Protein AF-0000000080403024 (afdb_homodimer)

pLDDT: mean 85.24, std 15.09, range [40.06, 98.88]

Radius of gyration: 20.8 Å; Cα contacts (8 Å, |Δi|>4): 785; chains: 2; bounding box: 48×57×55 Å

Structure (mmCIF, N/CA/C/O backbone):
data_AF-0000000080403024-model_v1
#
loop_
_entity.id
_entity.type
_entity.pdbx_description
1 polymer "Bis(5'-adenosyl)-triphosphatase"
#
loop_
_atom_site.group_PDB
_atom_site.id
_atom_site.type_symbol
_atom_site.label_atom_id
_atom_site.label_alt_id
_atom_site.label_comp_id
_atom_site.label_asym_id
_atom_site.label_entity_id
_atom_site.label_seq_id
_atom_site.pdbx_PDB_ins_code
_atom_site.Cartn_x
_atom_site.Cartn_y
_atom_site.Cartn_z
_atom_site.occupancy
_atom_site.B_iso_or_equiv
_atom_site.auth_seq_id
_atom_site.auth_comp_id
_atom_site.auth_asym_id
_atom_site.auth_atom_id
_atom_site.pdbx_PDB_model_num
ATOM 1 N N . MET A 1 1 ? 12.141 12.727 -15.281 1 76.56 1 MET A N 1
ATOM 2 C CA . MET A 1 1 ? 11.578 14 -14.852 1 76.56 1 MET A CA 1
ATOM 3 C C . MET A 1 1 ? 10.289 14.305 -15.602 1 76.56 1 MET A C 1
ATOM 5 O O . MET A 1 1 ? 9.328 14.805 -15.016 1 76.56 1 MET A O 1
ATOM 9 N N . GLU A 1 2 ? 10.266 13.812 -16.781 1 90.88 2 GLU A N 1
ATOM 10 C CA . GLU A 1 2 ? 9.086 14.078 -17.609 1 90.88 2 GLU A CA 1
ATOM 11 C C . GLU A 1 2 ? 7.859 13.359 -17.047 1 90.88 2 GLU A C 1
ATOM 13 O O . GLU A 1 2 ? 6.75 13.898 -17.094 1 90.88 2 GLU A O 1
ATOM 18 N N . LYS A 1 3 ? 8.07 12.266 -16.391 1 94.19 3 LYS A N 1
ATOM 19 C CA . LYS A 1 3 ? 6.973 11.484 -15.828 1 94.19 3 LYS A CA 1
ATOM 20 C C . LYS A 1 3 ? 6.23 12.266 -14.75 1 94.19 3 LYS A C 1
ATOM 22 O O . LYS A 1 3 ? 5 12.266 -14.711 1 94.19 3 LYS A O 1
ATOM 27 N N . TYR A 1 4 ? 6.992 12.945 -13.992 1 95.62 4 TYR A N 1
ATOM 28 C CA . TYR A 1 4 ? 6.371 13.625 -12.859 1 95.62 4 TYR A CA 1
ATOM 29 C C . TYR A 1 4 ? 5.617 14.875 -13.32 1 95.62 4 TYR A C 1
ATOM 31 O O . TYR A 1 4 ? 4.59 15.234 -12.742 1 95.62 4 TYR A O 1
ATOM 39 N N . LYS A 1 5 ? 6.109 15.508 -14.383 1 93.94 5 LYS A N 1
ATOM 40 C CA . LYS A 1 5 ? 5.352 16.594 -14.984 1 93.94 5 LYS A CA 1
ATOM 41 C C . LYS A 1 5 ? 3.986 16.125 -15.469 1 93.94 5 LYS A C 1
ATOM 43 O O . LYS A 1 5 ? 2.971 16.781 -15.227 1 93.94 5 LYS A O 1
ATOM 48 N N . LYS A 1 6 ? 3.986 15.008 -16.125 1 95.12 6 LYS A N 1
ATOM 49 C CA . LYS A 1 6 ? 2.746 14.43 -16.625 1 95.12 6 LYS A CA 1
ATOM 50 C C . LYS A 1 6 ? 1.816 14.031 -15.484 1 95.12 6 LYS A C 1
ATOM 52 O O . LYS A 1 6 ? 0.6 14.203 -15.578 1 95.12 6 LYS A O 1
ATOM 57 N N . ILE A 1 7 ? 2.414 13.5 -14.445 1 96.19 7 ILE A N 1
ATOM 58 C CA . ILE A 1 7 ? 1.635 13.102 -13.281 1 96.19 7 ILE A CA 1
ATOM 59 C C . ILE A 1 7 ? 0.965 14.32 -12.656 1 96.19 7 ILE A C 1
ATOM 61 O O . ILE A 1 7 ? -0.244 14.32 -12.414 1 96.19 7 ILE A O 1
ATOM 65 N N . LEU A 1 8 ? 1.729 15.375 -12.43 1 94 8 LEU A N 1
ATOM 66 C CA . LEU A 1 8 ? 1.205 16.578 -11.789 1 94 8 LEU A CA 1
ATOM 67 C C . LEU A 1 8 ? 0.104 17.203 -12.641 1 94 8 LEU A C 1
ATOM 69 O O . LEU A 1 8 ? -0.885 17.719 -12.102 1 94 8 LEU A O 1
ATOM 73 N N . GLU A 1 9 ? 0.275 17.141 -13.93 1 92.19 9 GLU A N 1
ATOM 74 C CA . GLU A 1 9 ? -0.749 17.656 -14.844 1 92.19 9 GLU A CA 1
ATOM 75 C C . GLU A 1 9 ? -2.023 16.812 -14.758 1 92.19 9 GLU A C 1
ATOM 77 O O . GLU A 1 9 ? -3.131 17.359 -14.781 1 92.19 9 GLU A O 1
ATOM 82 N N . ARG A 1 10 ? -1.833 15.555 -14.641 1 92.31 10 ARG A N 1
ATOM 83 C CA . ARG A 1 10 ? -2.965 14.633 -14.625 1 92.31 10 ARG A CA 1
ATOM 84 C C . ARG A 1 10 ? -3.781 14.797 -13.344 1 92.31 10 ARG A C 1
ATOM 86 O O . ARG A 1 10 ? -5.012 14.711 -13.367 1 92.31 10 ARG A O 1
ATOM 93 N N . ILE A 1 11 ? -3.092 15.055 -12.227 1 91.75 11 ILE A N 1
ATOM 94 C CA . ILE A 1 11 ? -3.814 15.055 -10.961 1 91.75 11 ILE A CA 1
ATOM 95 C C . ILE A 1 11 ? -4.121 16.484 -10.531 1 91.75 11 ILE A C 1
ATOM 97 O O . ILE A 1 11 ? -4.688 16.719 -9.461 1 91.75 11 ILE A O 1
ATOM 101 N N . LEU A 1 12 ? -3.793 17.406 -11.297 1 87.75 12 LEU A N 1
ATOM 102 C CA . LEU A 1 12 ? -4.152 18.812 -11.148 1 87.75 12 LEU A CA 1
ATOM 103 C C . LEU A 1 12 ? -3.729 19.344 -9.789 1 87.75 12 LEU A C 1
ATOM 105 O O . LEU A 1 12 ? -4.555 19.859 -9.031 1 87.75 12 LEU A O 1
ATOM 109 N N . VAL A 1 13 ? -2.416 19.25 -9.594 1 81.69 13 VAL A N 1
ATOM 110 C CA . VAL A 1 13 ? -1.857 19.688 -8.32 1 81.69 13 VAL A CA 1
ATOM 111 C C . VAL A 1 13 ? -2.068 21.188 -8.156 1 81.69 13 VAL A C 1
ATOM 113 O O . VAL A 1 13 ? -1.843 21.969 -9.086 1 81.69 13 VAL A O 1
ATOM 116 N N . ASN A 1 14 ? -2.418 21.547 -6.828 1 64.88 14 ASN A N 1
ATOM 117 C CA . ASN A 1 14 ? -2.498 22.906 -6.301 1 64.88 14 ASN A CA 1
ATOM 118 C C . ASN A 1 14 ? -3.359 23.812 -7.184 1 64.88 14 ASN A C 1
ATOM 120 O O . ASN A 1 14 ? -3.119 25.016 -7.277 1 64.88 14 ASN A O 1
ATOM 124 N N . LYS A 1 15 ? -4.09 23.125 -8.031 1 59.28 15 LYS A N 1
ATOM 125 C CA . LYS A 1 15 ? -4.961 24.016 -8.797 1 59.28 15 LYS A CA 1
ATOM 126 C C . LYS A 1 15 ? -6.043 24.625 -7.91 1 59.28 15 LYS A C 1
ATOM 128 O O . LYS A 1 15 ? -6.625 23.938 -7.07 1 59.28 15 LYS A O 1
ATOM 133 N N . ASN A 1 16 ? -5.605 25.719 -7.219 1 51.78 16 ASN A N 1
ATOM 134 C CA . ASN A 1 16 ? -6.316 26.656 -6.355 1 51.78 16 ASN A CA 1
ATOM 135 C C . ASN A 1 16 ? -7.73 26.172 -6.043 1 51.78 16 ASN A C 1
ATOM 137 O O . ASN A 1 16 ? -8.688 26.938 -6.137 1 51.78 16 ASN A O 1
ATOM 141 N N . ILE A 1 17 ? -7.824 24.812 -5.961 1 54.84 17 ILE A N 1
ATOM 142 C CA . ILE A 1 17 ? -9.188 24.5 -5.547 1 54.84 17 ILE A CA 1
ATOM 143 C C . ILE A 1 17 ? -9.297 24.609 -4.027 1 54.84 17 ILE A C 1
ATOM 145 O O . ILE A 1 17 ? -8.609 23.906 -3.291 1 54.84 17 ILE A O 1
ATOM 149 N N . PRO A 1 18 ? -9.875 25.672 -3.551 1 52.09 18 PRO A N 1
ATOM 150 C CA . PRO A 1 18 ? -10.055 25.922 -2.117 1 52.09 18 PRO A CA 1
ATOM 151 C C . PRO A 1 18 ? -10.68 24.734 -1.389 1 52.09 18 PRO A C 1
ATOM 153 O O . PRO A 1 18 ? -11.711 24.219 -1.815 1 52.09 18 PRO A O 1
ATOM 156 N N . CYS A 1 19 ? -9.828 23.766 -0.944 1 61.25 19 CYS A N 1
ATOM 157 C CA . CYS A 1 19 ? -10.547 22.875 -0.041 1 61.25 19 CYS A CA 1
ATOM 158 C C . CYS A 1 19 ? -10.938 23.609 1.242 1 61.25 19 CYS A C 1
ATOM 160 O O . CYS A 1 19 ? -10.078 24.141 1.941 1 61.25 19 CYS A O 1
ATOM 162 N N . LYS A 1 20 ? -12.188 23.938 1.42 1 63.03 20 LYS A N 1
ATOM 163 C CA . LYS A 1 20 ? -12.648 24.672 2.596 1 63.03 20 LYS A CA 1
ATOM 164 C C . LYS A 1 20 ? -12.266 23.938 3.881 1 63.03 20 LYS A C 1
ATOM 166 O O . LYS A 1 20 ? -11.805 24.562 4.836 1 63.03 20 LYS A O 1
ATOM 171 N N . ARG A 1 21 ? -12.43 22.594 3.824 1 80.12 21 ARG A N 1
ATOM 172 C CA . ARG A 1 21 ? -12.188 21.828 5.039 1 80.12 21 ARG A CA 1
ATOM 173 C C . ARG A 1 21 ? -11.547 20.484 4.719 1 80.12 21 ARG A C 1
ATOM 175 O O . ARG A 1 21 ? -11.984 19.781 3.799 1 80.12 21 ARG A O 1
ATOM 182 N N . TYR A 1 22 ? -10.461 20.266 5.41 1 87.25 22 TYR A N 1
ATOM 183 C CA . TYR A 1 22 ? -9.836 18.953 5.289 1 87.25 22 TYR A CA 1
ATOM 184 C C . TYR A 1 22 ? -10.289 18.016 6.41 1 87.25 22 TYR A C 1
ATOM 186 O O . TYR A 1 22 ? -10.133 18.344 7.59 1 87.25 22 TYR A O 1
ATOM 194 N N . GLU A 1 23 ? -10.836 16.953 5.969 1 86.38 23 GLU A N 1
ATOM 195 C CA . GLU A 1 23 ? -11.344 15.992 6.945 1 86.38 23 GLU A CA 1
ATOM 196 C C . GLU A 1 23 ? -10.609 14.664 6.836 1 86.38 23 GLU A C 1
ATOM 198 O O . GLU A 1 23 ? -10.25 14.234 5.734 1 86.38 23 GLU A O 1
ATOM 203 N N . PHE A 1 24 ? -10.461 14.047 7.992 1 91.25 24 PHE A N 1
ATOM 204 C CA . PHE A 1 24 ? -9.859 12.727 8.148 1 91.25 24 PHE A CA 1
ATOM 205 C C . PHE A 1 24 ? -10.641 11.883 9.141 1 91.25 24 PHE A C 1
ATOM 207 O O . PHE A 1 24 ? -10.359 11.914 10.344 1 91.25 24 PHE A O 1
ATOM 214 N N . GLY A 1 25 ? -11.539 11.086 8.516 1 88.69 25 GLY A N 1
ATOM 215 C CA . GLY A 1 25 ? -12.547 10.508 9.391 1 88.69 25 GLY A CA 1
ATOM 216 C C . GLY A 1 25 ? -13.391 11.555 10.102 1 88.69 25 GLY A C 1
ATOM 217 O O . GLY A 1 25 ? -13.961 12.438 9.453 1 88.69 25 GLY A O 1
ATOM 218 N N . SER A 1 26 ? -13.43 11.5 11.43 1 81.88 26 SER A N 1
ATOM 219 C CA . SER A 1 26 ? -14.195 12.453 12.219 1 81.88 26 SER A CA 1
ATOM 220 C C . SER A 1 26 ? -13.344 13.648 12.633 1 81.88 26 SER A C 1
ATOM 222 O O . SER A 1 26 ? -13.789 14.508 13.391 1 81.88 26 SER A O 1
ATOM 224 N N . TYR A 1 27 ? -12.133 13.688 12.055 1 83.88 27 TYR A N 1
ATOM 225 C CA . TYR A 1 27 ? -11.195 14.719 12.484 1 83.88 27 TYR A CA 1
ATOM 226 C C . TYR A 1 27 ? -11.039 15.797 11.414 1 83.88 27 TYR A C 1
ATOM 228 O O . TYR A 1 27 ? -11.125 15.508 10.219 1 83.88 27 TYR A O 1
ATOM 236 N N . GLU A 1 28 ? -10.797 16.922 11.93 1 84.19 28 GLU A N 1
ATOM 237 C CA . GLU A 1 28 ? -10.398 18 11.023 1 84.19 28 GLU A CA 1
ATOM 238 C C . GLU A 1 28 ? -8.883 18.141 10.984 1 84.19 28 GLU A C 1
ATOM 240 O O . GLU A 1 28 ? -8.227 18.172 12.031 1 84.19 28 GLU A O 1
ATOM 245 N N . ILE A 1 29 ? -8.367 18.203 9.836 1 89.31 29 ILE A N 1
ATOM 246 C CA . ILE A 1 29 ? -6.938 18.422 9.672 1 89.31 29 ILE A CA 1
ATOM 247 C C . ILE A 1 29 ? -6.672 19.906 9.406 1 89.31 29 ILE A C 1
ATOM 249 O O . ILE A 1 29 ? -7.277 20.5 8.508 1 89.31 29 ILE A O 1
ATOM 253 N N . ASP A 1 30 ? -5.844 20.5 10.211 1 89.19 30 ASP A N 1
ATOM 254 C CA . ASP A 1 30 ? -5.477 21.906 10.047 1 89.19 30 ASP A CA 1
ATOM 255 C C . ASP A 1 30 ? -4.758 22.125 8.719 1 89.19 30 ASP A C 1
ATOM 257 O O . ASP A 1 30 ? -3.926 21.312 8.312 1 89.19 30 ASP A O 1
ATOM 261 N N . LYS A 1 31 ? -5.062 23.203 8.086 1 91.69 31 LYS A N 1
ATOM 262 C CA . LYS A 1 31 ? -4.445 23.531 6.809 1 91.69 31 LYS A CA 1
ATOM 263 C C . LYS A 1 31 ? -2.924 23.594 6.93 1 91.69 31 LYS A C 1
ATOM 265 O O . LYS A 1 31 ? -2.207 23.328 5.961 1 91.69 31 LYS A O 1
ATOM 270 N N . ARG A 1 32 ? -2.379 23.953 8.086 1 92.94 32 ARG A N 1
ATOM 271 C CA . ARG A 1 32 ? -0.947 24.062 8.336 1 92.94 32 ARG A CA 1
ATOM 272 C C . ARG A 1 32 ? -0.257 22.719 8.242 1 92.94 32 ARG A C 1
ATOM 274 O O . ARG A 1 32 ? 0.967 22.641 8.109 1 92.94 32 ARG A O 1
ATOM 281 N N . GLU A 1 33 ? -1.063 21.609 8.234 1 94.06 33 GLU A N 1
ATOM 282 C CA . GLU A 1 33 ? -0.525 20.25 8.141 1 94.06 33 GLU A CA 1
ATOM 283 C C . GLU A 1 33 ? -0.489 19.766 6.691 1 94.06 33 GLU A C 1
ATOM 285 O O . GLU A 1 33 ? 0.145 18.75 6.383 1 94.06 33 GLU A O 1
ATOM 290 N N . ILE A 1 34 ? -1.191 20.5 5.848 1 94.88 34 ILE A N 1
ATOM 291 C CA . ILE A 1 34 ? -1.377 20.078 4.465 1 94.88 34 ILE A CA 1
ATOM 292 C C . ILE A 1 34 ? -0.2 20.562 3.617 1 94.88 34 ILE A C 1
ATOM 294 O O . ILE A 1 34 ? 0.192 21.734 3.689 1 94.88 34 ILE A O 1
ATOM 298 N N . PHE A 1 35 ? 0.33 19.656 2.773 1 95.69 35 PHE A N 1
ATOM 299 C CA . PHE A 1 35 ? 1.454 20.094 1.955 1 95.69 35 PHE A CA 1
ATOM 300 C C . PHE A 1 35 ? 1.116 20 0.472 1 95.69 35 PHE A C 1
ATOM 302 O O . PHE A 1 35 ? 1.834 20.547 -0.371 1 95.69 35 PHE A O 1
ATOM 309 N N . ILE A 1 36 ? 0.009 19.344 0.102 1 95.31 36 ILE A N 1
ATOM 310 C CA . ILE A 1 36 ? -0.377 19.219 -1.299 1 95.31 36 ILE A CA 1
ATOM 311 C C . ILE A 1 36 ? -1.858 18.875 -1.396 1 95.31 36 ILE A C 1
ATOM 313 O O . ILE A 1 36 ? -2.383 18.125 -0.56 1 95.31 36 ILE A O 1
ATOM 317 N N . THR A 1 37 ? -2.518 19.359 -2.361 1 94.88 37 THR A N 1
ATOM 318 C CA . THR A 1 37 ? -3.887 19.016 -2.725 1 94.88 37 THR A CA 1
ATOM 319 C C . THR A 1 37 ? -4.004 18.781 -4.227 1 94.88 37 THR A C 1
ATOM 321 O O . THR A 1 37 ? -3.43 19.531 -5.023 1 94.88 37 THR A O 1
ATOM 324 N N . THR A 1 38 ? -4.656 17.734 -4.594 1 95 38 THR A N 1
ATOM 325 C CA . THR A 1 38 ? -4.926 17.422 -5.992 1 95 38 THR A CA 1
ATOM 326 C C . THR A 1 38 ? -6.422 17.484 -6.281 1 95 38 THR A C 1
ATOM 328 O O . THR A 1 38 ? -7.203 17.969 -5.461 1 95 38 THR A O 1
ATOM 331 N N . SER A 1 39 ? -6.809 17.016 -7.477 1 93.38 39 SER A N 1
ATOM 332 C CA . SER A 1 39 ? -8.211 17.047 -7.863 1 93.38 39 SER A CA 1
ATOM 333 C C . SER A 1 39 ? -9.055 16.141 -6.961 1 93.38 39 SER A C 1
ATOM 335 O O . SER A 1 39 ? -10.219 16.438 -6.699 1 93.38 39 SER A O 1
ATOM 337 N N . HIS A 1 40 ? -8.398 15.039 -6.434 1 95.12 40 HIS A N 1
ATOM 338 C CA . HIS A 1 40 ? -9.227 14.094 -5.699 1 95.12 40 HIS A CA 1
ATOM 339 C C . HIS A 1 40 ? -8.602 13.734 -4.355 1 95.12 40 HIS A C 1
ATOM 341 O O . HIS A 1 40 ? -9.211 13.031 -3.545 1 95.12 40 HIS A O 1
ATOM 347 N N . SER A 1 41 ? -7.34 14.258 -4.051 1 96.06 41 SER A N 1
ATOM 348 C CA . SER A 1 41 ? -6.621 13.805 -2.867 1 96.06 41 SER A CA 1
ATOM 349 C C . SER A 1 41 ? -5.855 14.953 -2.213 1 96.06 41 SER A C 1
ATOM 351 O O . SER A 1 41 ? -5.777 16.047 -2.771 1 96.06 41 SER A O 1
ATOM 353 N N . TYR A 1 42 ? -5.402 14.688 -1.071 1 95.5 42 TYR A N 1
ATOM 354 C CA . TYR A 1 42 ? -4.449 15.594 -0.438 1 95.5 42 TYR A CA 1
ATOM 355 C C . TYR A 1 42 ? -3.502 14.836 0.481 1 95.5 42 TYR A C 1
ATOM 357 O O . TYR A 1 42 ? -3.771 13.688 0.852 1 95.5 42 TYR A O 1
ATOM 365 N N . GLY A 1 43 ? -2.371 15.438 0.691 1 96.75 43 GLY A N 1
ATOM 366 C CA . GLY A 1 43 ? -1.355 14.922 1.595 1 96.75 43 GLY A CA 1
ATOM 367 C C . GLY A 1 43 ? -1.102 15.82 2.787 1 96.75 43 GLY A C 1
ATOM 368 O O . GLY A 1 43 ? -1.157 17.047 2.668 1 96.75 43 GLY A O 1
ATOM 369 N N . PHE A 1 44 ? -0.853 15.188 3.957 1 95.62 44 PHE A N 1
ATOM 370 C CA . PHE A 1 44 ? -0.583 15.945 5.176 1 95.62 44 PHE A CA 1
ATOM 371 C C . PHE A 1 44 ? 0.39 15.188 6.074 1 95.62 44 PHE A C 1
ATOM 373 O O . PHE A 1 44 ? 0.59 13.984 5.91 1 95.62 44 PHE A O 1
ATOM 380 N N . VAL A 1 45 ? 1.043 15.891 6.934 1 96.19 45 VAL A N 1
ATOM 381 C CA . VAL A 1 45 ? 2.037 15.312 7.828 1 96.19 45 VAL A CA 1
ATOM 382 C C . VAL A 1 45 ? 1.338 14.555 8.961 1 96.19 45 VAL A C 1
ATOM 384 O O . VAL A 1 45 ? 0.241 14.93 9.375 1 96.19 45 VAL A O 1
ATOM 387 N N . ASN A 1 46 ? 1.961 13.508 9.344 1 91.31 46 ASN A N 1
ATOM 388 C CA . ASN A 1 46 ? 1.425 12.688 10.43 1 91.31 46 ASN A CA 1
ATOM 389 C C . ASN A 1 46 ? 1.688 13.312 11.789 1 91.31 46 ASN A C 1
ATOM 391 O O . ASN A 1 46 ? 2.779 13.828 12.047 1 91.31 46 ASN A O 1
ATOM 395 N N . ASN A 1 47 ? 0.701 13.32 12.68 1 88.94 47 ASN A N 1
ATOM 396 C CA . ASN A 1 47 ? 0.866 13.914 14.008 1 88.94 47 ASN A CA 1
ATOM 397 C C . ASN A 1 47 ? 1.655 12.992 14.938 1 88.94 47 ASN A C 1
ATOM 399 O O . ASN A 1 47 ? 2.211 13.453 15.938 1 88.94 47 ASN A O 1
ATOM 403 N N . LYS A 1 48 ? 1.706 11.727 14.625 1 86.62 48 LYS A N 1
ATOM 404 C CA . LYS A 1 48 ? 2.516 10.727 15.312 1 86.62 48 LYS A CA 1
ATOM 405 C C . LYS A 1 48 ? 3.355 9.922 14.328 1 86.62 48 LYS A C 1
ATOM 407 O O . LYS A 1 48 ? 3.174 8.711 14.195 1 86.62 48 LYS A O 1
ATOM 412 N N . PRO A 1 49 ? 4.297 10.539 13.797 1 90.31 49 PRO A N 1
ATOM 413 C CA . PRO A 1 49 ? 5.07 9.836 12.773 1 90.31 49 PRO A CA 1
ATOM 414 C C . PRO A 1 49 ? 5.922 8.711 13.352 1 90.31 49 PRO A C 1
ATOM 416 O O . PRO A 1 49 ? 6.508 8.859 14.43 1 90.31 49 PRO A O 1
ATOM 419 N N . LEU A 1 50 ? 5.965 7.617 12.68 1 88.06 50 LEU A N 1
ATOM 420 C CA . LEU A 1 50 ? 6.82 6.504 13.078 1 88.06 50 LEU A CA 1
ATOM 421 C C . LEU A 1 50 ? 8.297 6.855 12.883 1 88.06 50 LEU A C 1
ATOM 423 O O . LEU A 1 50 ? 9.125 6.559 13.75 1 88.06 50 LEU A O 1
ATOM 427 N N . LEU A 1 51 ? 8.57 7.395 11.703 1 91.31 51 LEU A N 1
ATOM 428 C CA . LEU A 1 51 ? 9.906 7.828 11.289 1 91.31 51 LEU A CA 1
ATOM 429 C C . LEU A 1 51 ? 9.852 9.219 10.656 1 91.31 51 LEU A C 1
ATOM 431 O O . LEU A 1 51 ? 8.789 9.664 10.227 1 91.31 51 LEU A O 1
ATOM 435 N N . PRO A 1 52 ? 10.992 9.891 10.695 1 92.69 52 PRO A N 1
ATOM 436 C CA . PRO A 1 52 ? 11.008 11.172 9.992 1 92.69 52 PRO A CA 1
ATOM 437 C C . PRO A 1 52 ? 10.516 11.055 8.555 1 92.69 52 PRO A C 1
ATOM 439 O O . PRO A 1 52 ? 10.914 10.148 7.828 1 92.69 52 PRO A O 1
ATOM 442 N N . GLY A 1 53 ? 9.586 11.914 8.188 1 96.31 53 GLY A N 1
ATOM 443 C CA . GLY A 1 53 ? 9.094 11.93 6.816 1 96.31 53 GLY A CA 1
ATOM 444 C C . GLY A 1 53 ? 7.855 11.078 6.621 1 96.31 53 GLY A C 1
ATOM 445 O O . GLY A 1 53 ? 7.316 11.008 5.516 1 96.31 53 GLY A O 1
ATOM 446 N N . HIS A 1 54 ? 7.355 10.438 7.672 1 96.31 54 HIS A N 1
ATOM 447 C CA . HIS A 1 54 ? 6.117 9.672 7.605 1 96.31 54 HIS A CA 1
ATOM 448 C C . HIS A 1 54 ? 4.93 10.578 7.277 1 96.31 54 HIS A C 1
ATOM 450 O O . HIS A 1 54 ? 4.531 11.406 8.094 1 96.31 54 HIS A O 1
ATOM 456 N N . ILE A 1 55 ? 4.371 10.398 6.105 1 97.88 55 ILE A N 1
ATOM 457 C CA . ILE A 1 55 ? 3.264 11.242 5.676 1 97.88 55 ILE A CA 1
ATOM 458 C C . ILE A 1 55 ? 2.045 10.383 5.367 1 97.88 55 ILE A C 1
ATOM 460 O O . ILE A 1 55 ? 2.158 9.156 5.242 1 97.88 55 ILE A O 1
ATOM 464 N N . LEU A 1 56 ? 0.904 11.062 5.246 1 97.56 56 LEU A N 1
ATOM 465 C CA . LEU A 1 56 ? -0.359 10.414 4.922 1 97.56 56 LEU A CA 1
ATOM 466 C C . LEU A 1 56 ? -0.989 11.031 3.682 1 97.56 56 LEU A C 1
ATOM 468 O O . LEU A 1 56 ? -0.931 12.25 3.494 1 97.56 56 LEU A O 1
ATOM 472 N N . LEU A 1 57 ? -1.501 10.219 2.832 1 98.19 57 LEU A N 1
ATOM 473 C CA . LEU A 1 57 ? -2.346 10.648 1.725 1 98.19 57 LEU A CA 1
ATOM 474 C C . LEU A 1 57 ? -3.768 10.117 1.888 1 98.19 57 LEU A C 1
ATOM 476 O O . LEU A 1 57 ? -3.963 8.977 2.305 1 98.19 57 LEU A O 1
ATOM 480 N N . THR A 1 58 ? -4.754 10.953 1.564 1 97 58 THR A N 1
ATOM 481 C CA . THR A 1 58 ? -6.148 10.516 1.599 1 97 58 THR A CA 1
ATOM 482 C C . THR A 1 58 ? -6.965 11.25 0.539 1 97 58 THR A C 1
ATOM 484 O O . THR A 1 58 ? -6.438 12.086 -0.194 1 97 58 THR A O 1
ATOM 487 N N . THR A 1 59 ? -8.172 10.805 0.332 1 96 59 THR A N 1
ATOM 488 C CA . THR A 1 59 ? -9.047 11.406 -0.671 1 96 59 THR A CA 1
ATOM 489 C C . THR A 1 59 ? -9.773 12.617 -0.099 1 96 59 THR A C 1
ATOM 491 O O . THR A 1 59 ? -10.016 12.695 1.108 1 96 59 THR A O 1
ATOM 494 N N . GLN A 1 60 ? -10.086 13.516 -0.95 1 93.19 60 GLN A N 1
ATOM 495 C CA . GLN A 1 60 ? -10.867 14.68 -0.539 1 93.19 60 GLN A CA 1
ATOM 496 C C . GLN A 1 60 ? -12.258 14.258 -0.065 1 93.19 60 GLN A C 1
ATOM 498 O O . GLN A 1 60 ? -12.75 14.75 0.953 1 93.19 60 GLN A O 1
ATOM 503 N N . LYS A 1 61 ? -12.867 13.398 -0.859 1 93.19 61 LYS A N 1
ATOM 504 C CA . LYS A 1 61 ? -14.133 12.82 -0.405 1 93.19 61 LYS A CA 1
ATOM 505 C C . LYS A 1 61 ? -13.898 11.758 0.666 1 93.19 61 LYS A C 1
ATOM 507 O O . LYS A 1 61 ? -12.953 10.977 0.574 1 93.19 61 LYS A O 1
ATOM 512 N N . LYS A 1 62 ? -14.703 11.789 1.612 1 92.81 62 LYS A N 1
ATOM 513 C CA . LYS A 1 62 ? -14.586 10.805 2.686 1 92.81 62 LYS A CA 1
ATOM 514 C C . LYS A 1 62 ? -14.992 9.414 2.201 1 92.81 62 LYS A C 1
ATOM 516 O O . LYS A 1 62 ? -16.188 9.133 2.021 1 92.81 62 LYS A O 1
ATOM 521 N N . LYS A 1 63 ? -14.023 8.641 1.941 1 96.31 63 LYS A N 1
ATOM 522 C CA . LYS A 1 63 ? -14.195 7.238 1.57 1 96.31 63 LYS A CA 1
ATOM 523 C C . LYS A 1 63 ? -13.602 6.312 2.625 1 96.31 63 LYS A C 1
ATOM 525 O O . LYS A 1 63 ? -12.414 6.402 2.936 1 96.31 63 LYS A O 1
ATOM 530 N N . LYS A 1 64 ? -14.352 5.473 3.129 1 96.56 64 LYS A N 1
ATOM 531 C CA . LYS A 1 64 ? -13.914 4.648 4.25 1 96.56 64 LYS A CA 1
ATOM 532 C C . LYS A 1 64 ? -13.047 3.484 3.77 1 96.56 64 LYS A C 1
ATOM 534 O O . LYS A 1 64 ? -12.039 3.156 4.391 1 96.56 64 LYS A O 1
ATOM 539 N N . LYS A 1 65 ? -13.484 2.84 2.664 1 98.06 65 LYS A N 1
ATOM 540 C CA . LYS A 1 65 ? -12.836 1.623 2.182 1 98.06 65 LYS A CA 1
ATOM 541 C C . LYS A 1 65 ? -12.141 1.863 0.847 1 98.06 65 LYS A C 1
ATOM 543 O O . LYS A 1 65 ? -12.539 2.74 0.08 1 98.06 65 LYS A O 1
ATOM 548 N N . TYR A 1 66 ? -11.109 1.054 0.607 1 98.75 66 TYR A N 1
ATOM 549 C CA . TYR A 1 66 ? -10.383 1.11 -0.655 1 98.75 66 TYR A CA 1
ATOM 550 C C . TYR A 1 66 ? -11.32 0.922 -1.837 1 98.75 66 TYR A C 1
ATOM 552 O O . TYR A 1 66 ? -11.219 1.633 -2.84 1 98.75 66 TYR A O 1
ATOM 560 N N . ASN A 1 67 ? -12.32 0.051 -1.723 1 98.19 67 ASN A N 1
ATOM 561 C CA . ASN A 1 67 ? -13.242 -0.249 -2.809 1 98.19 67 ASN A CA 1
ATOM 562 C C . ASN A 1 67 ? -14.352 0.799 -2.908 1 98.19 67 ASN A C 1
ATOM 564 O O . ASN A 1 67 ? -15.148 0.78 -3.848 1 98.19 67 ASN A O 1
ATOM 568 N N . ASP A 1 68 ? -14.391 1.777 -1.988 1 98.19 68 ASP A N 1
ATOM 569 C CA . ASP A 1 68 ? -15.32 2.898 -2.092 1 98.19 68 ASP A CA 1
ATOM 570 C C . ASP A 1 68 ? -14.828 3.926 -3.109 1 98.19 68 ASP A C 1
ATOM 572 O O . ASP A 1 68 ? -15.602 4.773 -3.562 1 98.19 68 ASP A O 1
ATOM 576 N N . LEU A 1 69 ? -13.539 3.867 -3.434 1 98.31 69 LEU A N 1
ATOM 577 C CA . LEU A 1 69 ? -12.969 4.852 -4.348 1 98.31 69 LEU A CA 1
ATOM 578 C C . LEU A 1 69 ? -13.469 4.629 -5.77 1 98.31 69 LEU A C 1
ATOM 580 O O . LEU A 1 69 ? -13.594 3.488 -6.219 1 98.31 69 LEU A O 1
ATOM 584 N N . ASP A 1 70 ? -13.789 5.684 -6.414 1 97.44 70 ASP A N 1
ATOM 585 C CA . ASP A 1 70 ? -14.039 5.555 -7.848 1 97.44 70 ASP A CA 1
ATOM 586 C C . ASP A 1 70 ? -12.727 5.527 -8.633 1 97.44 70 ASP A C 1
ATOM 588 O O . ASP A 1 70 ? -11.656 5.707 -8.062 1 97.44 70 ASP A O 1
ATOM 592 N N . MET A 1 71 ? -12.82 5.27 -9.898 1 97.5 71 MET A N 1
ATOM 593 C CA . MET A 1 71 ? -11.641 5.039 -10.727 1 97.5 71 MET A CA 1
ATOM 594 C C . MET A 1 71 ? -10.727 6.262 -10.719 1 97.5 71 MET A C 1
ATOM 596 O O . MET A 1 71 ? -9.508 6.133 -10.602 1 97.5 71 MET A O 1
ATOM 600 N N . ASP A 1 72 ? -11.297 7.445 -10.859 1 97.12 72 ASP A N 1
ATOM 601 C CA . ASP A 1 72 ? -10.5 8.672 -10.883 1 97.12 72 ASP A CA 1
ATOM 602 C C . ASP A 1 72 ? -9.773 8.875 -9.555 1 97.12 72 ASP A C 1
ATOM 604 O O . ASP A 1 72 ? -8.633 9.336 -9.531 1 97.12 72 ASP A O 1
ATOM 608 N N . GLU A 1 73 ? -10.438 8.594 -8.414 1 97.75 73 GLU A N 1
ATOM 609 C CA . GLU A 1 73 ? -9.828 8.711 -7.098 1 97.75 73 GLU A CA 1
ATOM 610 C C . GLU A 1 73 ? -8.672 7.727 -6.938 1 97.75 73 GLU A C 1
ATOM 612 O O . GLU A 1 73 ? -7.633 8.07 -6.367 1 97.75 73 GLU A O 1
ATOM 617 N N . ILE A 1 74 ? -8.852 6.469 -7.445 1 98.75 74 ILE A N 1
ATOM 618 C CA . ILE A 1 74 ? -7.805 5.457 -7.383 1 98.75 74 ILE A CA 1
ATOM 619 C C . ILE A 1 74 ? -6.574 5.941 -8.148 1 98.75 74 ILE A C 1
ATOM 621 O O . ILE A 1 74 ? -5.457 5.906 -7.629 1 98.75 74 ILE A O 1
ATOM 625 N N . ILE A 1 75 ? -6.824 6.398 -9.32 1 98.56 75 ILE A N 1
ATOM 626 C CA . ILE A 1 75 ? -5.738 6.852 -10.18 1 98.56 75 ILE A CA 1
ATOM 627 C C . ILE A 1 75 ? -5.043 8.055 -9.539 1 98.56 75 ILE A C 1
ATOM 629 O O . ILE A 1 75 ? -3.814 8.086 -9.43 1 98.56 75 ILE A O 1
ATOM 633 N N . ASP A 1 76 ? -5.816 9 -9.102 1 97.94 76 ASP A N 1
ATOM 634 C CA . ASP A 1 76 ? -5.305 10.25 -8.555 1 97.94 76 ASP A CA 1
ATOM 635 C C . ASP A 1 76 ? -4.414 9.992 -7.34 1 97.94 76 ASP A C 1
ATOM 637 O O . ASP A 1 76 ? -3.264 10.438 -7.305 1 97.94 76 ASP A O 1
ATOM 641 N N . ILE A 1 77 ? -4.879 9.227 -6.391 1 98.5 77 ILE A N 1
ATOM 642 C CA . ILE A 1 77 ? -4.176 9.102 -5.121 1 98.5 77 ILE A CA 1
ATOM 643 C C . ILE A 1 77 ? -2.902 8.273 -5.312 1 98.5 77 ILE A C 1
ATOM 645 O O . ILE A 1 77 ? -1.896 8.516 -4.641 1 98.5 77 ILE A O 1
ATOM 649 N N . HIS A 1 78 ? -2.883 7.348 -6.277 1 98.88 78 HIS A N 1
ATOM 650 C CA . HIS A 1 78 ? -1.693 6.52 -6.445 1 98.88 78 HIS A CA 1
ATOM 651 C C . HIS A 1 78 ? -0.657 7.219 -7.32 1 98.88 78 HIS A C 1
ATOM 653 O O . HIS A 1 78 ? 0.547 7.047 -7.121 1 98.88 78 HIS A O 1
ATOM 659 N N . LEU A 1 79 ? -1.114 8.008 -8.281 1 98.75 79 LEU A N 1
ATOM 660 C CA . LEU A 1 79 ? -0.152 8.875 -8.953 1 98.75 79 LEU A CA 1
ATOM 661 C C . LEU A 1 79 ? 0.49 9.844 -7.965 1 98.75 79 LEU A C 1
ATOM 663 O O . LEU A 1 79 ? 1.701 10.07 -8.008 1 98.75 79 LEU A O 1
ATOM 667 N N . LEU A 1 80 ? -0.343 10.359 -7.082 1 98.25 80 LEU A N 1
ATOM 668 C CA . LEU A 1 80 ? 0.18 11.211 -6.023 1 98.25 80 LEU A CA 1
ATOM 669 C C . LEU A 1 80 ? 1.164 10.453 -5.145 1 98.25 80 LEU A C 1
ATOM 671 O O . LEU A 1 80 ? 2.217 10.984 -4.781 1 98.25 80 LEU A O 1
ATOM 675 N N . SER A 1 81 ? 0.809 9.242 -4.762 1 98.81 81 SER A N 1
ATOM 676 C CA . SER A 1 81 ? 1.675 8.422 -3.926 1 98.81 81 SER A CA 1
ATOM 677 C C . SER A 1 81 ? 3.045 8.227 -4.57 1 98.81 81 SER A C 1
ATOM 679 O O . SER A 1 81 ? 4.074 8.375 -3.904 1 98.81 81 SER A O 1
ATOM 681 N N . ASN A 1 82 ? 3.043 7.879 -5.836 1 98.81 82 ASN A N 1
ATOM 682 C CA . ASN A 1 82 ? 4.301 7.699 -6.547 1 98.81 82 ASN A CA 1
ATOM 683 C C . ASN A 1 82 ? 5.125 8.984 -6.562 1 98.81 82 ASN A C 1
ATOM 685 O O . ASN A 1 82 ? 6.328 8.961 -6.293 1 98.81 82 ASN A O 1
ATOM 689 N N . PHE A 1 83 ? 4.488 10.078 -6.859 1 98.25 83 PHE A N 1
ATOM 690 C CA . PHE A 1 83 ? 5.156 11.375 -6.891 1 98.25 83 PHE A CA 1
ATOM 691 C C . PHE A 1 83 ? 5.715 11.734 -5.52 1 98.25 83 PHE A C 1
ATOM 693 O O . PHE A 1 83 ? 6.844 12.219 -5.41 1 98.25 83 PHE A O 1
ATOM 700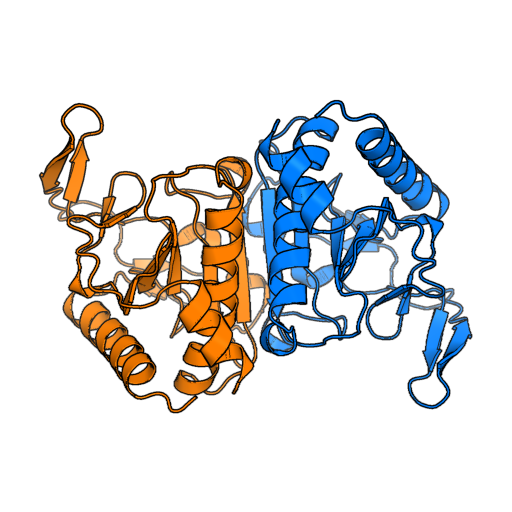 N N . MET A 1 84 ? 4.949 11.477 -4.492 1 98.44 84 MET A N 1
ATOM 701 C CA . MET A 1 84 ? 5.395 11.836 -3.148 1 98.44 84 MET A CA 1
ATOM 702 C C . MET A 1 84 ? 6.566 10.969 -2.711 1 98.44 84 MET A C 1
ATOM 704 O O . MET A 1 84 ? 7.438 11.43 -1.969 1 98.44 84 MET A O 1
ATOM 708 N N . CYS A 1 85 ? 6.594 9.695 -3.145 1 98.75 85 CYS A N 1
ATOM 709 C CA . CYS A 1 85 ? 7.777 8.891 -2.865 1 98.75 85 CYS A CA 1
ATOM 710 C C . CYS A 1 85 ? 9.023 9.523 -3.475 1 98.75 85 CYS A C 1
ATOM 712 O O . CYS A 1 85 ? 10.102 9.492 -2.875 1 98.75 85 CYS A O 1
ATOM 714 N N . TYR A 1 86 ? 8.852 10.086 -4.66 1 98.25 86 TYR A N 1
ATOM 715 C CA . TYR A 1 86 ? 9.961 10.797 -5.27 1 98.25 86 TYR A CA 1
ATOM 716 C C . TYR A 1 86 ? 10.359 12.016 -4.438 1 98.25 86 TYR A C 1
ATOM 718 O O . TYR A 1 86 ? 11.531 12.195 -4.113 1 98.25 86 TYR A O 1
ATOM 726 N N . VAL A 1 87 ? 9.406 12.859 -4.09 1 98 87 VAL A N 1
ATOM 727 C CA . VAL A 1 87 ? 9.641 14.086 -3.336 1 98 87 VAL A CA 1
ATOM 728 C C . VAL A 1 87 ? 10.305 13.758 -2 1 98 87 VAL A C 1
ATOM 730 O O . VAL A 1 87 ? 11.336 14.328 -1.656 1 98 87 VAL A O 1
ATOM 733 N N . MET A 1 88 ? 9.711 12.844 -1.24 1 98.44 88 MET A N 1
ATOM 734 C CA . MET A 1 88 ? 10.211 12.5 0.088 1 98.44 88 MET A CA 1
ATOM 735 C C . MET A 1 88 ? 11.578 11.82 -0.002 1 98.44 88 MET A C 1
ATOM 737 O O . MET A 1 88 ? 12.406 11.977 0.892 1 98.44 88 MET A O 1
ATOM 741 N N . GLY A 1 89 ? 11.727 11.047 -1.152 1 98.12 89 GLY A N 1
ATOM 742 C CA . GLY A 1 89 ? 13.047 10.477 -1.393 1 98.12 89 GLY A CA 1
ATOM 743 C C . GLY A 1 89 ? 14.141 11.516 -1.498 1 98.12 89 GLY A C 1
ATOM 744 O O . GLY A 1 89 ? 15.227 11.352 -0.94 1 98.12 89 GLY A O 1
ATOM 745 N N . GLN A 1 90 ? 13.859 12.57 -2.209 1 97.31 90 GLN A N 1
ATOM 746 C CA . GLN A 1 90 ? 14.812 13.672 -2.344 1 97.31 90 GLN A CA 1
ATOM 747 C C . GLN A 1 90 ? 15.031 14.375 -1.008 1 97.31 90 GLN A C 1
ATOM 749 O O . GLN A 1 90 ? 16.172 14.68 -0.642 1 97.31 90 GLN A O 1
ATOM 754 N N . LEU A 1 91 ? 14.008 14.656 -0.271 1 97.75 91 LEU A N 1
ATOM 755 C CA . LEU A 1 91 ? 14.07 15.414 0.97 1 97.75 91 LEU A CA 1
ATOM 756 C C . LEU A 1 91 ? 14.781 14.625 2.061 1 97.75 91 LEU A C 1
ATOM 758 O O . LEU A 1 91 ? 15.469 15.203 2.91 1 97.75 91 LEU A O 1
ATOM 762 N N . PHE A 1 92 ? 14.672 13.32 2.037 1 97.31 92 PHE A N 1
ATOM 763 C CA . PHE A 1 92 ? 15.188 12.508 3.131 1 97.31 92 PHE A CA 1
ATOM 764 C C . PHE A 1 92 ? 16.328 11.617 2.648 1 97.31 92 PHE A C 1
ATOM 766 O O . PHE A 1 92 ? 16.75 10.711 3.367 1 97.31 92 PHE A O 1
ATOM 773 N N . ASN A 1 93 ? 16.734 11.773 1.433 1 97 93 ASN A N 1
ATOM 774 C CA . ASN A 1 93 ? 17.906 11.133 0.829 1 97 93 ASN A CA 1
ATOM 775 C C . ASN A 1 93 ? 17.797 9.609 0.9 1 97 93 ASN A C 1
ATOM 777 O O . ASN A 1 93 ? 18.688 8.953 1.426 1 97 93 ASN A O 1
ATOM 781 N N . THR A 1 94 ? 16.719 9.086 0.38 1 98.19 94 THR A N 1
ATOM 782 C CA . THR A 1 94 ? 16.5 7.648 0.33 1 98.19 94 THR A CA 1
ATOM 783 C C . THR A 1 94 ? 15.633 7.273 -0.864 1 98.19 94 THR A C 1
ATOM 785 O O . THR A 1 94 ? 14.945 8.133 -1.43 1 98.19 94 THR A O 1
ATOM 788 N N . ASP A 1 95 ? 15.742 6.066 -1.274 1 97.69 95 ASP A N 1
ATOM 789 C CA . ASP A 1 95 ? 14.812 5.543 -2.271 1 97.69 95 ASP A CA 1
ATOM 790 C C . ASP A 1 95 ? 14.07 4.32 -1.741 1 97.69 95 ASP A C 1
ATOM 792 O O . ASP A 1 95 ? 13.555 3.51 -2.518 1 97.69 95 ASP A O 1
ATOM 796 N N . ASN A 1 96 ? 14.07 4.117 -0.414 1 97.44 96 ASN A N 1
ATOM 797 C CA . ASN A 1 96 ? 13.344 3.043 0.257 1 97.44 96 ASN A CA 1
ATOM 798 C C . ASN A 1 96 ? 12.094 3.564 0.956 1 97.44 96 ASN A C 1
ATOM 800 O O . ASN A 1 96 ? 12.133 4.602 1.618 1 97.44 96 ASN A O 1
ATOM 804 N N . PHE A 1 97 ? 10.992 2.877 0.781 1 97.62 97 PHE A N 1
ATOM 805 C CA . PHE A 1 97 ? 9.742 3.334 1.384 1 97.62 97 PHE A CA 1
ATOM 806 C C . PHE A 1 97 ? 8.906 2.152 1.853 1 97.62 97 PHE A C 1
ATOM 808 O O . PHE A 1 97 ? 8.789 1.147 1.147 1 97.62 97 PHE A O 1
ATOM 815 N N . SER A 1 98 ? 8.367 2.207 3.047 1 94.75 98 SER A N 1
ATOM 816 C CA . SER A 1 98 ? 7.195 1.421 3.422 1 94.75 98 SER A CA 1
ATOM 817 C C . SER A 1 98 ? 5.906 2.139 3.047 1 94.75 98 SER A C 1
ATOM 819 O O . SER A 1 98 ? 5.656 3.258 3.502 1 94.75 98 SER A O 1
ATOM 821 N N . ILE A 1 99 ? 5.168 1.592 2.148 1 97 99 ILE A N 1
ATOM 822 C CA . ILE A 1 99 ? 3.873 2.115 1.725 1 97 99 ILE A CA 1
ATOM 823 C C . ILE A 1 99 ? 2.764 1.157 2.15 1 97 99 ILE A C 1
ATOM 825 O O . ILE A 1 99 ? 2.799 -0.03 1.819 1 97 99 ILE A O 1
ATOM 829 N N . ALA A 1 100 ? 1.754 1.682 2.875 1 94.75 100 ALA A N 1
ATOM 830 C CA . AL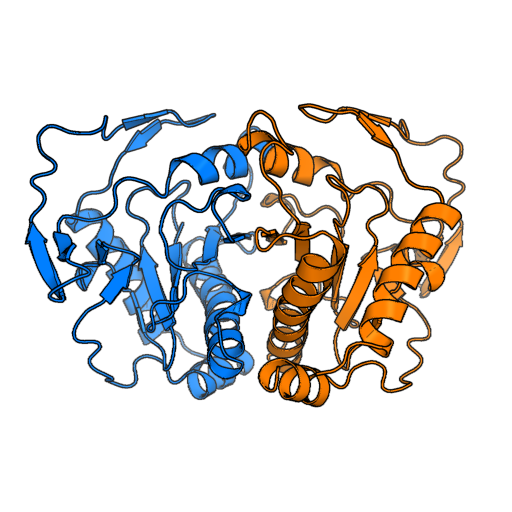A A 1 100 ? 0.793 0.745 3.451 1 94.75 100 ALA A CA 1
ATOM 831 C C . ALA A 1 100 ? -0.61 1.344 3.477 1 94.75 100 ALA A C 1
ATOM 833 O O . ALA A 1 100 ? -0.775 2.545 3.705 1 94.75 100 ALA A O 1
ATOM 834 N N . ILE A 1 101 ? -1.53 0.527 3.281 1 96.56 101 ILE A N 1
ATOM 835 C CA . ILE A 1 101 ? -2.947 0.806 3.48 1 96.56 101 ILE A CA 1
ATOM 836 C C . ILE A 1 101 ? -3.547 -0.218 4.441 1 96.56 101 ILE A C 1
ATOM 838 O O . ILE A 1 101 ? -3.506 -1.423 4.18 1 96.56 101 ILE A O 1
ATOM 842 N N . GLN A 1 102 ? -3.961 0.214 5.539 1 93.81 102 GLN A N 1
ATOM 843 C CA . GLN A 1 102 ? -4.789 -0.586 6.434 1 93.81 102 GLN A CA 1
ATOM 844 C C . GLN A 1 102 ? -6.273 -0.382 6.141 1 93.81 102 GLN A C 1
ATOM 846 O O . GLN A 1 102 ? -6.898 0.528 6.688 1 93.81 102 GLN A O 1
ATOM 851 N N . ASP A 1 103 ? -6.828 -1.26 5.336 1 96.94 103 ASP A N 1
ATOM 852 C CA . ASP A 1 103 ? -8.195 -1.11 4.844 1 96.94 103 ASP A CA 1
ATOM 853 C C . ASP A 1 103 ? -9.18 -1.906 5.699 1 96.94 103 ASP A C 1
ATOM 855 O O . ASP A 1 103 ? -9.367 -3.105 5.48 1 96.94 103 ASP A O 1
ATOM 859 N N . GLY A 1 104 ? -9.828 -1.223 6.598 1 95.31 104 GLY A N 1
ATOM 860 C CA . GLY A 1 104 ? -10.781 -1.871 7.477 1 95.31 104 GLY A CA 1
ATOM 861 C C . GLY A 1 104 ? -10.242 -2.113 8.875 1 95.31 104 GLY A C 1
ATOM 862 O O . GLY A 1 104 ? -9.031 -2.217 9.062 1 95.31 104 GLY A O 1
ATOM 863 N N . GLU A 1 105 ? -11.141 -2.254 9.812 1 91.62 105 GLU A N 1
ATOM 864 C CA . GLU A 1 105 ? -10.797 -2.377 11.227 1 91.62 105 GLU A CA 1
ATOM 865 C C . GLU A 1 105 ? -9.938 -3.609 11.484 1 91.62 105 GLU A C 1
ATOM 867 O O . GLU A 1 105 ? -9.023 -3.574 12.305 1 91.62 105 GLU A O 1
ATOM 872 N N . TYR A 1 106 ? -10.195 -4.664 10.781 1 92.56 106 TYR A N 1
ATOM 873 C CA . TYR A 1 106 ? -9.477 -5.906 11.031 1 92.56 106 TYR A CA 1
ATOM 874 C C . TYR A 1 106 ? -8.078 -5.863 10.414 1 92.56 106 TYR A C 1
ATOM 876 O O . TYR A 1 106 ? -7.234 -6.707 10.719 1 92.56 106 TYR A O 1
ATOM 884 N N . ALA A 1 107 ? -7.852 -4.891 9.586 1 92.62 107 ALA A N 1
ATOM 885 C CA . ALA A 1 107 ? -6.512 -4.664 9.055 1 92.62 107 ALA A CA 1
ATOM 886 C C . ALA A 1 107 ? -5.781 -3.588 9.852 1 92.62 107 ALA A C 1
ATOM 888 O O . ALA A 1 107 ? -4.652 -3.215 9.516 1 92.62 107 ALA A O 1
ATOM 889 N N . GLY A 1 108 ? -6.477 -2.992 10.875 1 88.44 108 GLY A N 1
ATOM 890 C CA . GLY A 1 108 ? -5.82 -2.035 11.75 1 88.44 108 GLY A CA 1
ATOM 891 C C . GLY A 1 108 ? -6.227 -0.598 11.477 1 88.44 108 GLY A C 1
ATOM 892 O O . GLY A 1 108 ? -5.637 0.334 12.023 1 88.44 108 GLY A O 1
ATOM 893 N N . GLN A 1 109 ? -7.195 -0.413 10.594 1 90.25 109 GLN A N 1
ATOM 894 C CA . GLN A 1 109 ? -7.676 0.938 10.328 1 90.25 109 GLN A CA 1
ATOM 895 C C . GLN A 1 109 ? -8.367 1.533 11.547 1 90.25 109 GLN A C 1
ATOM 897 O O . GLN A 1 109 ? -9.336 0.972 12.055 1 90.25 109 GLN A O 1
ATOM 902 N N . THR A 1 110 ? -7.871 2.66 11.969 1 85.44 110 THR A N 1
ATOM 903 C CA . THR A 1 110 ? -8.453 3.27 13.164 1 85.44 110 THR A CA 1
ATOM 904 C C . THR A 1 110 ? -9.203 4.551 12.805 1 85.44 110 THR A C 1
ATOM 906 O O . THR A 1 110 ? -10.086 4.98 13.547 1 85.44 110 THR A O 1
ATOM 909 N N . VAL A 1 111 ? -8.781 5.238 11.766 1 87.69 111 VAL A N 1
ATOM 910 C CA . VAL A 1 111 ? -9.508 6.402 11.258 1 87.69 111 VAL A CA 1
ATOM 911 C C . VAL A 1 111 ? -10.422 5.98 10.117 1 87.69 111 VAL A C 1
ATOM 913 O O . VAL A 1 111 ? -9.992 5.301 9.18 1 87.69 111 VAL A O 1
ATOM 916 N N . ASP A 1 112 ? -11.664 6.32 10.219 1 89 112 ASP A N 1
ATOM 917 C CA . ASP A 1 112 ? -12.68 5.84 9.289 1 89 112 ASP A CA 1
ATOM 918 C C . ASP A 1 112 ? -12.578 6.562 7.945 1 89 112 ASP A C 1
ATOM 920 O O . ASP A 1 112 ? -13.562 7.113 7.453 1 89 112 ASP A O 1
ATOM 924 N N . GLN A 1 113 ? -11.461 6.562 7.402 1 94.44 113 GLN A N 1
ATOM 925 C CA . GLN A 1 113 ? -11.188 7.078 6.066 1 94.44 113 GLN A CA 1
ATOM 926 C C . GLN A 1 113 ? -9.938 6.441 5.48 1 94.44 113 GLN A C 1
ATOM 928 O O . GLN A 1 113 ? -8.922 6.312 6.164 1 94.44 113 GLN A O 1
ATOM 933 N N . LEU A 1 114 ? -10.086 6.008 4.27 1 97.31 114 LEU A N 1
ATOM 934 C CA . LEU A 1 114 ? -8.969 5.379 3.58 1 97.31 114 LEU A CA 1
ATOM 935 C C . LEU A 1 114 ? -7.77 6.32 3.512 1 97.31 114 LEU A C 1
ATOM 937 O O . LEU A 1 114 ? -7.926 7.512 3.24 1 97.31 114 LEU A O 1
ATOM 941 N N . HIS A 1 115 ? -6.613 5.809 3.852 1 97.38 115 HIS A N 1
ATOM 942 C CA . HIS A 1 115 ? -5.402 6.609 3.727 1 97.38 115 HIS A CA 1
ATOM 943 C C . HIS A 1 115 ? -4.184 5.73 3.469 1 97.38 115 HIS A C 1
ATOM 945 O O . HIS A 1 115 ? -4.184 4.543 3.807 1 97.38 115 HIS A O 1
ATOM 951 N N . ILE A 1 116 ? -3.242 6.309 2.824 1 98.44 116 ILE A N 1
ATOM 952 C CA . ILE A 1 116 ? -1.982 5.648 2.5 1 98.44 116 ILE A CA 1
ATOM 953 C C . ILE A 1 116 ? -0.874 6.176 3.408 1 98.44 116 ILE A C 1
ATOM 955 O O . ILE A 1 116 ? -0.693 7.391 3.537 1 98.44 116 ILE A O 1
ATOM 959 N N . HIS A 1 117 ? -0.168 5.301 4.062 1 96.88 117 HIS A N 1
ATOM 960 C CA . HIS A 1 117 ? 1.059 5.637 4.777 1 96.88 117 HIS A CA 1
ATOM 961 C C . HIS A 1 117 ? 2.268 5.594 3.848 1 96.88 117 HIS A C 1
ATOM 963 O O . HIS A 1 117 ? 2.469 4.613 3.129 1 96.88 117 HIS A O 1
ATOM 969 N N . ILE A 1 118 ? 3.002 6.586 3.838 1 98.25 118 ILE A N 1
ATOM 970 C CA . ILE A 1 118 ? 4.289 6.609 3.154 1 98.25 118 ILE A CA 1
ATOM 971 C C . ILE A 1 118 ? 5.398 6.934 4.152 1 98.25 118 ILE A C 1
ATOM 973 O O . ILE A 1 118 ? 5.406 8.008 4.754 1 98.25 118 ILE A O 1
ATOM 977 N N . ILE A 1 119 ? 6.34 6.02 4.289 1 96.31 119 ILE A N 1
ATOM 978 C CA . ILE A 1 119 ? 7.391 6.164 5.289 1 96.31 119 ILE A CA 1
ATOM 979 C C . ILE A 1 119 ? 8.758 5.965 4.633 1 96.31 119 ILE A C 1
ATOM 981 O O . ILE A 1 119 ? 9.117 4.848 4.258 1 96.31 119 ILE A O 1
ATOM 985 N N . PRO A 1 120 ? 9.531 7.031 4.523 1 97.75 120 PRO A N 1
ATOM 986 C CA . PRO A 1 120 ? 10.914 6.844 4.059 1 97.75 120 PRO A CA 1
ATOM 987 C C . PRO A 1 120 ? 11.727 5.949 4.988 1 97.75 120 PRO A C 1
ATOM 989 O O . PRO A 1 120 ? 11.609 6.051 6.215 1 97.75 120 PRO A O 1
ATOM 992 N N . ARG A 1 121 ? 12.492 5.094 4.379 1 96.19 121 ARG A N 1
ATOM 993 C CA . ARG A 1 121 ? 13.297 4.141 5.133 1 96.19 121 ARG A CA 1
ATOM 994 C C . ARG A 1 121 ? 14.781 4.324 4.844 1 96.19 121 ARG A C 1
ATOM 996 O O . ARG A 1 121 ? 15.172 4.559 3.697 1 96.19 121 ARG A O 1
ATOM 1003 N N . ILE A 1 122 ? 15.539 4.238 5.82 1 95 122 ILE A N 1
ATOM 1004 C CA . ILE A 1 122 ? 17 4.258 5.672 1 95 122 ILE A CA 1
ATOM 1005 C C . ILE A 1 122 ? 17.609 3.078 6.422 1 95 122 ILE A C 1
ATOM 1007 O O . ILE A 1 122 ? 16.953 2.469 7.273 1 95 122 ILE A O 1
ATOM 1011 N N . LYS A 1 123 ? 18.812 2.85 6.031 1 91.88 123 LYS A N 1
ATOM 1012 C CA . LYS A 1 123 ? 19.516 1.749 6.688 1 91.88 123 LYS A CA 1
ATOM 1013 C C . LYS A 1 123 ? 19.578 1.963 8.195 1 91.88 123 LYS A C 1
ATOM 1015 O O . LYS A 1 123 ? 19.984 3.029 8.664 1 91.88 123 LYS A O 1
ATOM 1020 N N . GLY A 1 124 ? 19.078 0.995 8.961 1 88.69 124 GLY A N 1
ATOM 1021 C CA . GLY A 1 124 ? 19.25 1.004 10.406 1 88.69 124 GLY A CA 1
ATOM 1022 C C . GLY A 1 124 ? 18.219 1.848 11.125 1 88.69 124 GLY A C 1
ATOM 1023 O O . GLY A 1 124 ? 18.328 2.104 12.32 1 88.69 124 GLY A O 1
ATOM 1024 N N . ASP A 1 125 ? 17.234 2.35 10.414 1 89.5 125 ASP A N 1
ATOM 1025 C CA . ASP A 1 125 ? 16.203 3.158 11.078 1 89.5 125 ASP A CA 1
ATOM 1026 C C . ASP A 1 125 ? 15.414 2.326 12.086 1 89.5 125 ASP A C 1
ATOM 1028 O O . ASP A 1 125 ? 14.82 2.871 13.016 1 89.5 125 ASP A O 1
ATOM 1032 N N . TYR A 1 126 ? 15.281 1.111 11.828 1 82.69 126 TYR A N 1
ATOM 1033 C CA . TYR A 1 126 ? 14.797 0.109 12.773 1 82.69 126 TYR A CA 1
ATOM 1034 C C . TYR A 1 126 ? 15.836 -0.992 12.969 1 82.69 126 TYR A C 1
ATOM 1036 O O . TYR A 1 126 ? 16.469 -1.441 12.008 1 82.69 126 TYR A O 1
ATOM 1044 N N . LYS A 1 127 ? 15.977 -1.313 14.188 1 78.81 127 LYS A N 1
ATOM 1045 C CA . LYS A 1 127 ? 16.859 -2.447 14.445 1 78.81 127 LYS A CA 1
ATOM 1046 C C . LYS A 1 127 ? 16.297 -3.73 13.836 1 78.81 127 LYS A C 1
ATOM 1048 O O . LYS A 1 127 ? 17.031 -4.492 13.195 1 78.81 127 LYS A O 1
ATOM 1053 N N . ASN A 1 128 ? 15.078 -3.936 14.07 1 73.56 128 ASN A N 1
ATOM 1054 C CA . ASN A 1 128 ? 14.32 -5.008 13.438 1 73.56 128 ASN A CA 1
ATOM 1055 C C . ASN A 1 128 ? 13.25 -4.457 12.5 1 73.56 128 ASN A C 1
ATOM 1057 O O . ASN A 1 128 ? 12.242 -3.908 12.945 1 73.56 128 ASN A O 1
ATOM 1061 N N . ASN A 1 129 ? 13.438 -4.535 11.266 1 74 129 ASN A N 1
ATOM 1062 C CA . ASN A 1 129 ? 12.555 -3.979 10.242 1 74 129 ASN A CA 1
ATOM 1063 C C . ASN A 1 129 ? 11.102 -4.398 10.461 1 74 129 ASN A C 1
ATOM 1065 O O . ASN A 1 129 ? 10.18 -3.672 10.094 1 74 129 ASN A O 1
ATOM 1069 N N . ASP A 1 130 ? 10.984 -5.477 11.148 1 66.81 130 ASP A N 1
ATOM 1070 C CA . ASP A 1 130 ? 9.648 -6.02 11.391 1 66.81 130 ASP A CA 1
ATOM 1071 C C . ASP A 1 130 ? 8.859 -5.133 12.344 1 66.81 130 ASP A C 1
ATOM 1073 O O . ASP A 1 130 ? 7.629 -5.184 12.375 1 66.81 130 ASP A O 1
ATOM 1077 N N . ASN A 1 131 ? 9.586 -4.359 13.023 1 73.25 131 ASN A N 1
ATOM 1078 C CA . ASN A 1 131 ? 8.969 -3.578 14.086 1 73.25 131 ASN A CA 1
ATOM 1079 C C . ASN A 1 131 ? 8.172 -2.406 13.523 1 73.25 131 ASN A C 1
ATOM 1081 O O . ASN A 1 131 ? 7.242 -1.916 14.172 1 73.25 131 ASN A O 1
ATOM 1085 N N . ILE A 1 132 ? 8.453 -1.986 12.312 1 71.88 132 ILE A N 1
ATOM 1086 C CA . ILE A 1 132 ? 7.824 -0.768 11.812 1 71.88 132 ILE A CA 1
ATOM 1087 C C . ILE A 1 132 ? 6.332 -1.007 11.586 1 71.88 132 ILE A C 1
ATOM 1089 O O . ILE A 1 132 ? 5.508 -0.146 11.898 1 71.88 132 ILE A O 1
ATOM 1093 N N . TYR A 1 133 ? 5.969 -2.086 11.148 1 71.38 133 TYR A N 1
ATOM 1094 C CA . TYR A 1 133 ? 4.57 -2.365 10.844 1 71.38 133 TYR A CA 1
ATOM 1095 C C . TYR A 1 133 ? 3.781 -2.656 12.109 1 71.38 133 TYR A C 1
ATOM 1097 O O . TYR A 1 133 ? 2.592 -2.346 12.195 1 71.38 133 TYR A O 1
ATOM 1105 N N . LYS A 1 134 ? 4.5 -3.219 13.07 1 70.38 134 LYS A N 1
ATOM 1106 C CA . LYS A 1 134 ? 3.879 -3.318 14.391 1 70.38 134 LYS A CA 1
ATOM 1107 C C . LYS A 1 134 ? 3.525 -1.939 14.938 1 70.38 134 LYS A C 1
ATOM 1109 O O . LYS A 1 134 ? 2.434 -1.741 15.477 1 70.38 134 LYS A O 1
ATOM 1114 N N . ASP A 1 135 ? 4.453 -1.086 14.734 1 77.19 135 ASP A N 1
ATOM 1115 C CA . ASP A 1 135 ? 4.293 0.265 15.266 1 77.19 135 ASP A CA 1
ATOM 1116 C C . ASP A 1 135 ? 3.246 1.046 14.477 1 77.19 135 ASP A C 1
ATOM 1118 O O . ASP A 1 135 ? 2.561 1.91 15.023 1 77.19 135 ASP A O 1
ATOM 1122 N N . LEU A 1 136 ? 2.992 0.752 13.211 1 77.81 136 LEU A N 1
ATOM 1123 C CA . LEU A 1 136 ? 2.01 1.42 12.367 1 77.81 136 LEU A CA 1
ATOM 1124 C C . LEU A 1 136 ? 0.604 1.263 12.938 1 77.81 136 LEU A C 1
ATOM 1126 O O . LEU A 1 136 ? -0.224 2.17 12.82 1 77.81 136 LEU A O 1
ATOM 1130 N N . ASN A 1 137 ? 0.353 0.172 13.555 1 73.88 137 ASN A N 1
ATOM 1131 C CA . ASN A 1 137 ? -0.967 -0.113 14.109 1 73.88 137 ASN A CA 1
ATOM 1132 C C . ASN A 1 137 ? -1.247 0.729 15.352 1 73.88 137 ASN A C 1
ATOM 1134 O O . ASN A 1 137 ? -2.389 0.807 15.805 1 73.88 137 ASN A O 1
ATOM 1138 N N . LYS A 1 138 ? -0.247 1.436 15.797 1 70.19 138 LYS A N 1
ATOM 1139 C CA . LYS A 1 138 ? -0.386 2.174 17.047 1 70.19 138 LYS A CA 1
ATOM 1140 C C . LYS A 1 138 ? -0.544 3.668 16.781 1 70.19 138 LYS A C 1
ATOM 1142 O O . LYS A 1 138 ? -0.87 4.43 17.703 1 70.19 138 LYS A O 1
ATOM 1147 N N . ILE A 1 139 ? -0.365 4.172 15.594 1 62.88 139 ILE A N 1
ATOM 1148 C CA . ILE A 1 139 ? -0.146 5.605 15.438 1 62.88 139 ILE A CA 1
ATOM 1149 C C . ILE A 1 139 ? -1.402 6.258 14.859 1 62.88 139 ILE A C 1
ATOM 1151 O O . ILE A 1 139 ? -1.537 7.484 14.883 1 62.88 139 ILE A O 1
ATOM 1155 N N . ASP A 1 140 ? -2.336 5.648 14.375 1 61.91 140 ASP A N 1
ATOM 1156 C CA . ASP A 1 140 ? -3.471 6.301 13.734 1 61.91 140 ASP A CA 1
ATOM 1157 C C . ASP A 1 140 ? -4.484 6.789 14.766 1 61.91 140 ASP A C 1
ATOM 1159 O O . ASP A 1 140 ? -5.652 7.004 14.445 1 61.91 140 ASP A O 1
ATOM 1163 N N . TRP A 1 141 ? -3.947 6.945 15.969 1 59.41 141 TRP A N 1
ATOM 1164 C CA . TRP A 1 141 ? -4.812 7.457 17.016 1 59.41 141 TRP A CA 1
ATOM 1165 C C . TRP A 1 141 ? -4.477 8.906 17.344 1 59.41 141 TRP A C 1
ATOM 1167 O O . TRP A 1 141 ? -3.387 9.391 17.016 1 59.41 141 TRP A O 1
ATOM 1177 N N . GLY A 1 142 ? -5.457 9.586 17.844 1 57.22 142 GLY A N 1
ATOM 1178 C CA . GLY A 1 142 ? -5.191 10.852 18.5 1 57.22 142 GLY A CA 1
ATOM 1179 C C . GLY A 1 142 ? -5.242 12.039 17.547 1 57.22 142 GLY A C 1
ATOM 1180 O O . GLY A 1 142 ? -4.629 13.07 17.797 1 57.22 142 GLY A O 1
ATOM 1181 N N . TYR A 1 143 ? -5.812 11.742 16.391 1 61.06 143 TYR A N 1
ATOM 1182 C CA . TYR A 1 143 ? -6.031 12.898 15.523 1 61.06 143 TYR A CA 1
ATOM 1183 C C . TYR A 1 143 ? -7.125 13.797 16.078 1 61.06 143 TYR A C 1
ATOM 1185 O O . TYR A 1 143 ? -8.023 13.32 16.781 1 61.06 143 TYR A O 1
ATOM 1193 N N . GLY A 1 144 ? -7.043 15.148 15.922 1 56.88 144 GLY A N 1
ATOM 1194 C CA . GLY A 1 144 ? -8.203 16.016 16 1 56.88 144 GLY A CA 1
ATOM 1195 C C . GLY A 1 144 ? -8.203 16.891 17.25 1 56.88 144 GLY A C 1
ATOM 1196 O O . GLY A 1 144 ? -8 16.406 18.359 1 56.88 144 GLY A O 1
ATOM 1197 N N . ARG A 1 145 ? -7.82 18.047 17.078 1 58.19 145 ARG A N 1
ATOM 1198 C CA . ARG A 1 145 ? -8.219 19.078 18.031 1 58.19 145 ARG A CA 1
ATOM 1199 C C . ARG A 1 145 ? -9.711 19.359 17.938 1 58.19 145 ARG A C 1
ATOM 1201 O O . ARG A 1 145 ? -10.359 19.656 18.938 1 58.19 145 ARG A O 1
ATOM 1208 N N . ASN A 1 146 ? -10.203 19.047 16.609 1 62.41 146 ASN A N 1
ATOM 1209 C CA . ASN A 1 146 ? -11.625 19.25 16.359 1 62.41 146 ASN A CA 1
ATOM 1210 C C . ASN A 1 146 ? -12.258 18 15.742 1 62.41 146 ASN A C 1
ATOM 1212 O O . ASN A 1 146 ? -11.625 17.312 14.953 1 62.41 146 ASN A O 1
ATOM 1216 N N . ILE A 1 147 ? -13.352 17.641 16.281 1 67.62 147 ILE A N 1
ATOM 1217 C CA . ILE A 1 147 ? -14.141 16.531 15.75 1 67.62 147 ILE A CA 1
ATOM 1218 C C . ILE A 1 147 ? -15.32 17.078 14.945 1 67.62 147 ILE A C 1
ATOM 1220 O O . ILE A 1 147 ? -15.922 18.094 15.328 1 67.62 147 ILE A O 1
ATOM 1224 N N . ILE A 1 148 ? -15.562 16.609 13.859 1 66.31 148 ILE A N 1
ATOM 1225 C CA . ILE A 1 148 ? -16.672 17.016 13.016 1 66.31 148 ILE A CA 1
ATOM 1226 C C . ILE A 1 148 ? -17.891 16.141 13.32 1 66.31 148 ILE A C 1
ATOM 1228 O O . ILE A 1 148 ? -17.812 14.914 13.273 1 66.31 148 ILE A O 1
ATOM 1232 N N . CYS A 1 149 ? -18.922 16.812 13.781 1 64.75 149 CYS A N 1
ATOM 1233 C CA . CYS A 1 149 ? -20.172 16.125 14.07 1 64.75 149 CYS A CA 1
ATOM 1234 C C . CYS A 1 149 ? -20.766 15.531 12.805 1 64.75 149 CYS A C 1
ATOM 1236 O O . CYS A 1 149 ? -21.016 16.25 11.828 1 64.75 149 CYS A O 1
ATOM 1238 N N . ASN A 1 150 ? -20.984 14.273 12.758 1 61.34 150 ASN A N 1
ATOM 1239 C CA . ASN A 1 150 ? -21.516 13.586 11.578 1 61.34 150 ASN A CA 1
ATOM 1240 C C . ASN A 1 150 ? -22.938 14.016 11.273 1 61.34 150 ASN A C 1
ATOM 1242 O O . ASN A 1 150 ? -23.375 13.977 10.117 1 61.34 150 ASN A O 1
ATOM 1246 N N . SER A 1 151 ? -23.609 14.484 12.312 1 58.94 151 SER A N 1
ATOM 1247 C CA . SER A 1 151 ? -25.016 14.82 12.156 1 58.94 151 SER A CA 1
ATOM 1248 C C . SER A 1 151 ? -25.188 16.219 11.578 1 58.94 151 SER A C 1
ATOM 1250 O O . SER A 1 151 ? -26.016 16.438 10.688 1 58.94 151 SER A O 1
ATOM 1252 N N . CYS A 1 152 ? -24.422 17.219 12.047 1 65.94 152 CYS A N 1
ATOM 1253 C CA . CYS A 1 152 ? -24.672 18.594 11.633 1 65.94 152 CYS A CA 1
ATOM 1254 C C . CYS A 1 152 ? -23.438 19.188 10.961 1 65.94 152 CYS A C 1
ATOM 1256 O O . CYS A 1 152 ? -23.453 20.344 10.547 1 65.94 152 CYS A O 1
ATOM 1258 N N . ASN A 1 153 ? -22.391 18.453 10.844 1 68.31 153 ASN A N 1
ATOM 1259 C CA . ASN A 1 153 ? -21.156 18.812 10.156 1 68.31 153 ASN A CA 1
ATOM 1260 C C . ASN A 1 153 ? -20.438 19.953 10.875 1 68.31 153 ASN A C 1
ATOM 1262 O O . ASN A 1 153 ? -19.578 20.625 10.281 1 68.31 153 ASN A O 1
ATOM 1266 N N . SER A 1 154 ? -20.891 20.234 12.102 1 67.75 154 SER A N 1
ATOM 1267 C CA . SER A 1 154 ? -20.25 21.281 12.883 1 67.75 154 SER A CA 1
ATOM 1268 C C . SER A 1 154 ? -18.938 20.781 13.492 1 67.75 154 SER A C 1
ATOM 1270 O O . SER A 1 154 ? -18.781 19.578 13.742 1 67.75 154 SER A O 1
ATOM 1272 N N . SER A 1 155 ? -17.938 21.641 13.664 1 66.75 155 SER A N 1
ATOM 1273 C CA . SER A 1 155 ? -16.672 21.328 14.305 1 66.75 155 SER A CA 1
ATOM 1274 C C . SER A 1 155 ? -16.734 21.547 15.812 1 66.75 155 SER A C 1
ATOM 1276 O O . SER A 1 155 ? -17.234 22.562 16.281 1 66.75 155 SER A O 1
ATOM 1278 N N . ILE A 1 156 ? -16.406 20.484 16.609 1 68.69 156 ILE A N 1
ATOM 1279 C CA . ILE A 1 156 ? -16.375 20.547 18.062 1 68.69 156 ILE A CA 1
ATOM 1280 C C . ILE A 1 156 ? -14.938 20.453 18.547 1 68.69 156 ILE A C 1
ATOM 1282 O O . ILE A 1 156 ? -14.203 19.547 18.172 1 68.69 156 ILE A O 1
ATOM 1286 N N . HIS A 1 157 ? -14.547 21.406 19.266 1 62.62 157 HIS A N 1
ATOM 1287 C CA . HIS A 1 157 ? -13.195 21.406 19.812 1 62.62 157 HIS A CA 1
ATOM 1288 C C . HIS A 1 157 ? -13.062 20.406 20.953 1 62.62 157 HIS A C 1
ATOM 1290 O O . HIS A 1 157 ? -13.859 20.438 21.906 1 62.62 157 HIS A O 1
ATOM 1296 N N . VAL A 1 158 ? -12.32 19.359 20.719 1 55.03 158 VAL A N 1
ATOM 1297 C CA . VAL A 1 158 ? -12.086 18.391 21.781 1 55.03 158 VAL A CA 1
ATOM 1298 C C . VAL A 1 158 ? -10.828 18.766 22.562 1 55.03 158 VAL A C 1
ATOM 1300 O O . VAL A 1 158 ? -9.773 19.016 21.969 1 55.03 158 VAL A O 1
ATOM 1303 N N . ASN A 1 159 ? -10.992 19.453 23.812 1 46.97 159 ASN A N 1
ATOM 1304 C CA . ASN A 1 159 ? -9.844 19.703 24.672 1 46.97 159 ASN A CA 1
ATOM 1305 C C . ASN A 1 159 ? -9.078 18.422 24.984 1 46.97 159 ASN A C 1
ATOM 1307 O O . ASN A 1 159 ? -9.617 17.5 25.609 1 46.97 159 ASN A O 1
ATOM 1311 N N . LEU A 1 160 ? -8.242 18.109 24.25 1 46.34 160 LEU A N 1
ATOM 1312 C CA . LEU A 1 160 ? -7.391 16.938 24.453 1 46.34 160 LEU A CA 1
ATOM 1313 C C . LEU A 1 160 ? -6.648 17.016 25.781 1 46.34 160 LEU A C 1
ATOM 1315 O O . LEU A 1 160 ? -5.66 16.312 25.984 1 46.34 160 LEU A O 1
ATOM 1319 N N . GLN A 1 161 ? -6.809 18.062 26.641 1 42.19 161 GLN A N 1
ATOM 1320 C CA . GLN A 1 161 ? -6.035 18.094 27.875 1 42.19 161 GLN A CA 1
ATOM 1321 C C . GLN A 1 161 ? -6 16.719 28.531 1 42.19 161 GLN A C 1
ATOM 1323 O O . GLN A 1 161 ? -4.984 16.328 29.125 1 42.19 161 GLN A O 1
ATOM 1328 N N . ASN A 1 162 ? -7.07 16.188 29.078 1 40.31 162 ASN A N 1
ATOM 1329 C CA . ASN A 1 162 ? -7.016 15.016 29.953 1 40.31 162 ASN A CA 1
ATOM 1330 C C . ASN A 1 162 ? -6.535 13.773 29.203 1 40.31 162 ASN A C 1
ATOM 1332 O O . ASN A 1 162 ? -6.531 12.672 29.75 1 40.31 162 ASN A O 1
ATOM 1336 N N . ILE A 1 163 ? -6.887 13.633 28.062 1 44.12 163 ILE A N 1
ATOM 1337 C CA . ILE A 1 163 ? -6.77 12.25 27.594 1 44.12 163 ILE A CA 1
ATOM 1338 C C . ILE A 1 163 ? -5.301 11.828 27.609 1 44.12 163 ILE A C 1
ATOM 1340 O O . ILE A 1 163 ? -4.945 10.82 28.203 1 44.12 163 ILE A O 1
ATOM 1344 N N . HIS A 1 164 ? -4.852 10.953 26.297 1 45.19 164 HIS A N 1
ATOM 1345 C CA . HIS A 1 164 ? -3.932 9.836 26.125 1 45.19 164 HIS A CA 1
ATOM 1346 C C . HIS A 1 164 ? -2.48 10.289 26.234 1 45.19 164 HIS A C 1
ATOM 1348 O O . HIS A 1 164 ? -2.174 11.461 26 1 45.19 164 HIS A O 1
ATOM 1354 N N . ASP A 1 165 ? -1.719 9.602 26.938 1 51.69 165 ASP A N 1
ATOM 1355 C CA . ASP A 1 165 ? -0.261 9.539 26.984 1 51.69 165 ASP A CA 1
ATOM 1356 C C . ASP A 1 165 ? 0.353 9.898 25.641 1 51.69 165 ASP A C 1
ATOM 1358 O O . ASP A 1 165 ? 0.242 9.133 24.672 1 51.69 165 ASP A O 1
ATOM 1362 N N . ASP A 1 166 ? 0.51 11.234 25.375 1 60.97 166 ASP A N 1
ATOM 1363 C CA . ASP A 1 166 ? 1.208 11.82 24.234 1 60.97 166 ASP A CA 1
ATOM 1364 C C . ASP A 1 166 ? 2.412 10.969 23.828 1 60.97 166 ASP A C 1
ATOM 1366 O O . ASP A 1 166 ? 2.957 11.133 22.734 1 60.97 166 ASP A O 1
ATOM 1370 N N . ASN A 1 167 ? 2.715 10.211 24.875 1 63.53 167 ASN A N 1
ATOM 1371 C CA . ASN A 1 167 ? 3.842 9.328 24.594 1 63.53 167 ASN A CA 1
ATOM 1372 C C . ASN A 1 167 ? 3.389 7.875 24.438 1 63.53 167 ASN A C 1
ATOM 1374 O O . ASN A 1 167 ? 2.521 7.406 25.188 1 63.53 167 ASN A O 1
ATOM 1378 N N . PHE A 1 168 ? 3.605 7.387 23.344 1 67.88 168 PHE A N 1
ATOM 1379 C CA . PHE A 1 168 ? 3.316 5.969 23.188 1 67.88 168 PHE A CA 1
ATOM 1380 C C . PHE A 1 168 ? 4.586 5.191 22.859 1 67.88 168 PHE A C 1
ATOM 1382 O O . PHE A 1 168 ? 5.492 5.711 22.203 1 67.88 168 PHE A O 1
ATOM 1389 N N . LYS A 1 169 ? 4.609 4.113 23.5 1 71.88 169 LYS A N 1
ATOM 1390 C CA . LYS A 1 169 ? 5.773 3.242 23.359 1 71.88 169 LYS A CA 1
ATOM 1391 C C . LYS A 1 169 ? 5.691 2.43 22.062 1 71.88 169 LYS A C 1
ATOM 1393 O O . LYS A 1 169 ? 4.676 1.786 21.797 1 71.88 169 LYS A O 1
ATOM 1398 N N . LEU A 1 170 ? 6.695 2.66 21.25 1 74.31 170 LEU A N 1
ATOM 1399 C CA . LEU A 1 170 ? 6.906 1.829 20.078 1 74.31 170 LEU A CA 1
ATOM 1400 C C . LEU A 1 170 ? 7.871 0.688 20.375 1 74.31 170 LEU A C 1
ATOM 1402 O O . LEU A 1 170 ? 8.305 0.526 21.516 1 74.31 170 LEU A O 1
ATOM 1406 N N . GLU A 1 171 ? 7.988 -0.187 1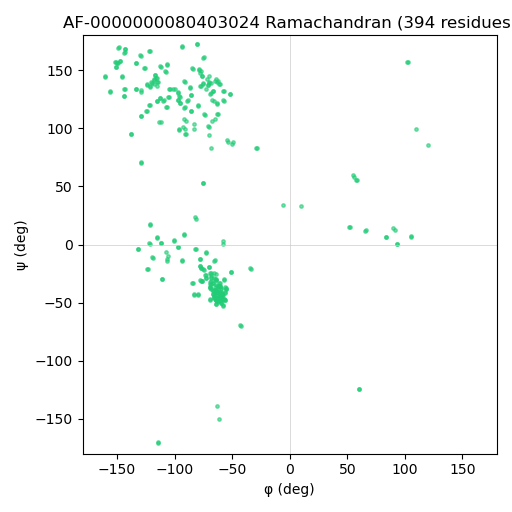9.516 1 69.62 171 GLU A N 1
ATOM 1407 C CA . GLU A 1 171 ? 8.836 -1.356 19.734 1 69.62 171 GLU A CA 1
ATOM 1408 C C . GLU A 1 171 ? 10.266 -0.948 20.062 1 69.62 171 GLU A C 1
ATOM 1410 O O . GLU A 1 171 ? 10.922 -1.572 20.906 1 69.62 171 GLU A O 1
ATOM 1415 N N . GLU A 1 172 ? 10.688 0.149 19.375 1 71.62 172 GLU A N 1
ATOM 1416 C CA . GLU A 1 172 ? 12.109 0.46 19.531 1 71.62 172 GLU A CA 1
ATOM 1417 C C . GLU A 1 172 ? 12.312 1.88 20.062 1 71.62 172 GLU A C 1
ATOM 1419 O O . GLU A 1 172 ? 13.398 2.232 20.5 1 71.62 172 GLU A O 1
ATOM 1424 N N . PHE A 1 173 ? 11.312 2.693 19.891 1 77.19 173 PHE A N 1
ATOM 1425 C CA . PHE A 1 173 ? 11.461 4.074 20.328 1 77.19 173 PHE A CA 1
ATOM 1426 C C . PHE A 1 173 ? 10.148 4.609 20.891 1 77.19 173 PHE A C 1
ATOM 1428 O O . PHE A 1 173 ? 9.109 3.953 20.781 1 77.19 173 PHE A O 1
ATOM 1435 N N . ASN A 1 174 ? 10.336 5.699 21.562 1 76 174 ASN A N 1
ATOM 1436 C CA . ASN A 1 174 ? 9.148 6.414 22.016 1 76 174 ASN A CA 1
ATOM 1437 C C . ASN A 1 174 ? 8.695 7.457 21 1 76 174 ASN A C 1
ATOM 1439 O O . ASN A 1 174 ? 9.516 8.047 20.312 1 76 174 ASN A O 1
ATOM 1443 N N . CYS A 1 175 ? 7.379 7.512 20.875 1 76.56 175 CYS A N 1
ATOM 1444 C CA . CYS A 1 175 ? 6.797 8.5 19.984 1 76.56 175 CYS A CA 1
ATOM 1445 C C . CYS A 1 175 ? 5.918 9.484 20.734 1 76.56 175 CYS A C 1
ATOM 1447 O O . CYS A 1 175 ? 5.336 9.133 21.766 1 76.56 175 CYS A O 1
ATOM 1449 N N . SER A 1 176 ? 5.969 10.68 20.359 1 77.06 176 SER A N 1
ATOM 1450 C CA . SER A 1 176 ? 5.125 11.719 20.953 1 77.06 176 SER A CA 1
ATOM 1451 C C . SER A 1 176 ? 4.328 12.461 19.891 1 77.06 176 SER A C 1
ATOM 1453 O O . SER A 1 176 ? 4.762 12.555 18.734 1 77.06 176 SER A O 1
ATOM 1455 N N . ILE A 1 177 ? 3.217 12.945 20.297 1 81.69 177 ILE A N 1
ATOM 1456 C CA . ILE A 1 177 ? 2.404 13.773 19.406 1 81.69 177 ILE A CA 1
ATOM 1457 C C . ILE A 1 177 ? 3.135 15.078 19.109 1 81.69 177 ILE A C 1
ATOM 1459 O O . ILE A 1 177 ? 3.699 15.703 20 1 81.69 177 ILE A O 1
ATOM 1463 N N . ARG A 1 178 ? 3.176 15.406 17.922 1 88.38 178 ARG A N 1
ATOM 1464 C CA . ARG A 1 178 ? 3.869 16.609 17.484 1 88.38 178 ARG A CA 1
ATOM 1465 C C . ARG A 1 178 ? 3.021 17.859 17.75 1 88.38 178 ARG A C 1
ATOM 1467 O O . ARG A 1 178 ? 1.79 17.781 17.75 1 88.38 178 ARG A O 1
ATOM 1474 N N . SER A 1 179 ? 3.74 18.938 17.953 1 88.06 179 SER A N 1
ATOM 1475 C CA . SER A 1 179 ? 3.061 20.234 18.047 1 88.06 179 SER A CA 1
ATOM 1476 C C . SER A 1 179 ? 2.627 20.719 16.672 1 88.06 179 SER A C 1
ATOM 1478 O O . SER A 1 179 ? 3.146 20.25 15.648 1 88.06 179 SER A O 1
ATOM 1480 N N . MET A 1 180 ? 1.688 21.641 16.688 1 91.31 180 MET A N 1
ATOM 1481 C CA . MET A 1 180 ? 1.246 22.234 15.43 1 91.31 180 MET A CA 1
ATOM 1482 C C . MET A 1 180 ? 2.4 22.938 14.727 1 91.31 180 MET A C 1
ATOM 1484 O O . MET A 1 180 ? 2.514 22.891 13.5 1 91.31 180 MET A O 1
ATOM 1488 N N . GLU A 1 181 ? 3.285 23.547 15.492 1 94.69 181 GLU A N 1
ATOM 1489 C CA . GLU A 1 181 ? 4.43 24.266 14.93 1 94.69 181 GLU A CA 1
ATOM 1490 C C . GLU A 1 181 ? 5.375 23.297 14.211 1 94.69 181 GLU A C 1
ATOM 1492 O O . GLU A 1 181 ? 5.848 23.594 13.117 1 94.69 181 GLU A O 1
ATOM 1497 N N . GLU A 1 182 ? 5.652 22.219 14.82 1 94.62 182 GLU A N 1
ATOM 1498 C CA . GLU A 1 182 ? 6.5 21.203 14.203 1 94.62 182 GLU A CA 1
ATOM 1499 C C . GLU A 1 182 ? 5.883 20.688 12.906 1 94.62 182 GLU A C 1
ATOM 1501 O O . GLU A 1 182 ? 6.582 20.531 11.898 1 94.62 182 GLU A O 1
ATOM 1506 N N . MET A 1 183 ? 4.629 20.438 12.945 1 95.25 183 MET A N 1
ATOM 1507 C CA . MET A 1 183 ? 3.92 19.906 11.781 1 95.25 183 MET A CA 1
ATOM 1508 C C . MET A 1 183 ? 3.887 20.938 10.656 1 95.25 183 MET A C 1
ATOM 1510 O O . MET A 1 183 ? 4.121 20.594 9.492 1 95.25 183 MET A O 1
ATOM 1514 N N . GLU A 1 184 ? 3.629 22.125 11.031 1 96.38 184 GLU A N 1
ATOM 1515 C CA . GLU A 1 184 ? 3.609 23.203 10.039 1 96.38 184 GLU A CA 1
ATOM 1516 C C . GLU A 1 184 ? 4.973 23.359 9.375 1 96.38 184 GLU A C 1
ATOM 1518 O O . GLU A 1 184 ? 5.059 23.594 8.164 1 96.38 184 GLU A O 1
ATOM 1523 N N . LYS A 1 185 ? 6.008 23.328 10.188 1 97.81 185 LYS A N 1
ATOM 1524 C CA . LYS A 1 185 ? 7.363 23.438 9.648 1 97.81 185 LYS A CA 1
ATOM 1525 C C . LYS A 1 185 ? 7.641 22.359 8.625 1 97.81 185 LYS A C 1
ATOM 1527 O O . LYS A 1 185 ? 8.164 22.625 7.539 1 97.81 185 LYS A O 1
ATOM 1532 N N . GLU A 1 186 ? 7.316 21.125 8.922 1 97.75 186 GLU A N 1
ATOM 1533 C CA . GLU A 1 186 ? 7.543 20.016 8 1 97.75 186 GLU A CA 1
ATOM 1534 C C . GLU A 1 186 ? 6.684 20.156 6.746 1 97.75 186 GLU A C 1
ATOM 1536 O O . GLU A 1 186 ? 7.164 19.969 5.629 1 97.75 186 GLU A O 1
ATOM 1541 N N . ALA A 1 187 ? 5.418 20.469 6.934 1 97.31 187 ALA A N 1
ATOM 1542 C CA . ALA A 1 187 ? 4.512 20.625 5.801 1 97.31 187 ALA A CA 1
ATOM 1543 C C . ALA A 1 187 ? 4.996 21.719 4.859 1 97.31 187 ALA A C 1
ATOM 1545 O O . ALA A 1 187 ? 4.973 21.547 3.639 1 97.31 187 ALA A O 1
ATOM 1546 N N . THR A 1 188 ? 5.438 22.812 5.441 1 97.44 188 THR A N 1
ATOM 1547 C CA . THR A 1 188 ? 5.934 23.938 4.648 1 97.44 188 THR A CA 1
ATOM 1548 C C . THR A 1 188 ? 7.188 23.547 3.877 1 97.44 188 THR A C 1
ATOM 1550 O O . THR A 1 188 ? 7.367 23.938 2.723 1 97.44 188 THR A O 1
ATOM 1553 N N . MET A 1 189 ? 8.023 22.828 4.543 1 97.69 189 MET A N 1
ATOM 1554 C CA . MET A 1 189 ? 9.227 22.328 3.879 1 97.69 189 MET A CA 1
ATOM 1555 C C . MET A 1 189 ? 8.875 21.484 2.664 1 97.69 189 MET A C 1
ATOM 1557 O O . MET A 1 189 ? 9.43 21.672 1.582 1 97.69 189 MET A O 1
ATOM 1561 N N . ILE A 1 190 ? 7.973 20.578 2.811 1 97.62 190 ILE A N 1
ATOM 1562 C CA . ILE A 1 190 ? 7.555 19.688 1.731 1 97.62 190 ILE A CA 1
ATOM 1563 C C . ILE A 1 190 ? 6.906 20.5 0.613 1 97.62 190 ILE A C 1
ATOM 1565 O O . ILE A 1 190 ? 7.246 20.328 -0.561 1 97.62 190 ILE A O 1
ATOM 1569 N N . LYS A 1 191 ? 6.035 21.359 0.995 1 95.5 191 LYS A N 1
ATOM 1570 C CA . LYS A 1 191 ? 5.344 22.203 0.031 1 95.5 191 LYS A CA 1
ATOM 1571 C C . LYS A 1 191 ? 6.332 23.047 -0.766 1 95.5 191 LYS A C 1
ATOM 1573 O O . LYS A 1 191 ? 6.207 23.172 -1.986 1 95.5 191 LYS A O 1
ATOM 1578 N N . SER A 1 192 ? 7.25 23.656 -0.067 1 96 192 SER A N 1
ATOM 1579 C CA . SER A 1 192 ? 8.258 24.484 -0.715 1 96 192 SER A CA 1
ATOM 1580 C C . SER A 1 192 ? 9.078 23.672 -1.72 1 96 192 SER A C 1
ATOM 1582 O O . SER A 1 192 ? 9.391 24.172 -2.807 1 96 192 SER A O 1
ATOM 1584 N N . PHE A 1 193 ? 9.398 22.516 -1.359 1 96.25 193 PHE A N 1
ATOM 1585 C CA . PHE A 1 193 ? 10.133 21.656 -2.277 1 96.25 193 PHE A CA 1
ATOM 1586 C C . PHE A 1 193 ? 9.32 21.375 -3.533 1 96.25 193 PHE A C 1
ATOM 1588 O O . PHE A 1 193 ? 9.836 21.469 -4.648 1 96.25 193 PHE A O 1
ATOM 1595 N N . ILE A 1 194 ? 8.07 21.031 -3.35 1 94.69 194 ILE A N 1
ATOM 1596 C CA . ILE A 1 194 ? 7.176 20.703 -4.457 1 94.69 194 ILE A CA 1
ATOM 1597 C C . ILE A 1 194 ? 7.031 21.906 -5.379 1 94.69 194 ILE A C 1
ATOM 1599 O O . ILE A 1 194 ? 7.074 21.766 -6.602 1 94.69 194 ILE A O 1
ATOM 1603 N N . ASP A 1 195 ? 6.91 23.047 -4.82 1 91.62 195 ASP A N 1
ATOM 1604 C CA . ASP A 1 195 ? 6.699 24.281 -5.578 1 91.62 195 ASP A CA 1
ATOM 1605 C C . ASP A 1 195 ? 7.941 24.656 -6.379 1 91.62 195 ASP A C 1
ATOM 1607 O O . ASP A 1 195 ? 7.848 25.344 -7.402 1 91.62 195 ASP A O 1
ATOM 1611 N N . ASN A 1 196 ? 9.117 24.203 -5.945 1 91.69 196 ASN A N 1
ATOM 1612 C CA . ASN A 1 196 ? 10.359 24.656 -6.551 1 91.69 196 ASN A CA 1
ATOM 1613 C C . ASN A 1 196 ? 11.047 23.531 -7.332 1 91.69 196 ASN A C 1
ATOM 1615 O O . ASN A 1 196 ? 12.141 23.734 -7.871 1 91.69 196 ASN A O 1
ATOM 1619 N N . ILE A 1 197 ? 10.359 22.453 -7.305 1 87.88 197 ILE A N 1
ATOM 1620 C CA . ILE A 1 197 ? 11 21.328 -7.961 1 87.88 197 ILE A CA 1
ATOM 1621 C C . ILE A 1 197 ? 11.047 21.547 -9.469 1 87.88 197 ILE A C 1
ATOM 1623 O O . ILE A 1 197 ? 10.094 22.078 -10.055 1 87.88 197 ILE A O 1
ATOM 1627 N N . ILE A 1 198 ? 12.188 21.391 -10.047 1 82.69 198 ILE A N 1
ATOM 1628 C CA . ILE A 1 198 ? 12.352 21.5 -11.492 1 82.69 198 ILE A CA 1
ATOM 1629 C C . ILE A 1 198 ? 12.164 20.141 -12.141 1 82.69 198 ILE A C 1
ATOM 1631 O O . ILE A 1 198 ? 12.953 19.219 -11.898 1 82.69 198 ILE A O 1
ATOM 1635 N N . LEU A 1 199 ? 11.023 20.016 -12.789 1 81.94 199 LEU A N 1
ATOM 1636 C CA . LEU A 1 199 ? 10.703 18.734 -13.398 1 81.94 199 LEU A CA 1
ATOM 1637 C C . LEU A 1 199 ? 10.836 18.812 -14.922 1 81.94 199 LEU A C 1
ATOM 1639 O O . LEU A 1 199 ? 10.523 19.828 -15.523 1 81.94 199 LEU A O 1
ATOM 1643 N N . MET B 1 1 ? -20.828 -1.7 -9.523 1 77.31 1 MET B N 1
ATOM 1644 C CA . MET B 1 1 ? -20.469 -2.732 -10.492 1 77.31 1 MET B CA 1
ATOM 1645 C C . MET B 1 1 ? -19.938 -2.111 -11.781 1 77.31 1 MET B C 1
ATOM 1647 O O . MET B 1 1 ? -18.969 -2.605 -12.359 1 77.31 1 MET B O 1
ATOM 1651 N N . GLU B 1 2 ? -20.453 -0.978 -12.031 1 90.94 2 GLU B N 1
ATOM 1652 C CA . GLU B 1 2 ? -20.031 -0.308 -13.258 1 90.94 2 GLU B CA 1
ATOM 1653 C C . GLU B 1 2 ? -18.578 0.133 -13.188 1 90.94 2 GLU B C 1
ATOM 1655 O O . GLU B 1 2 ? -17.859 0.065 -14.18 1 90.94 2 GLU B O 1
ATOM 1660 N N . LYS B 1 3 ? -18.109 0.395 -12.016 1 94.25 3 LYS B N 1
ATOM 1661 C CA . LYS B 1 3 ? -16.734 0.839 -11.82 1 94.25 3 LYS B CA 1
ATOM 1662 C C . LYS B 1 3 ? -15.734 -0.246 -12.234 1 94.25 3 LYS B C 1
ATOM 1664 O O . LYS B 1 3 ? -14.742 0.038 -12.906 1 94.25 3 LYS B O 1
ATOM 1669 N N . TYR B 1 4 ? -16.078 -1.427 -11.914 1 95.62 4 TYR B N 1
ATOM 1670 C CA . TYR B 1 4 ? -15.141 -2.506 -12.164 1 95.62 4 TYR B CA 1
ATOM 1671 C C . TYR B 1 4 ? -15.109 -2.869 -13.648 1 95.62 4 TYR B C 1
ATOM 1673 O O . TYR B 1 4 ? -14.062 -3.25 -14.18 1 95.62 4 TYR B O 1
ATOM 1681 N N . LYS B 1 5 ? -16.25 -2.715 -14.328 1 93.88 5 LYS B N 1
ATOM 1682 C CA . LYS B 1 5 ? -16.25 -2.875 -15.773 1 93.88 5 LYS B CA 1
ATOM 1683 C C . LYS B 1 5 ? -15.312 -1.875 -16.438 1 93.88 5 LYS B C 1
ATOM 1685 O O . LYS B 1 5 ? -14.539 -2.238 -17.328 1 93.88 5 LYS B O 1
ATOM 1690 N N . LYS B 1 6 ? -15.398 -0.656 -16 1 95.06 6 LYS B N 1
ATOM 1691 C CA . LYS B 1 6 ? -14.547 0.4 -16.547 1 95.06 6 LYS B CA 1
ATOM 1692 C C . LYS B 1 6 ? -13.078 0.134 -16.234 1 95.06 6 LYS B C 1
ATOM 1694 O O . LYS B 1 6 ? -12.203 0.384 -17.078 1 95.06 6 LYS B O 1
ATOM 1699 N N . ILE B 1 7 ? -12.836 -0.354 -15.039 1 96.19 7 ILE B N 1
ATOM 1700 C CA . ILE B 1 7 ? -11.469 -0.667 -14.633 1 96.19 7 ILE B CA 1
ATOM 1701 C C . ILE B 1 7 ? -10.906 -1.767 -15.523 1 96.19 7 ILE B C 1
ATOM 1703 O O . ILE B 1 7 ? -9.805 -1.626 -16.078 1 96.19 7 ILE B O 1
ATOM 1707 N N . LEU B 1 8 ? -11.656 -2.838 -15.711 1 94 8 LEU B N 1
ATOM 1708 C CA . LEU B 1 8 ? -11.188 -3.971 -16.5 1 94 8 LEU B CA 1
ATOM 1709 C C . LEU B 1 8 ? -10.945 -3.561 -17.953 1 94 8 LEU B C 1
ATOM 1711 O O . LEU B 1 8 ? -9.984 -4.023 -18.578 1 94 8 LEU B O 1
ATOM 1715 N N . GLU B 1 9 ? -11.773 -2.684 -18.438 1 92.12 9 GLU B N 1
ATOM 1716 C CA . GLU B 1 9 ? -11.594 -2.156 -19.797 1 92.12 9 GLU B CA 1
ATOM 1717 C C . GLU B 1 9 ? -10.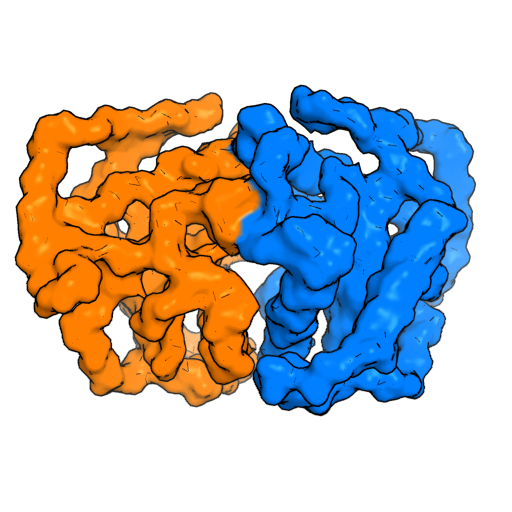32 -1.317 -19.891 1 92.12 9 GLU B C 1
ATOM 1719 O O . GLU B 1 9 ? -9.594 -1.396 -20.875 1 92.12 9 GLU B O 1
ATOM 1724 N N . ARG B 1 10 ? -10.094 -0.572 -18.875 1 92.25 10 ARG B N 1
ATOM 1725 C CA . ARG B 1 10 ? -8.953 0.337 -18.875 1 92.25 10 ARG B CA 1
ATOM 1726 C C . ARG B 1 10 ? -7.637 -0.434 -18.812 1 92.25 10 ARG B C 1
ATOM 1728 O O . ARG B 1 10 ? -6.652 -0.049 -19.438 1 92.25 10 ARG B O 1
ATOM 1735 N N . ILE B 1 11 ? -7.633 -1.537 -18.062 1 91.69 11 ILE B N 1
ATOM 1736 C CA . ILE B 1 11 ? -6.355 -2.209 -17.844 1 91.69 11 ILE B CA 1
ATOM 1737 C C . ILE B 1 11 ? -6.242 -3.414 -18.766 1 91.69 11 ILE B C 1
ATOM 1739 O O . ILE B 1 11 ? -5.258 -4.16 -18.719 1 91.69 11 ILE B O 1
ATOM 1743 N N . LEU B 1 12 ? -7.156 -3.607 -19.578 1 87.56 12 LEU B N 1
ATOM 1744 C CA . LEU B 1 12 ? -7.148 -4.582 -20.672 1 87.56 12 LEU B CA 1
ATOM 1745 C C . LEU B 1 12 ? -6.879 -5.984 -20.141 1 87.56 12 LEU B C 1
ATOM 1747 O O . LEU B 1 12 ? -5.945 -6.652 -20.578 1 87.56 12 LEU B O 1
ATOM 1751 N N . VAL B 1 13 ? -7.793 -6.387 -19.219 1 81.19 13 VAL B N 1
ATOM 1752 C CA . VAL B 1 13 ? -7.668 -7.703 -18.609 1 81.19 13 VAL B CA 1
ATOM 1753 C C . VAL B 1 13 ? -7.844 -8.789 -19.672 1 81.19 13 VAL B C 1
ATOM 1755 O O . VAL B 1 13 ? -8.734 -8.695 -20.516 1 81.19 13 VAL B O 1
ATOM 1758 N N . ASN B 1 14 ? -6.969 -9.922 -19.484 1 64.44 14 ASN B N 1
ATOM 1759 C CA . ASN B 1 14 ? -7.016 -11.188 -20.203 1 64.44 14 ASN B CA 1
ATOM 1760 C C . ASN B 1 14 ? -7.004 -10.977 -21.719 1 64.44 14 ASN B C 1
ATOM 1762 O O . ASN B 1 14 ? -7.547 -11.789 -22.469 1 64.44 14 ASN B O 1
ATOM 1766 N N . LYS B 1 15 ? -6.645 -9.758 -22.031 1 58.28 15 LYS B N 1
ATOM 1767 C CA . LYS B 1 15 ? -6.488 -9.672 -23.469 1 58.28 15 LYS B CA 1
ATOM 1768 C C . LYS B 1 15 ? -5.258 -10.445 -23.938 1 58.28 15 LYS B C 1
ATOM 1770 O O . LYS B 1 15 ? -4.266 -10.539 -23.219 1 58.28 15 LYS B O 1
ATOM 1775 N N . ASN B 1 16 ? -5.559 -11.719 -24.328 1 51.22 16 ASN B N 1
ATOM 1776 C CA . ASN B 1 16 ? -4.734 -12.789 -24.875 1 51.22 16 ASN B CA 1
ATOM 1777 C C . ASN B 1 16 ? -3.314 -12.305 -25.156 1 51.22 16 ASN B C 1
ATOM 1779 O O . ASN B 1 16 ? -2.771 -12.578 -26.234 1 51.22 16 ASN B O 1
ATOM 1783 N N . ILE B 1 17 ? -2.859 -11.367 -24.266 1 54.44 17 ILE B N 1
ATOM 1784 C CA . ILE B 1 17 ? -1.463 -11.109 -24.609 1 54.44 17 ILE B CA 1
ATOM 1785 C C . ILE B 1 17 ? -0.574 -12.18 -23.969 1 54.44 17 ILE B C 1
ATOM 1787 O O . ILE B 1 17 ? -0.523 -12.305 -22.75 1 54.44 17 ILE B O 1
ATOM 1791 N N . PRO B 1 18 ? -0.184 -13.164 -24.734 1 51.59 18 PRO B N 1
ATOM 1792 C CA . PRO B 1 18 ? 0.672 -14.25 -24.25 1 51.59 18 PRO B CA 1
ATOM 1793 C C . PRO B 1 18 ? 1.899 -13.734 -23.5 1 51.59 18 PRO B C 1
ATOM 1795 O O . PRO B 1 18 ? 2.627 -12.883 -24.016 1 51.59 18 PRO B O 1
ATOM 1798 N N . CYS B 1 19 ? 1.748 -13.516 -22.172 1 61.03 19 CYS B N 1
ATOM 1799 C CA . CYS B 1 19 ? 3.062 -13.305 -21.578 1 61.03 19 CYS B CA 1
ATOM 1800 C C . CYS B 1 19 ? 3.908 -14.57 -21.672 1 61.03 19 CYS B C 1
ATOM 1802 O O . CYS B 1 19 ? 3.484 -15.641 -21.219 1 61.03 19 CYS B O 1
ATOM 1804 N N . LYS B 1 20 ? 4.883 -14.602 -22.484 1 62.72 20 LYS B N 1
ATOM 1805 C CA . LYS B 1 20 ? 5.723 -15.781 -22.672 1 62.72 20 LYS B CA 1
ATOM 1806 C C . LYS B 1 20 ? 6.324 -16.234 -21.344 1 62.72 20 LYS B C 1
ATOM 1808 O O . LYS B 1 20 ? 6.328 -17.438 -21.031 1 62.72 20 LYS B O 1
ATOM 1813 N N . ARG B 1 21 ? 6.77 -15.219 -20.531 1 80.06 21 ARG B N 1
ATOM 1814 C CA . ARG B 1 21 ? 7.445 -15.57 -19.297 1 80.06 21 ARG B CA 1
ATOM 1815 C C . ARG B 1 21 ? 7.098 -14.586 -18.188 1 80.06 21 ARG B C 1
ATOM 1817 O O . ARG B 1 21 ? 7.102 -13.375 -18.406 1 80.06 21 ARG B O 1
ATOM 1824 N N . TYR B 1 22 ? 6.668 -15.195 -17.109 1 86.94 22 TYR B N 1
ATOM 1825 C CA . TYR B 1 22 ? 6.434 -14.367 -15.93 1 86.94 22 TYR B CA 1
ATOM 1826 C C . TYR B 1 22 ? 7.645 -14.367 -15.008 1 86.94 22 TYR B C 1
ATOM 1828 O O . TYR B 1 22 ? 8.094 -15.43 -14.57 1 86.94 22 TYR B O 1
ATOM 1836 N N . GLU B 1 23 ? 8.117 -13.188 -14.805 1 86.19 23 GLU B N 1
ATOM 1837 C CA . GLU B 1 23 ? 9.297 -13.055 -13.961 1 86.19 23 GLU B CA 1
ATOM 1838 C C . GLU B 1 23 ? 8.992 -12.242 -12.703 1 86.19 23 GLU B C 1
ATOM 1840 O O . GLU B 1 23 ? 8.203 -11.297 -12.742 1 86.19 23 GLU B O 1
ATOM 1845 N N . PHE B 1 24 ? 9.664 -12.641 -11.648 1 91.25 24 PHE B N 1
ATOM 1846 C CA . PHE B 1 24 ? 9.602 -11.984 -10.352 1 91.25 24 PHE B CA 1
ATOM 1847 C C . PHE B 1 24 ? 10.992 -11.875 -9.734 1 91.25 24 PHE B C 1
ATOM 1849 O O . PHE B 1 24 ? 11.43 -12.773 -9.016 1 91.25 24 PHE B O 1
ATOM 1856 N N . GLY B 1 25 ? 11.562 -10.664 -10 1 88.69 25 GLY B N 1
ATOM 1857 C CA . GLY B 1 25 ? 12.992 -10.602 -9.75 1 88.69 25 GLY B CA 1
ATOM 1858 C C . GLY B 1 25 ? 13.789 -11.586 -10.578 1 88.69 25 GLY B C 1
ATOM 1859 O O . GLY B 1 25 ? 13.664 -11.625 -11.805 1 88.69 25 GLY B O 1
ATOM 1860 N N . SER B 1 26 ? 14.578 -12.43 -9.914 1 81.75 26 SER B N 1
ATOM 1861 C CA . SER B 1 26 ? 15.391 -13.43 -10.602 1 81.75 26 SER B CA 1
ATOM 1862 C C . SER B 1 26 ? 14.641 -14.758 -10.734 1 81.75 26 SER B C 1
ATOM 1864 O O . SER B 1 26 ? 15.203 -15.75 -11.195 1 81.75 26 SER B O 1
ATOM 1866 N N . TYR B 1 27 ? 13.352 -14.703 -10.375 1 83.75 27 TYR B N 1
ATOM 1867 C CA . TYR B 1 27 ? 12.594 -15.945 -10.344 1 83.75 27 TYR B CA 1
ATOM 1868 C C . TYR B 1 27 ? 11.594 -16.016 -11.492 1 83.75 27 TYR B C 1
ATOM 1870 O O . TYR B 1 27 ? 11.07 -14.984 -11.93 1 83.75 27 TYR B O 1
ATOM 1878 N N . GLU B 1 28 ? 11.398 -17.188 -11.875 1 84 28 GLU B N 1
ATOM 1879 C CA . GLU B 1 28 ? 10.305 -17.422 -12.812 1 84 28 GLU B CA 1
ATOM 1880 C C . GLU B 1 28 ? 9.039 -17.891 -12.094 1 84 28 GLU B C 1
ATOM 1882 O O . GLU B 1 28 ? 9.102 -18.781 -11.234 1 84 28 GLU B O 1
ATOM 1887 N N . ILE B 1 29 ? 7.988 -17.281 -12.398 1 89.25 29 ILE B N 1
ATOM 1888 C CA . ILE B 1 29 ? 6.703 -17.688 -11.836 1 89.25 29 ILE B CA 1
ATOM 1889 C C .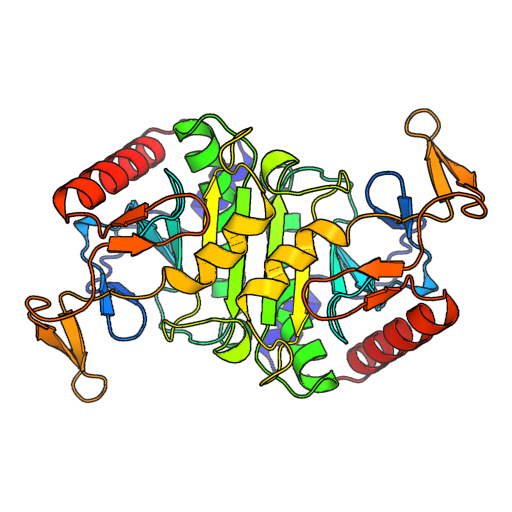 ILE B 1 29 ? 5.973 -18.594 -12.812 1 89.25 29 ILE B C 1
ATOM 1891 O O . ILE B 1 29 ? 5.809 -18.25 -13.992 1 89.25 29 ILE B O 1
ATOM 1895 N N . ASP B 1 30 ? 5.609 -19.766 -12.367 1 89.12 30 ASP B N 1
ATOM 1896 C CA . ASP B 1 30 ? 4.871 -20.719 -13.195 1 89.12 30 ASP B CA 1
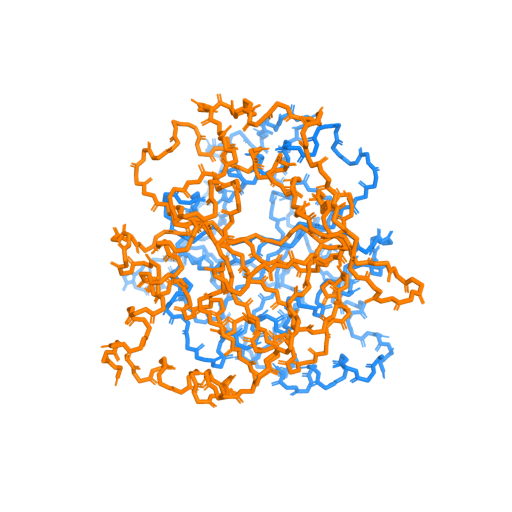ATOM 1897 C C . ASP B 1 30 ? 3.508 -20.156 -13.594 1 89.12 30 ASP B C 1
ATOM 1899 O O . ASP B 1 30 ? 2.826 -19.531 -12.773 1 89.12 30 ASP B O 1
ATOM 1903 N N . LYS B 1 31 ? 3.129 -20.406 -14.797 1 91.5 31 LYS B N 1
ATOM 1904 C CA . LYS B 1 31 ? 1.844 -19.938 -15.297 1 91.5 31 LYS B CA 1
ATOM 1905 C C . LYS B 1 31 ? 0.694 -20.438 -14.43 1 91.5 31 LYS B C 1
ATOM 1907 O O . LYS B 1 31 ? -0.344 -19.781 -14.32 1 91.5 31 LYS B O 1
ATOM 1912 N N . ARG B 1 32 ? 0.817 -21.594 -13.805 1 92.88 32 ARG B N 1
ATOM 1913 C CA . ARG B 1 32 ? -0.209 -22.203 -12.969 1 92.88 32 ARG B CA 1
ATOM 1914 C C . ARG B 1 32 ? -0.47 -21.375 -11.719 1 92.88 32 ARG B C 1
ATOM 1916 O O . ARG B 1 32 ? -1.497 -21.547 -11.062 1 92.88 32 ARG B O 1
ATOM 1923 N N . GLU B 1 33 ? 0.455 -20.406 -11.422 1 93.94 33 GLU B N 1
ATOM 1924 C CA . GLU B 1 33 ? 0.317 -19.547 -10.25 1 93.94 33 GLU B CA 1
ATOM 1925 C C . GLU B 1 33 ? -0.396 -18.234 -10.609 1 93.94 33 GLU B C 1
ATOM 1927 O O . GLU B 1 33 ? -0.816 -17.484 -9.727 1 93.94 33 GLU B O 1
ATOM 1932 N N . ILE B 1 34 ? -0.498 -18.016 -11.906 1 94.81 34 ILE B N 1
ATOM 1933 C CA . ILE B 1 34 ? -1.012 -16.734 -12.398 1 94.81 34 ILE B CA 1
ATOM 1934 C C . ILE B 1 34 ? -2.535 -16.797 -12.477 1 94.81 34 ILE B C 1
ATOM 1936 O O . ILE B 1 34 ? -3.1 -17.75 -13.008 1 94.81 34 ILE B O 1
ATOM 1940 N N . PHE B 1 35 ? -3.199 -15.719 -11.992 1 95.56 35 PHE B N 1
ATOM 1941 C CA . PHE B 1 35 ? -4.652 -15.758 -12.062 1 95.56 35 PHE B CA 1
ATOM 1942 C C . PHE B 1 35 ? -5.184 -14.602 -12.906 1 95.56 35 PHE B C 1
ATOM 1944 O O . PHE B 1 35 ? -6.355 -14.586 -13.281 1 95.56 35 PHE B O 1
ATOM 1951 N N . ILE B 1 36 ? -4.344 -13.625 -13.258 1 95.19 36 ILE B N 1
ATOM 1952 C CA . ILE B 1 36 ? -4.785 -12.492 -14.07 1 95.19 36 ILE B CA 1
ATOM 1953 C C . ILE B 1 36 ? -3.572 -11.812 -14.703 1 95.19 36 ILE B C 1
ATOM 1955 O O . ILE B 1 36 ? -2.506 -11.734 -14.086 1 95.19 36 ILE B O 1
ATOM 1959 N N . THR B 1 37 ? -3.707 -11.336 -15.867 1 94.75 37 THR B N 1
ATOM 1960 C CA . THR B 1 37 ? -2.734 -10.508 -16.562 1 94.75 37 THR B CA 1
ATOM 1961 C C . THR B 1 37 ? -3.414 -9.297 -17.203 1 94.75 37 THR B C 1
ATOM 1963 O O . THR B 1 37 ? -4.5 -9.422 -17.781 1 94.75 37 THR B O 1
ATOM 1966 N N . THR B 1 38 ? -2.844 -8.164 -17.031 1 94.94 38 THR B N 1
ATOM 1967 C CA . THR B 1 38 ? -3.328 -6.926 -17.641 1 94.94 38 THR B CA 1
ATOM 1968 C C . THR B 1 38 ? -2.316 -6.391 -18.656 1 94.94 38 THR B C 1
ATOM 1970 O O . THR B 1 38 ? -1.368 -7.09 -19.031 1 94.94 38 THR B O 1
ATOM 1973 N N . SER B 1 39 ? -2.555 -5.168 -19.141 1 93.25 39 SER B N 1
ATOM 1974 C CA . SER B 1 39 ? -1.659 -4.57 -20.125 1 93.25 39 SER B CA 1
ATOM 1975 C C . SER B 1 39 ? -0.267 -4.348 -19.547 1 93.25 39 SER B C 1
ATOM 1977 O O . SER B 1 39 ? 0.731 -4.434 -20.266 1 93.25 39 SER B O 1
ATOM 1979 N N . HIS B 1 40 ? -0.215 -4.102 -18.172 1 95.06 40 HIS B N 1
ATOM 1980 C CA . HIS B 1 40 ? 1.091 -3.736 -17.641 1 95.06 40 HIS B CA 1
ATOM 1981 C C . HIS B 1 40 ? 1.425 -4.559 -16.391 1 95.06 40 HIS B C 1
ATOM 1983 O O . HIS B 1 40 ? 2.533 -4.465 -15.867 1 95.06 40 HIS B O 1
ATOM 1989 N N . SER B 1 41 ? 0.472 -5.438 -15.906 1 96 41 SER B N 1
ATOM 1990 C CA . SER B 1 41 ? 0.669 -6.105 -14.625 1 96 41 SER B CA 1
ATOM 1991 C C . SER B 1 41 ? 0.137 -7.535 -14.656 1 96 41 SER B C 1
ATOM 1993 O O . SER B 1 41 ? -0.512 -7.938 -15.625 1 96 41 SER B O 1
ATOM 1995 N N . TYR B 1 42 ? 0.478 -8.234 -13.68 1 95.38 42 TYR B N 1
ATOM 1996 C CA . TYR B 1 42 ? -0.153 -9.531 -13.453 1 95.38 42 TYR B CA 1
ATOM 1997 C C . TYR B 1 42 ? -0.205 -9.859 -11.969 1 95.38 42 TYR B C 1
ATOM 1999 O O . TYR B 1 42 ? 0.503 -9.25 -11.164 1 95.38 42 TYR B O 1
ATOM 2007 N N . GLY B 1 43 ? -1.145 -10.711 -11.641 1 96.62 43 GLY B N 1
ATOM 2008 C CA . GLY B 1 43 ? -1.32 -11.219 -10.289 1 96.62 43 GLY B CA 1
ATOM 2009 C C . GLY B 1 43 ? -1.09 -12.719 -10.18 1 96.62 43 GLY B C 1
ATOM 2010 O O . GLY B 1 43 ? -1.417 -13.469 -11.094 1 96.62 43 GLY B O 1
ATOM 2011 N N . PHE B 1 44 ? -0.476 -13.125 -9.039 1 95.5 44 PHE B N 1
ATOM 2012 C CA . PHE B 1 44 ? -0.205 -14.539 -8.812 1 95.5 44 PHE B CA 1
ATOM 2013 C C . PHE B 1 44 ? -0.292 -14.867 -7.328 1 95.5 44 PHE B C 1
ATOM 2015 O O . PHE B 1 44 ? -0.242 -13.977 -6.48 1 95.5 44 PHE B O 1
ATOM 2022 N N . VAL B 1 45 ? -0.506 -16.109 -7.027 1 96.19 45 VAL B N 1
ATOM 2023 C CA . VAL B 1 45 ? -0.654 -16.562 -5.648 1 96.19 45 VAL B CA 1
ATOM 2024 C C . VAL B 1 45 ? 0.715 -16.625 -4.977 1 96.19 45 VAL B C 1
ATOM 2026 O O . VAL B 1 45 ? 1.726 -16.891 -5.633 1 96.19 45 VAL B O 1
ATOM 2029 N N . ASN B 1 46 ? 0.702 -16.312 -3.736 1 91.38 46 ASN B N 1
ATOM 2030 C CA . ASN B 1 46 ? 1.931 -16.344 -2.949 1 91.38 46 ASN B CA 1
ATOM 2031 C C . ASN B 1 46 ? 2.318 -17.766 -2.562 1 91.38 46 ASN B C 1
ATOM 2033 O O . ASN B 1 46 ? 1.461 -18.562 -2.184 1 91.38 46 ASN B O 1
ATOM 2037 N N . ASN B 1 47 ? 3.598 -18.125 -2.682 1 88.88 47 ASN B N 1
ATOM 2038 C CA . ASN B 1 47 ? 4.051 -19.469 -2.346 1 88.88 47 ASN B CA 1
ATOM 2039 C C . ASN B 1 47 ? 4.172 -19.656 -0.836 1 88.88 47 ASN B C 1
ATOM 2041 O O . ASN B 1 47 ? 4.18 -20.781 -0.347 1 88.88 47 ASN B O 1
ATOM 2045 N N . LYS B 1 48 ? 4.27 -18.578 -0.096 1 86.69 48 LYS B N 1
ATOM 2046 C CA . LYS B 1 48 ? 4.266 -18.562 1.364 1 86.69 48 LYS B CA 1
ATOM 2047 C C . LYS B 1 48 ? 3.254 -17.547 1.896 1 86.69 48 LYS B C 1
ATOM 2049 O O . LYS B 1 48 ? 3.627 -16.578 2.557 1 86.69 48 LYS B O 1
ATOM 2054 N N . PRO B 1 49 ? 2.059 -17.875 1.719 1 90.25 49 PRO B N 1
ATOM 2055 C CA . PRO B 1 49 ? 1.055 -16.891 2.131 1 90.25 49 PRO B CA 1
ATOM 2056 C C . PRO B 1 49 ? 0.986 -16.703 3.646 1 90.25 49 PRO B C 1
ATOM 2058 O O . PRO B 1 49 ? 1.075 -17.688 4.387 1 90.25 49 PRO B O 1
ATOM 2061 N N . LEU B 1 50 ? 0.856 -15.508 4.098 1 88.06 50 LEU B N 1
ATOM 2062 C CA . LEU B 1 50 ? 0.683 -15.227 5.52 1 88.06 50 LEU B CA 1
ATOM 2063 C C . LEU B 1 50 ? -0.68 -15.703 6.008 1 88.06 50 LEU B C 1
ATOM 2065 O O . LEU B 1 50 ? -0.786 -16.297 7.086 1 88.06 50 LEU B O 1
ATOM 2069 N N . LEU B 1 51 ? -1.688 -15.344 5.211 1 91.31 51 LEU B N 1
ATOM 2070 C CA . LEU B 1 51 ? -3.082 -15.695 5.453 1 91.31 51 LEU B CA 1
ATOM 2071 C C . LEU B 1 51 ? -3.74 -16.219 4.18 1 91.31 51 LEU B C 1
ATOM 2073 O O . LEU B 1 51 ? -3.25 -15.969 3.078 1 91.31 51 LEU B O 1
ATOM 2077 N N . PRO B 1 52 ? -4.805 -17 4.387 1 92.75 52 PRO B N 1
ATOM 2078 C CA . PRO B 1 52 ? -5.531 -17.406 3.188 1 92.75 52 PRO B CA 1
ATOM 2079 C C . PRO B 1 52 ? -5.906 -16.234 2.287 1 92.75 52 PRO B C 1
ATOM 2081 O O . PRO B 1 52 ? -6.402 -15.219 2.773 1 92.75 52 PRO B O 1
ATOM 2084 N N . GLY B 1 53 ? -5.586 -16.344 1.019 1 96.38 53 GLY B N 1
ATOM 2085 C CA . GLY B 1 53 ? -5.957 -15.312 0.065 1 96.38 53 GLY B CA 1
ATOM 2086 C C . GLY B 1 53 ? -4.871 -14.273 -0.141 1 96.38 53 GLY B C 1
ATOM 2087 O O . GLY B 1 53 ? -5.035 -13.336 -0.929 1 96.38 53 GLY B O 1
ATOM 2088 N N . HIS B 1 54 ? -3.727 -14.414 0.534 1 96.38 54 HIS B N 1
ATOM 2089 C CA . HIS B 1 54 ? -2.588 -13.531 0.328 1 96.38 54 HIS B CA 1
ATOM 2090 C C . HIS B 1 54 ? -2.059 -13.633 -1.099 1 96.38 54 HIS B C 1
ATOM 2092 O O . HIS B 1 54 ? -1.501 -14.664 -1.484 1 96.38 54 HIS B O 1
ATOM 2098 N N . ILE B 1 55 ? -2.215 -12.57 -1.868 1 97.94 55 ILE B N 1
ATOM 2099 C CA . ILE B 1 55 ? -1.789 -12.594 -3.264 1 97.94 55 ILE B CA 1
ATOM 2100 C C . ILE B 1 55 ? -0.772 -11.477 -3.506 1 97.94 55 ILE B C 1
ATOM 2102 O O . ILE B 1 55 ? -0.619 -10.578 -2.678 1 97.94 55 ILE B O 1
ATOM 2106 N N . LEU B 1 56 ? -0.115 -11.586 -4.652 1 97.56 56 LEU B N 1
ATOM 2107 C CA . LEU B 1 56 ? 0.874 -10.594 -5.074 1 97.56 56 LEU B CA 1
ATOM 2108 C C . LEU B 1 56 ? 0.528 -10.031 -6.445 1 97.56 56 LEU B C 1
ATOM 2110 O O . LEU B 1 56 ? 0.07 -10.766 -7.328 1 97.56 56 LEU B O 1
ATOM 2114 N N . LEU B 1 57 ? 0.674 -8.766 -6.594 1 98.19 57 LEU B N 1
ATOM 2115 C CA . LEU B 1 57 ? 0.621 -8.102 -7.895 1 98.19 57 LEU B CA 1
ATOM 2116 C C . LEU B 1 57 ? 1.972 -7.488 -8.242 1 98.19 57 LEU B C 1
ATOM 2118 O O . LEU B 1 57 ? 2.646 -6.926 -7.379 1 98.19 57 LEU B O 1
ATOM 2122 N N . THR B 1 58 ? 2.361 -7.598 -9.508 1 96.94 58 THR B N 1
ATOM 2123 C CA . THR B 1 58 ? 3.592 -6.969 -9.969 1 96.94 58 THR B CA 1
ATOM 2124 C C . THR B 1 58 ? 3.471 -6.559 -11.438 1 96.94 58 THR B C 1
ATOM 2126 O O . THR B 1 58 ? 2.436 -6.785 -12.062 1 96.94 58 THR B O 1
ATOM 2129 N N . THR B 1 59 ? 4.426 -5.789 -11.898 1 95.88 59 THR B N 1
ATOM 2130 C CA . THR B 1 59 ? 4.41 -5.309 -13.273 1 95.88 59 THR B CA 1
ATOM 2131 C C . THR B 1 59 ? 5 -6.352 -14.219 1 95.88 59 THR B C 1
ATOM 2133 O O . THR B 1 59 ? 5.844 -7.156 -13.812 1 95.88 59 THR B O 1
ATOM 2136 N N . GLN B 1 60 ? 4.551 -6.328 -15.414 1 93.06 60 GLN B N 1
ATOM 2137 C CA . GLN B 1 60 ? 5.109 -7.211 -16.438 1 93.06 60 GLN B CA 1
ATOM 2138 C C . GLN B 1 60 ? 6.578 -6.895 -16.688 1 93.06 60 GLN B C 1
ATOM 2140 O O . GLN B 1 60 ? 7.402 -7.805 -16.797 1 93.06 60 GLN B O 1
ATOM 2145 N N . LYS B 1 61 ? 6.832 -5.605 -16.828 1 93.06 61 LYS B N 1
ATOM 2146 C CA . LYS B 1 61 ? 8.227 -5.199 -16.922 1 93.06 61 LYS B CA 1
ATOM 2147 C C . LYS B 1 61 ? 8.906 -5.242 -15.562 1 93.06 61 LYS B C 1
ATOM 2149 O O . LYS B 1 61 ? 8.305 -4.867 -14.555 1 93.06 61 LYS B O 1
ATOM 2154 N N . LYS B 1 62 ? 10.07 -5.711 -15.562 1 92.81 62 LYS B N 1
ATOM 2155 C CA . LYS B 1 62 ? 10.82 -5.781 -14.312 1 92.81 62 LYS B CA 1
ATOM 2156 C C . LYS B 1 62 ? 11.227 -4.387 -13.836 1 92.81 62 LYS B C 1
ATOM 2158 O O . LYS B 1 62 ? 12.117 -3.762 -14.414 1 92.81 62 LYS B O 1
ATOM 2163 N N . LYS B 1 63 ? 10.508 -3.916 -12.906 1 96.31 63 LYS B N 1
ATOM 2164 C CA . LYS B 1 63 ? 10.797 -2.648 -12.242 1 96.31 63 LYS B CA 1
ATOM 2165 C C . LYS B 1 63 ? 11.141 -2.867 -10.773 1 96.31 63 LYS B C 1
ATOM 2167 O O . LYS B 1 63 ? 10.344 -3.439 -10.023 1 96.31 63 LYS B O 1
ATOM 2172 N N . LYS B 1 64 ? 12.227 -2.439 -10.375 1 96.62 64 LYS B N 1
ATOM 2173 C CA . LYS B 1 64 ? 12.703 -2.732 -9.023 1 96.62 64 LYS B CA 1
ATOM 2174 C C . LYS B 1 64 ? 12.047 -1.812 -8 1 96.62 64 LYS B C 1
ATOM 2176 O O . LYS B 1 64 ? 11.664 -2.254 -6.914 1 96.62 64 LYS B O 1
ATOM 2181 N N . LYS B 1 65 ? 11.945 -0.509 -8.344 1 98.06 65 LYS B N 1
ATOM 2182 C CA . LYS B 1 65 ? 11.477 0.502 -7.402 1 98.06 65 LYS B CA 1
ATOM 2183 C C . LYS B 1 65 ? 10.117 1.06 -7.824 1 98.06 65 LYS B C 1
ATOM 2185 O O . LYS B 1 65 ? 9.789 1.071 -9.016 1 98.06 65 LYS B O 1
ATOM 2190 N N . TYR B 1 66 ? 9.375 1.523 -6.824 1 98.75 66 TYR B N 1
ATOM 2191 C CA . TYR B 1 66 ? 8.086 2.154 -7.066 1 98.75 66 TYR B CA 1
ATOM 2192 C C . TYR B 1 66 ? 8.219 3.322 -8.039 1 98.75 66 TYR B C 1
ATOM 2194 O O . TYR B 1 66 ? 7.402 3.48 -8.945 1 98.75 66 TYR B O 1
ATOM 2202 N N . ASN B 1 67 ? 9.297 4.105 -7.941 1 98.19 67 ASN B N 1
ATOM 2203 C CA . ASN B 1 67 ? 9.5 5.277 -8.781 1 98.19 67 ASN B CA 1
ATOM 2204 C C . ASN B 1 67 ? 10.055 4.895 -10.156 1 98.19 67 ASN B C 1
ATOM 2206 O O . ASN B 1 67 ? 10.172 5.742 -11.039 1 98.19 67 ASN B O 1
ATOM 2210 N N . ASP B 1 68 ? 10.352 3.6 -10.391 1 98.19 68 ASP B N 1
ATOM 2211 C CA . ASP B 1 68 ? 10.742 3.125 -11.719 1 98.19 68 ASP B CA 1
ATOM 2212 C C . ASP B 1 68 ? 9.531 2.979 -12.633 1 98.19 68 ASP B C 1
ATOM 2214 O O . ASP B 1 68 ? 9.68 2.893 -13.852 1 98.19 68 ASP B O 1
ATOM 2218 N N . LEU B 1 69 ? 8.344 2.922 -12.031 1 98.31 69 LEU B N 1
ATOM 2219 C CA . LEU B 1 69 ? 7.129 2.711 -12.82 1 98.31 69 LEU B CA 1
ATOM 2220 C C . LEU B 1 69 ? 6.793 3.949 -13.641 1 98.31 69 LEU B C 1
ATOM 2222 O O . LEU B 1 69 ? 6.93 5.074 -13.164 1 98.31 69 LEU B O 1
ATOM 2226 N N . ASP B 1 70 ? 6.426 3.732 -14.844 1 97.44 70 ASP B N 1
ATOM 2227 C CA . ASP B 1 70 ? 5.863 4.852 -15.594 1 97.44 70 ASP B CA 1
ATOM 2228 C C . ASP B 1 70 ? 4.398 5.074 -15.234 1 97.44 70 ASP B C 1
ATOM 2230 O O . ASP B 1 70 ? 3.814 4.297 -14.477 1 97.44 70 ASP B O 1
ATOM 2234 N N . MET B 1 71 ? 3.84 6.129 -15.719 1 97.5 71 MET B N 1
ATOM 2235 C CA . MET B 1 71 ? 2.502 6.551 -15.312 1 97.5 71 MET B CA 1
ATOM 2236 C C . MET B 1 71 ? 1.471 5.473 -15.633 1 97.5 71 MET B C 1
ATOM 2238 O O . MET B 1 71 ? 0.605 5.172 -14.805 1 97.5 71 MET B O 1
ATOM 2242 N N . ASP B 1 72 ? 1.547 4.887 -16.812 1 97.06 72 ASP B N 1
ATOM 2243 C CA . ASP B 1 72 ? 0.593 3.854 -17.203 1 97.06 72 ASP B CA 1
ATOM 2244 C C . ASP B 1 72 ? 0.699 2.631 -16.297 1 97.06 72 ASP B C 1
ATOM 2246 O O . ASP B 1 72 ? -0.312 2.008 -15.969 1 97.06 72 ASP B O 1
ATOM 2250 N N . GLU B 1 73 ? 1.925 2.227 -15.922 1 97.69 73 GLU B N 1
ATOM 2251 C CA . GLU B 1 73 ? 2.143 1.1 -15.016 1 97.69 73 GLU B CA 1
ATOM 2252 C C . GLU B 1 73 ? 1.563 1.383 -13.633 1 97.69 73 GLU B C 1
ATOM 2254 O O . GLU B 1 73 ? 0.965 0.501 -13.016 1 97.69 73 GLU B O 1
ATOM 2259 N N . ILE B 1 74 ? 1.746 2.646 -13.141 1 98.75 74 ILE B N 1
ATOM 2260 C CA . ILE B 1 74 ? 1.202 3.043 -11.844 1 98.75 74 ILE B CA 1
ATOM 2261 C C . ILE B 1 74 ? -0.32 2.916 -11.859 1 98.75 74 ILE B C 1
ATOM 2263 O O . ILE B 1 74 ? -0.91 2.307 -10.969 1 98.75 74 ILE B O 1
ATOM 2267 N N . ILE B 1 75 ? -0.89 3.449 -12.875 1 98.56 75 ILE B N 1
ATOM 2268 C CA . ILE B 1 75 ? -2.344 3.438 -13 1 98.56 75 ILE B CA 1
ATOM 2269 C C . ILE B 1 75 ? -2.84 1.999 -13.117 1 98.56 75 ILE B C 1
ATOM 2271 O O . ILE B 1 75 ? -3.76 1.594 -12.398 1 98.56 75 ILE B O 1
ATOM 2275 N N . ASP B 1 76 ? -2.217 1.246 -13.969 1 97.94 76 ASP B N 1
ATOM 2276 C CA . ASP B 1 76 ? -2.633 -0.121 -14.266 1 97.94 76 ASP B CA 1
ATOM 2277 C C . ASP B 1 76 ? -2.602 -0.989 -13.008 1 97.94 76 ASP B C 1
ATOM 2279 O O . ASP B 1 76 ? -3.607 -1.607 -12.648 1 97.94 76 ASP B O 1
ATOM 2283 N N . ILE B 1 77 ? -1.515 -0.983 -12.281 1 98.5 77 ILE B N 1
ATOM 2284 C CA . ILE B 1 77 ? -1.337 -1.934 -11.195 1 98.5 77 ILE B CA 1
ATOM 2285 C C . ILE B 1 77 ? -2.244 -1.553 -10.023 1 98.5 77 ILE B C 1
ATOM 2287 O O . ILE B 1 77 ? -2.73 -2.424 -9.297 1 98.5 77 ILE B O 1
ATOM 2291 N N . HIS B 1 78 ? -2.559 -0.26 -9.844 1 98.88 78 HIS B N 1
ATOM 2292 C CA . HIS B 1 78 ? -3.389 0.13 -8.711 1 98.88 78 HIS B CA 1
ATOM 2293 C C . HIS B 1 78 ? -4.871 -0.027 -9.031 1 98.88 78 HIS B C 1
ATOM 2295 O O . HIS B 1 78 ? -5.672 -0.349 -8.148 1 98.88 78 HIS B O 1
ATOM 2301 N N . LEU B 1 79 ? -5.234 0.187 -10.289 1 98.75 79 LEU B N 1
ATOM 2302 C CA . LEU B 1 79 ? -6.59 -0.202 -10.664 1 98.75 79 LEU B CA 1
ATOM 2303 C C . LEU B 1 79 ? -6.793 -1.703 -10.484 1 98.75 79 LEU B C 1
ATOM 2305 O O . LEU B 1 79 ? -7.832 -2.137 -9.984 1 98.75 79 LEU B O 1
ATOM 2309 N N . LEU B 1 80 ? -5.785 -2.443 -10.867 1 98.25 80 LEU B N 1
ATOM 2310 C CA . LEU B 1 80 ? -5.828 -3.885 -10.641 1 98.25 80 LEU B CA 1
ATOM 2311 C C . LEU B 1 80 ? -5.926 -4.199 -9.156 1 98.25 80 LEU B C 1
ATOM 2313 O O . LEU B 1 80 ? -6.695 -5.078 -8.75 1 98.25 80 LEU B O 1
ATOM 2317 N N . SER B 1 81 ? -5.125 -3.537 -8.344 1 98.81 81 SER B N 1
ATOM 2318 C CA . SER B 1 81 ? -5.141 -3.748 -6.902 1 98.81 81 SER B CA 1
ATOM 2319 C C . SER B 1 81 ? -6.535 -3.525 -6.324 1 98.81 81 SER B C 1
ATOM 2321 O O . SER B 1 81 ? -7.02 -4.328 -5.523 1 98.81 81 SER B O 1
ATOM 2323 N N . ASN B 1 82 ? -7.145 -2.426 -6.707 1 98.81 82 ASN B N 1
ATOM 2324 C CA . ASN B 1 82 ? -8.492 -2.137 -6.234 1 98.81 82 ASN B CA 1
ATOM 2325 C C . ASN B 1 82 ? -9.484 -3.225 -6.652 1 98.81 82 ASN B C 1
ATOM 2327 O O . ASN B 1 82 ? -10.281 -3.693 -5.836 1 98.81 82 ASN B O 1
ATOM 2331 N N . PHE B 1 83 ? -9.414 -3.623 -7.895 1 98.31 83 PHE B N 1
ATOM 2332 C CA . PHE B 1 83 ? -10.289 -4.668 -8.414 1 98.31 83 PHE B CA 1
ATOM 2333 C C . PHE B 1 83 ? -10.062 -5.98 -7.68 1 98.31 83 PHE B C 1
ATOM 2335 O O . PHE B 1 83 ? -11.016 -6.68 -7.328 1 98.31 83 PHE B O 1
ATOM 2342 N N . MET B 1 84 ? -8.828 -6.312 -7.434 1 98.44 84 MET B N 1
ATOM 2343 C CA . MET B 1 84 ? -8.523 -7.578 -6.777 1 98.44 84 MET B CA 1
ATOM 2344 C C . MET B 1 84 ? -9 -7.57 -5.328 1 98.44 84 MET B C 1
ATOM 2346 O O . MET B 1 84 ? -9.398 -8.602 -4.793 1 98.44 84 MET B O 1
ATOM 2350 N N . CYS B 1 85 ? -8.938 -6.395 -4.652 1 98.75 85 CYS B N 1
ATOM 2351 C CA . CYS B 1 85 ? -9.523 -6.328 -3.316 1 98.75 85 CYS B CA 1
ATOM 2352 C C . CYS B 1 85 ? -11.008 -6.664 -3.354 1 98.75 85 CYS B C 1
ATOM 2354 O O . CYS B 1 85 ? -11.523 -7.316 -2.445 1 98.75 85 CYS B O 1
ATOM 2356 N N . TYR B 1 86 ? -11.656 -6.207 -4.41 1 98.25 86 TYR B N 1
ATOM 2357 C CA . TYR B 1 86 ? -13.062 -6.57 -4.574 1 98.25 86 TYR B CA 1
ATOM 2358 C C . TYR B 1 86 ? -13.219 -8.07 -4.773 1 98.25 86 TYR B C 1
ATOM 2360 O O . TYR B 1 86 ? -14.016 -8.719 -4.09 1 98.25 86 TYR B O 1
ATOM 2368 N N . VAL B 1 87 ? -12.492 -8.664 -5.703 1 98 87 VAL B N 1
ATOM 2369 C CA . VAL B 1 87 ? -12.57 -10.078 -6.039 1 98 87 VAL B CA 1
ATOM 2370 C C . VAL B 1 87 ? -12.266 -10.922 -4.801 1 98 87 VAL B C 1
ATOM 2372 O O . VAL B 1 87 ? -13.047 -11.805 -4.441 1 98 87 VAL B O 1
ATOM 2375 N N . MET B 1 88 ? -11.141 -10.648 -4.137 1 98.44 88 MET B N 1
ATOM 2376 C CA . MET B 1 88 ? -10.719 -11.438 -2.982 1 98.44 88 MET B CA 1
ATOM 2377 C C . MET B 1 88 ? -11.68 -11.25 -1.812 1 98.44 88 MET B C 1
ATOM 2379 O O . MET B 1 88 ? -11.883 -12.172 -1.021 1 98.44 88 MET B O 1
ATOM 2383 N N . GLY B 1 89 ? -12.242 -9.977 -1.754 1 98.12 89 GLY B N 1
ATOM 2384 C CA . GLY B 1 89 ? -13.273 -9.75 -0.754 1 98.12 89 GLY B CA 1
ATOM 2385 C C . GLY B 1 89 ? -14.461 -10.68 -0.901 1 98.12 89 GLY B C 1
ATOM 2386 O O . GLY B 1 89 ? -14.961 -11.211 0.089 1 98.12 89 GLY B O 1
ATOM 2387 N N . GLN B 1 90 ? -14.898 -10.859 -2.113 1 97.38 90 GLN B N 1
ATOM 2388 C CA . GLN B 1 90 ? -16 -11.773 -2.391 1 97.38 90 GLN B CA 1
ATOM 2389 C C . GLN B 1 90 ? -15.617 -13.219 -2.094 1 97.38 90 GLN B C 1
ATOM 2391 O O . GLN B 1 90 ? -16.391 -13.961 -1.486 1 97.38 90 GLN B O 1
ATOM 2396 N N . LEU B 1 91 ? -14.469 -13.641 -2.498 1 97.75 91 LEU B N 1
ATOM 2397 C CA . LEU B 1 91 ? -14.023 -15.023 -2.375 1 97.75 91 LEU B CA 1
ATOM 2398 C C . LEU B 1 91 ? -13.781 -15.391 -0.915 1 97.75 91 LEU B C 1
ATOM 2400 O O . LEU B 1 91 ? -14 -16.531 -0.513 1 97.75 91 LEU B O 1
ATOM 2404 N N . PHE B 1 92 ? -13.367 -14.453 -0.112 1 97.31 92 PHE B N 1
ATOM 2405 C CA . PHE B 1 92 ? -12.969 -14.758 1.257 1 97.31 92 PHE B CA 1
ATOM 2406 C C . PHE B 1 92 ? -13.906 -14.094 2.256 1 97.31 92 PHE B C 1
ATOM 2408 O O . PHE B 1 92 ? -13.625 -14.055 3.455 1 97.31 92 PHE B O 1
ATOM 2415 N N . ASN B 1 93 ? -14.953 -13.492 1.781 1 97 93 ASN B N 1
ATOM 2416 C CA . ASN B 1 93 ? -16.047 -12.938 2.564 1 97 93 ASN B CA 1
ATOM 2417 C C . ASN B 1 93 ? -15.555 -11.898 3.568 1 97 93 ASN B C 1
ATOM 2419 O O . ASN B 1 93 ? -15.805 -12.016 4.77 1 97 93 ASN B O 1
ATOM 2423 N N . THR B 1 94 ? -14.859 -10.906 3.068 1 98.19 94 THR B N 1
ATOM 2424 C CA . THR B 1 94 ? -14.352 -9.82 3.893 1 98.19 94 THR B CA 1
ATOM 2425 C C . THR B 1 94 ? -14.227 -8.531 3.076 1 98.19 94 THR B C 1
ATOM 2427 O O . THR B 1 94 ? -14.219 -8.578 1.844 1 98.19 94 THR B O 1
ATOM 2430 N N . ASP B 1 95 ? -14.234 -7.453 3.754 1 97.69 95 ASP B N 1
ATOM 2431 C CA . ASP B 1 95 ? -13.914 -6.18 3.109 1 97.69 95 ASP B CA 1
ATOM 2432 C C . ASP B 1 95 ? -12.719 -5.508 3.779 1 97.69 95 ASP B C 1
ATOM 2434 O O . ASP B 1 95 ? -12.539 -4.293 3.66 1 97.69 95 ASP B O 1
ATOM 2438 N N . ASN B 1 96 ? -11.938 -6.27 4.566 1 97.44 96 ASN B N 1
ATOM 2439 C CA . ASN B 1 96 ? -10.719 -5.793 5.215 1 97.44 96 ASN B CA 1
ATOM 2440 C C . ASN B 1 96 ? -9.469 -6.312 4.508 1 97.44 96 ASN B C 1
ATOM 2442 O O . ASN B 1 96 ? -9.398 -7.488 4.148 1 97.44 96 ASN B O 1
ATOM 2446 N N . PHE B 1 97 ? -8.523 -5.434 4.281 1 97.62 97 PHE B N 1
ATOM 2447 C CA . PHE B 1 97 ? -7.316 -5.844 3.576 1 97.62 97 PHE B CA 1
ATOM 2448 C C . PHE B 1 97 ? -6.09 -5.129 4.137 1 97.62 97 PHE B C 1
ATOM 2450 O O . PHE B 1 97 ? -6.137 -3.928 4.406 1 97.62 97 PHE B O 1
ATOM 2457 N N . SER B 1 98 ? -5.016 -5.836 4.391 1 94.75 98 SER B N 1
ATOM 2458 C CA . SER B 1 98 ? -3.682 -5.25 4.457 1 94.75 98 SER B CA 1
ATOM 2459 C C . SER B 1 98 ? -3.043 -5.168 3.074 1 94.75 98 SER B C 1
ATOM 2461 O O . SER B 1 98 ? -2.873 -6.188 2.402 1 94.75 98 SER B O 1
ATOM 2463 N N . ILE B 1 99 ? -2.814 -3.998 2.602 1 97 99 ILE B N 1
ATOM 2464 C CA . ILE B 1 99 ? -2.156 -3.748 1.324 1 97 99 ILE B CA 1
ATOM 2465 C C . ILE B 1 99 ? -0.798 -3.092 1.564 1 97 99 ILE B C 1
ATOM 2467 O O . ILE B 1 99 ? -0.71 -2.057 2.227 1 97 99 ILE B O 1
ATOM 2471 N N . ALA B 1 100 ? 0.27 -3.691 1.004 1 94.75 100 ALA B N 1
ATOM 2472 C CA . ALA B 1 100 ? 1.588 -3.191 1.383 1 94.75 100 ALA B CA 1
ATOM 2473 C C . ALA B 1 100 ? 2.562 -3.271 0.211 1 94.75 100 ALA B C 1
ATOM 2475 O O . ALA B 1 100 ? 2.52 -4.219 -0.577 1 94.75 100 ALA B O 1
ATOM 2476 N N . ILE B 1 101 ? 3.389 -2.336 0.146 1 96.5 101 ILE B N 1
ATOM 2477 C CA . ILE B 1 101 ? 4.551 -2.307 -0.733 1 96.5 101 ILE B CA 1
ATOM 2478 C C . ILE B 1 101 ? 5.816 -2.092 0.093 1 96.5 101 ILE B C 1
ATOM 2480 O O . ILE B 1 101 ? 5.945 -1.089 0.798 1 96.5 101 ILE B O 1
ATOM 2484 N N . GLN B 1 102 ? 6.648 -3.029 0.107 1 93.88 102 GLN B N 1
ATOM 2485 C CA . GLN B 1 102 ? 8 -2.871 0.623 1 93.88 102 GLN B CA 1
ATOM 2486 C C . GLN B 1 102 ? 8.969 -2.445 -0.483 1 93.88 102 GLN B C 1
ATOM 2488 O O . GLN B 1 102 ? 9.531 -3.289 -1.18 1 93.88 102 GLN B O 1
ATOM 2493 N N . ASP B 1 103 ? 9.188 -1.155 -0.586 1 96.88 103 ASP B N 1
ATOM 2494 C CA . ASP B 1 103 ? 9.961 -0.586 -1.686 1 96.88 103 ASP B CA 1
ATOM 2495 C C . ASP B 1 103 ? 11.414 -0.363 -1.276 1 96.88 103 ASP B C 1
ATOM 2497 O O . ASP B 1 103 ? 11.75 0.659 -0.671 1 96.88 103 ASP B O 1
ATOM 2501 N N . GLY B 1 104 ? 12.258 -1.275 -1.666 1 95.31 104 GLY B N 1
ATOM 2502 C CA . GLY B 1 104 ? 13.664 -1.178 -1.33 1 95.31 104 GLY B CA 1
ATOM 2503 C C . GLY B 1 104 ? 14.07 -2.088 -0.186 1 95.31 104 GLY B C 1
ATOM 2504 O O . GLY B 1 104 ? 13.242 -2.453 0.647 1 95.31 104 GLY B O 1
ATOM 2505 N N . GLU B 1 105 ? 15.336 -2.402 -0.129 1 91.75 105 GLU B N 1
ATOM 2506 C CA . GLU B 1 105 ? 15.883 -3.355 0.831 1 91.75 105 GLU B CA 1
ATOM 2507 C C . GLU B 1 105 ? 15.656 -2.889 2.266 1 91.75 105 GLU B C 1
ATOM 2509 O O . GLU B 1 105 ? 15.375 -3.699 3.152 1 91.75 105 GLU B O 1
ATOM 2514 N N . TYR B 1 106 ? 15.734 -1.617 2.496 1 92.69 106 TYR B N 1
ATOM 2515 C CA . TYR B 1 106 ? 15.617 -1.103 3.855 1 92.69 106 TYR B CA 1
ATOM 2516 C C . TYR B 1 106 ? 14.156 -1.068 4.301 1 92.69 106 TYR B C 1
ATOM 2518 O O . TYR B 1 106 ? 13.867 -0.899 5.484 1 92.69 106 TYR B O 1
ATOM 2526 N N . ALA B 1 107 ? 13.273 -1.242 3.359 1 92.62 107 ALA B N 1
ATOM 2527 C CA . ALA B 1 107 ? 11.859 -1.38 3.695 1 92.62 107 ALA B CA 1
ATOM 2528 C C . ALA B 1 107 ? 11.453 -2.848 3.762 1 92.62 107 ALA B C 1
ATOM 2530 O O . ALA B 1 107 ? 10.281 -3.164 3.98 1 92.62 107 ALA B O 1
ATOM 2531 N N . GLY B 1 108 ? 12.414 -3.768 3.471 1 88.44 108 GLY B N 1
ATOM 2532 C CA . GLY B 1 108 ? 12.141 -5.188 3.617 1 88.44 108 GLY B CA 1
ATOM 2533 C C . GLY B 1 108 ? 11.945 -5.898 2.291 1 88.44 108 GLY B C 1
ATOM 2534 O O . GLY B 1 108 ? 11.539 -7.062 2.258 1 88.44 108 GLY B O 1
ATOM 2535 N N . GLN B 1 109 ? 12.188 -5.203 1.203 1 90.31 109 GLN B N 1
ATOM 2536 C CA . GLN B 1 109 ? 12.07 -5.836 -0.107 1 90.31 109 GLN B CA 1
ATOM 2537 C C . GLN B 1 109 ? 13.148 -6.902 -0.299 1 90.31 109 GLN B C 1
ATOM 2539 O O . GLN B 1 109 ? 14.344 -6.613 -0.213 1 90.31 109 GLN B O 1
ATOM 2544 N N . THR B 1 110 ? 12.711 -8.094 -0.59 1 85.38 110 THR B N 1
ATOM 2545 C CA . THR B 1 110 ? 13.672 -9.18 -0.741 1 85.38 110 THR B CA 1
ATOM 2546 C C . THR B 1 110 ? 13.75 -9.633 -2.195 1 85.38 110 THR B C 1
ATOM 2548 O O . THR B 1 110 ? 14.742 -10.219 -2.615 1 85.38 110 THR B O 1
ATOM 2551 N N . VAL B 1 111 ? 12.664 -9.5 -2.934 1 87.75 111 VAL B N 1
ATOM 2552 C CA . VAL B 1 111 ? 12.664 -9.781 -4.367 1 87.75 111 VAL B CA 1
ATOM 2553 C C . VAL B 1 111 ? 12.867 -8.484 -5.145 1 87.75 111 VAL B C 1
ATOM 2555 O O . VAL B 1 111 ? 12.172 -7.492 -4.906 1 87.75 111 VAL B O 1
ATOM 2558 N N . ASP B 1 112 ? 13.82 -8.477 -6.02 1 89.06 112 ASP B N 1
ATOM 2559 C CA . ASP B 1 112 ? 14.219 -7.262 -6.715 1 89.06 112 ASP B CA 1
ATOM 2560 C C . ASP B 1 112 ? 13.211 -6.887 -7.797 1 89.06 112 ASP B C 1
ATOM 2562 O O . ASP B 1 112 ? 13.586 -6.688 -8.953 1 89.06 112 ASP B O 1
ATOM 2566 N N . GLN B 1 113 ? 12.023 -6.809 -7.441 1 94.44 113 GLN B N 1
ATOM 2567 C CA . GLN B 1 113 ? 10.93 -6.332 -8.281 1 94.44 113 GLN B CA 1
ATOM 2568 C C . GLN B 1 113 ? 9.773 -5.812 -7.441 1 94.44 113 GLN B C 1
ATOM 2570 O O . GLN B 1 113 ? 9.375 -6.449 -6.465 1 94.44 113 GLN B O 1
ATOM 2575 N N . LEU B 1 114 ? 9.344 -4.656 -7.816 1 97.38 114 LEU B N 1
ATOM 2576 C CA . LEU B 1 114 ? 8.234 -4.035 -7.102 1 97.38 114 LEU B CA 1
ATOM 2577 C C . LEU B 1 114 ? 7.004 -4.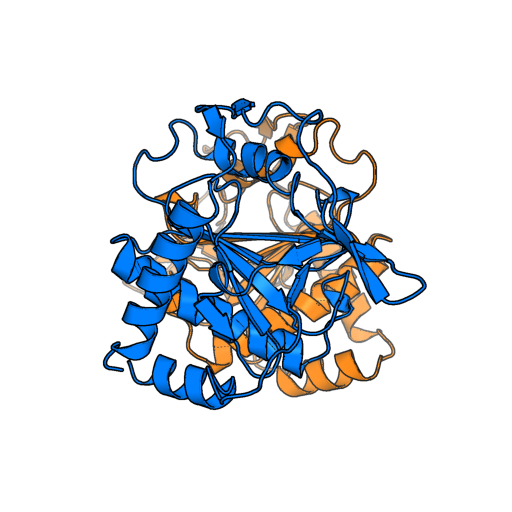934 -7.109 1 97.38 114 LEU B C 1
ATOM 2579 O O . LEU B 1 114 ? 6.668 -5.523 -8.141 1 97.38 114 LEU B O 1
ATOM 2583 N N . HIS B 1 115 ? 6.406 -5.105 -5.953 1 97.38 115 HIS B N 1
ATOM 2584 C CA . HIS B 1 115 ? 5.172 -5.879 -5.887 1 97.38 115 HIS B CA 1
ATOM 2585 C C . HIS B 1 115 ? 4.285 -5.406 -4.742 1 97.38 115 HIS B C 1
ATOM 2587 O O . HIS B 1 115 ? 4.773 -4.805 -3.781 1 97.38 115 HIS B O 1
ATOM 2593 N N . ILE B 1 116 ? 3.029 -5.617 -4.922 1 98.44 116 ILE B N 1
ATOM 2594 C CA . ILE B 1 116 ? 2.018 -5.258 -3.936 1 98.44 116 ILE B CA 1
ATOM 2595 C C . ILE B 1 116 ? 1.511 -6.516 -3.236 1 98.44 116 ILE B C 1
ATOM 2597 O O . ILE B 1 116 ? 1.132 -7.488 -3.893 1 98.44 116 ILE B O 1
ATOM 2601 N N . HIS B 1 117 ? 1.542 -6.527 -1.934 1 96.88 117 HIS B N 1
ATOM 2602 C CA . HIS B 1 117 ? 0.879 -7.547 -1.132 1 96.88 117 HIS B CA 1
ATOM 2603 C C . HIS B 1 117 ? -0.584 -7.191 -0.888 1 96.88 117 HIS B C 1
ATOM 2605 O O . HIS B 1 117 ? -0.894 -6.078 -0.465 1 96.88 117 HIS B O 1
ATOM 2611 N N . ILE B 1 118 ? -1.421 -8.062 -1.153 1 98.25 118 ILE B N 1
ATOM 2612 C CA . ILE B 1 118 ? -2.826 -7.941 -0.787 1 98.25 118 ILE B CA 1
ATOM 2613 C C . ILE B 1 118 ? -3.238 -9.117 0.091 1 98.25 118 ILE B C 1
ATOM 2615 O O . ILE B 1 118 ? -3.182 -10.273 -0.342 1 98.25 118 ILE B O 1
ATOM 2619 N N . ILE B 1 119 ? -3.678 -8.812 1.296 1 96.31 119 ILE B N 1
ATOM 2620 C CA . ILE B 1 119 ? -3.994 -9.852 2.27 1 96.31 119 ILE B CA 1
ATOM 2621 C C . ILE B 1 119 ? -5.391 -9.617 2.838 1 96.31 119 ILE B C 1
ATOM 2623 O O . ILE B 1 119 ? -5.605 -8.68 3.607 1 96.31 119 ILE B O 1
ATOM 2627 N N . PRO B 1 120 ? -6.34 -10.484 2.494 1 97.75 120 PRO B N 1
ATOM 2628 C CA . PRO B 1 120 ? -7.645 -10.383 3.158 1 97.75 120 PRO B CA 1
ATOM 2629 C C . PRO B 1 120 ? -7.555 -10.602 4.668 1 97.75 120 PRO B C 1
ATOM 2631 O O . PRO B 1 120 ? -6.805 -11.469 5.129 1 97.75 120 PRO B O 1
ATOM 2634 N N . ARG B 1 121 ? -8.289 -9.781 5.367 1 96.19 121 ARG B N 1
ATOM 2635 C CA . ARG B 1 121 ? -8.266 -9.844 6.824 1 96.19 121 ARG B CA 1
ATOM 2636 C C . ARG B 1 121 ? -9.656 -10.141 7.379 1 96.19 121 ARG B C 1
ATOM 2638 O O . ARG B 1 121 ? -10.656 -9.625 6.879 1 96.19 121 ARG B O 1
ATOM 2645 N N . ILE B 1 122 ? -9.703 -10.93 8.336 1 95 122 ILE B N 1
ATOM 2646 C CA . ILE B 1 122 ? -10.945 -11.203 9.047 1 95 122 ILE B CA 1
ATOM 2647 C C . ILE B 1 122 ? -10.719 -11.047 10.555 1 95 122 ILE B C 1
ATOM 2649 O O . ILE B 1 122 ? -9.578 -11.047 11.016 1 95 122 ILE B O 1
ATOM 2653 N N . LYS B 1 123 ? -11.836 -10.93 11.18 1 91.94 123 LYS B N 1
ATOM 2654 C CA . LYS B 1 123 ? -11.75 -10.789 12.633 1 91.94 123 LYS B CA 1
ATOM 2655 C C . LYS B 1 123 ? -11.031 -11.984 13.258 1 91.94 123 LYS B C 1
ATOM 2657 O O . LYS B 1 123 ? -11.375 -13.133 12.992 1 91.94 123 LYS B O 1
ATOM 2662 N N . GLY B 1 124 ? -9.969 -11.703 14.008 1 88.81 124 GLY B N 1
ATOM 2663 C CA . GLY B 1 124 ? -9.305 -12.734 14.797 1 88.81 124 GLY B CA 1
ATOM 2664 C C . GLY B 1 124 ? -8.305 -13.539 14 1 88.81 124 GLY B C 1
ATOM 2665 O O . GLY B 1 124 ? -7.805 -14.562 14.477 1 88.81 124 GLY B O 1
ATOM 2666 N N . ASP B 1 125 ? -8.039 -13.164 12.781 1 89.62 125 ASP B N 1
ATOM 2667 C CA . ASP B 1 125 ? -7.066 -13.914 11.992 1 89.62 125 ASP B CA 1
ATOM 2668 C C . ASP B 1 125 ? -5.676 -13.836 12.617 1 89.62 125 ASP B C 1
ATOM 2670 O O . ASP B 1 125 ? -4.832 -14.703 12.375 1 89.62 125 ASP B O 1
ATOM 2674 N N . TYR B 1 126 ? -5.398 -12.797 13.25 1 82.81 126 TYR B N 1
ATOM 2675 C CA . TYR B 1 126 ? -4.246 -12.633 14.125 1 82.81 126 TYR B CA 1
ATOM 2676 C C . TYR B 1 126 ? -4.68 -12.273 15.539 1 82.81 126 TYR B C 1
ATOM 2678 O O . TYR B 1 126 ? -5.598 -11.477 15.734 1 82.81 126 TYR B O 1
ATOM 2686 N N . LYS B 1 127 ? -4.055 -12.914 16.422 1 79.06 127 LYS B N 1
ATOM 2687 C CA . LYS B 1 127 ? -4.332 -12.539 17.797 1 79.06 127 LYS B CA 1
ATOM 2688 C C . LYS B 1 127 ? -3.893 -11.102 18.078 1 79.06 127 LYS B C 1
ATOM 2690 O O . LYS B 1 127 ? -4.637 -10.328 18.672 1 79.06 127 LYS B O 1
ATOM 2695 N N . ASN B 1 128 ? -2.725 -10.828 17.672 1 74 128 ASN B N 1
ATOM 2696 C CA . ASN B 1 128 ? -2.197 -9.461 17.672 1 74 128 ASN B CA 1
ATOM 2697 C C . ASN B 1 128 ? -2.008 -8.938 16.266 1 74 128 ASN B C 1
ATOM 2699 O O . ASN B 1 128 ? -1.099 -9.367 15.547 1 74 128 ASN B O 1
ATOM 2703 N N . ASN B 1 129 ? -2.812 -8.094 15.812 1 74.5 129 ASN B N 1
ATOM 2704 C CA . ASN B 1 129 ? -2.828 -7.562 14.453 1 74.5 129 ASN B CA 1
ATOM 2705 C C . ASN B 1 129 ? -1.449 -7.062 14.031 1 74.5 129 ASN B C 1
ATOM 2707 O O . ASN B 1 129 ? -1.108 -7.094 12.844 1 74.5 129 ASN B O 1
ATOM 2711 N N . ASP B 1 130 ? -0.694 -6.742 15.031 1 67.5 130 ASP B N 1
ATOM 2712 C CA . ASP B 1 130 ? 0.631 -6.191 14.766 1 67.5 130 ASP B CA 1
ATOM 2713 C C . ASP B 1 130 ? 1.562 -7.262 14.195 1 67.5 130 ASP B C 1
ATOM 2715 O O . ASP B 1 130 ? 2.568 -6.941 13.562 1 67.5 130 ASP B O 1
ATOM 2719 N N . ASN B 1 131 ? 1.175 -8.453 14.422 1 73.38 131 ASN B N 1
ATOM 2720 C CA . ASN B 1 131 ? 2.055 -9.555 14.062 1 73.38 131 ASN B CA 1
ATOM 2721 C C . ASN B 1 131 ? 2.082 -9.781 12.555 1 73.38 131 ASN B C 1
ATOM 2723 O O . ASN B 1 131 ? 3.057 -10.32 12.023 1 73.38 131 ASN B O 1
ATOM 2727 N N . ILE B 1 132 ? 1.081 -9.344 11.836 1 71.19 132 ILE B N 1
ATOM 2728 C CA . ILE B 1 132 ? 0.997 -9.672 10.422 1 71.19 132 ILE B CA 1
ATOM 2729 C C . ILE B 1 132 ? 2.113 -8.961 9.656 1 71.19 132 ILE B C 1
ATOM 2731 O O . ILE B 1 132 ? 2.727 -9.539 8.758 1 71.19 132 ILE B O 1
ATOM 2735 N N . TYR B 1 133 ? 2.404 -7.836 9.984 1 70.12 133 TYR B N 1
ATOM 2736 C CA . TYR B 1 133 ? 3.408 -7.059 9.266 1 70.12 133 TYR B CA 1
ATOM 2737 C C . TYR B 1 133 ? 4.816 -7.512 9.633 1 70.12 133 TYR B C 1
ATOM 2739 O O . TYR B 1 133 ? 5.727 -7.469 8.805 1 70.12 133 TYR B O 1
ATOM 2747 N N . LYS B 1 134 ? 4.938 -7.957 10.875 1 69.81 134 LYS B N 1
ATOM 2748 C CA . LYS B 1 134 ? 6.191 -8.625 11.227 1 69.81 134 LYS B CA 1
ATOM 2749 C C . LYS B 1 134 ? 6.434 -9.844 10.344 1 69.81 134 LYS B C 1
ATOM 2751 O O . LYS B 1 134 ? 7.547 -10.062 9.875 1 69.81 134 LYS B O 1
ATOM 2756 N N . ASP B 1 135 ? 5.375 -10.523 10.164 1 76.94 135 ASP B N 1
ATOM 2757 C CA . ASP B 1 135 ? 5.461 -11.773 9.414 1 76.94 135 ASP B CA 1
ATOM 2758 C C . ASP B 1 135 ? 5.652 -11.5 7.922 1 76.94 135 ASP B C 1
ATOM 2760 O O . ASP B 1 135 ? 6.273 -12.297 7.215 1 76.94 135 ASP B O 1
ATOM 2764 N N . LEU B 1 136 ? 5.223 -10.375 7.379 1 77.12 136 LEU B N 1
ATOM 2765 C CA . LEU B 1 136 ? 5.352 -10.008 5.973 1 77.12 136 LEU B CA 1
ATOM 2766 C C . LEU B 1 136 ? 6.82 -9.938 5.562 1 77.12 136 LEU B C 1
ATOM 2768 O O . LEU B 1 136 ? 7.172 -10.258 4.426 1 77.12 136 LEU B O 1
ATOM 2772 N N . ASN B 1 137 ? 7.652 -9.547 6.453 1 73.06 137 ASN B N 1
ATOM 2773 C CA . ASN B 1 137 ? 9.078 -9.391 6.168 1 73.06 137 ASN B CA 1
ATOM 2774 C C . ASN B 1 137 ? 9.766 -10.742 6.023 1 73.06 137 ASN B C 1
ATOM 2776 O O . ASN B 1 137 ? 10.906 -10.82 5.562 1 73.06 137 ASN B O 1
ATOM 2780 N N . LYS B 1 138 ? 9.031 -11.797 6.297 1 69.62 138 LYS B N 1
ATOM 2781 C CA . LYS B 1 138 ? 9.648 -13.117 6.316 1 69.62 138 LYS B CA 1
ATOM 2782 C C . LYS B 1 138 ? 9.234 -13.938 5.098 1 69.62 138 LYS B C 1
ATOM 2784 O O . LYS B 1 138 ? 9.766 -15.023 4.863 1 69.62 138 LYS B O 1
ATOM 2789 N N . ILE B 1 139 ? 8.328 -13.5 4.273 1 62.94 139 ILE B N 1
ATOM 2790 C CA . ILE B 1 139 ? 7.676 -14.422 3.354 1 62.94 139 ILE B CA 1
ATOM 2791 C C . ILE B 1 139 ? 8.203 -14.195 1.938 1 62.94 139 ILE B C 1
ATOM 2793 O O . ILE B 1 139 ? 7.992 -15.031 1.051 1 62.94 139 ILE B O 1
ATOM 2797 N N . ASP B 1 140 ? 8.844 -13.227 1.588 1 61.97 140 ASP B N 1
ATOM 2798 C CA . ASP B 1 140 ? 9.227 -12.984 0.199 1 61.97 140 ASP B CA 1
ATOM 2799 C C . ASP B 1 140 ? 10.484 -13.773 -0.173 1 61.97 140 ASP B C 1
ATOM 2801 O O . ASP B 1 140 ? 11.211 -13.383 -1.087 1 61.97 140 ASP B O 1
ATOM 2805 N N . TRP B 1 141 ? 10.664 -14.828 0.588 1 59.53 141 TRP B N 1
ATOM 2806 C CA . TRP B 1 141 ? 11.797 -15.695 0.292 1 59.53 141 TRP B CA 1
ATOM 2807 C C . TRP B 1 141 ? 11.328 -17 -0.338 1 59.53 141 TRP B C 1
ATOM 2809 O O . TRP B 1 141 ? 10.156 -17.375 -0.224 1 59.53 141 TRP B O 1
ATOM 2819 N N . GLY B 1 142 ? 12.211 -17.594 -1.076 1 57.47 142 GLY B N 1
ATOM 2820 C CA . GLY B 1 142 ? 12 -18.969 -1.472 1 57.47 142 GLY B CA 1
ATOM 2821 C C . GLY B 1 142 ? 11.273 -19.109 -2.795 1 57.47 142 GLY B C 1
ATOM 2822 O O . GLY B 1 142 ? 10.672 -20.156 -3.072 1 57.47 142 GLY B O 1
ATOM 2823 N N . TYR B 1 143 ? 11.211 -17.938 -3.455 1 61.34 143 TYR B N 1
ATOM 2824 C CA . TYR B 1 143 ? 10.68 -18.078 -4.805 1 61.34 143 TYR B CA 1
ATOM 2825 C C . TYR B 1 143 ? 11.688 -18.766 -5.723 1 61.34 143 TYR B C 1
ATOM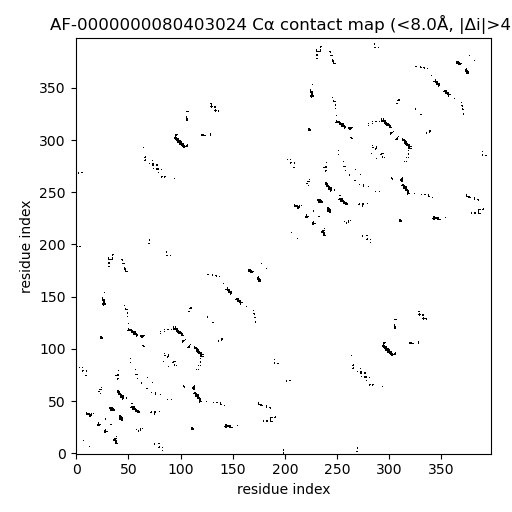 2827 O O . TYR B 1 143 ? 12.898 -18.672 -5.504 1 61.34 143 TYR B O 1
ATOM 2835 N N . GLY B 1 144 ? 11.273 -19.656 -6.691 1 56.59 144 GLY B N 1
ATOM 2836 C CA . GLY B 1 144 ? 12.156 -20 -7.801 1 56.59 144 GLY B CA 1
ATOM 2837 C C . GLY B 1 144 ? 12.484 -21.484 -7.875 1 56.59 144 GLY B C 1
ATOM 2838 O O . GLY B 1 144 ? 13.078 -22.031 -6.945 1 56.59 144 GLY B O 1
ATOM 2839 N N . ARG B 1 145 ? 11.672 -22.172 -8.477 1 57.69 145 ARG B N 1
ATOM 2840 C CA . ARG B 1 145 ? 12.188 -23.438 -8.984 1 57.69 145 ARG B CA 1
ATOM 2841 C C . ARG B 1 145 ? 13.234 -23.203 -10.07 1 57.69 145 ARG B C 1
ATOM 2843 O O . ARG B 1 145 ? 14.227 -23.938 -10.156 1 57.69 145 ARG B O 1
ATOM 2850 N N . ASN B 1 146 ? 12.977 -21.969 -10.773 1 61.62 146 ASN B N 1
ATOM 2851 C CA . ASN B 1 146 ? 13.914 -21.578 -11.82 1 61.62 146 ASN B CA 1
ATOM 2852 C C . ASN B 1 146 ? 14.391 -20.141 -11.633 1 61.62 146 ASN B C 1
ATOM 2854 O O . ASN B 1 146 ? 13.633 -19.281 -11.195 1 61.62 146 ASN B O 1
ATOM 2858 N N . ILE B 1 147 ? 15.656 -19.984 -11.703 1 67.44 147 ILE B N 1
ATOM 2859 C CA . ILE B 1 147 ? 16.266 -18.656 -11.664 1 67.44 147 ILE B CA 1
ATOM 2860 C C . ILE B 1 147 ? 16.609 -18.203 -13.078 1 67.44 147 ILE B C 1
ATOM 2862 O O . ILE B 1 147 ? 17.047 -19.016 -13.906 1 67.44 147 ILE B O 1
ATOM 2866 N N . ILE B 1 148 ? 16.312 -17.078 -13.406 1 65.19 148 ILE B N 1
ATOM 2867 C CA . ILE B 1 148 ? 16.625 -16.516 -14.719 1 65.19 148 ILE B CA 1
ATOM 2868 C C . ILE B 1 148 ? 17.969 -15.805 -14.672 1 65.19 148 ILE B C 1
ATOM 2870 O O . ILE B 1 148 ? 18.203 -14.938 -13.82 1 65.19 148 ILE B O 1
ATOM 2874 N N . CYS B 1 149 ? 18.875 -16.328 -15.469 1 64.06 149 CYS B N 1
ATOM 2875 C CA . CYS B 1 149 ? 20.188 -15.711 -15.562 1 64.06 149 CYS B CA 1
ATOM 2876 C C . CYS B 1 149 ? 20.109 -14.305 -16.125 1 64.06 149 CYS B C 1
ATOM 2878 O O . CYS B 1 149 ? 19.562 -14.102 -17.219 1 64.06 149 CYS B O 1
ATOM 2880 N N . ASN B 1 150 ? 20.547 -13.336 -15.422 1 60.91 150 ASN B N 1
ATOM 2881 C CA . ASN B 1 150 ? 20.484 -11.938 -15.844 1 60.91 150 ASN B CA 1
ATOM 2882 C C . ASN B 1 150 ? 21.328 -11.688 -17.078 1 60.91 150 ASN B C 1
ATOM 2884 O O . ASN B 1 150 ? 21.031 -10.789 -17.875 1 60.91 150 ASN B O 1
ATOM 2888 N N . SER B 1 151 ? 22.328 -12.539 -17.25 1 58.75 151 SER B N 1
ATOM 2889 C CA . SER B 1 151 ? 23.266 -12.32 -18.344 1 58.75 151 SER B CA 1
ATOM 2890 C C . SER B 1 151 ? 22.719 -12.891 -19.656 1 58.75 151 SER B C 1
ATOM 2892 O O . SER B 1 151 ? 22.812 -12.242 -20.703 1 58.75 151 SER B O 1
ATOM 2894 N N . CYS B 1 152 ? 22.125 -14.078 -19.656 1 65.62 152 CYS B N 1
ATOM 2895 C CA . CYS B 1 152 ? 21.75 -14.711 -20.906 1 65.62 152 CYS B CA 1
ATOM 2896 C C . CYS B 1 152 ? 20.25 -14.992 -20.938 1 65.62 152 CYS B C 1
ATOM 2898 O O . CYS B 1 152 ? 19.734 -15.523 -21.922 1 65.62 152 CYS B O 1
ATOM 2900 N N . ASN B 1 153 ? 19.547 -14.633 -19.938 1 67.81 153 ASN B N 1
ATOM 2901 C CA . ASN B 1 153 ? 18.094 -14.742 -19.844 1 67.81 153 ASN B CA 1
ATOM 2902 C C . ASN B 1 153 ? 17.641 -16.203 -19.844 1 67.81 153 ASN B C 1
ATOM 2904 O O . ASN B 1 153 ? 16.469 -16.484 -20.109 1 67.81 153 ASN B O 1
ATOM 2908 N N . SER B 1 154 ? 18.625 -17.094 -19.688 1 67.31 154 SER B N 1
ATOM 2909 C CA . SER B 1 154 ? 18.281 -18.5 -19.641 1 67.31 154 SER B CA 1
ATOM 2910 C C . SER B 1 154 ? 17.703 -18.891 -18.281 1 67.31 154 SER B C 1
ATOM 2912 O O . SER B 1 154 ? 18.016 -18.266 -17.266 1 67.31 154 SER B O 1
ATOM 2914 N N . SER B 1 155 ? 16.797 -19.875 -18.219 1 66.31 155 SER B N 1
ATOM 2915 C CA . SER B 1 155 ? 16.234 -20.406 -16.984 1 66.31 155 SER B CA 1
ATOM 2916 C C . SER B 1 155 ? 17.062 -21.547 -16.422 1 66.31 155 SER B C 1
ATOM 2918 O O . SER B 1 155 ? 17.453 -22.453 -17.172 1 66.31 155 SER B O 1
ATOM 2920 N N . ILE B 1 156 ? 17.516 -21.406 -15.156 1 67.75 156 ILE B N 1
ATOM 2921 C CA . ILE B 1 156 ? 18.281 -22.453 -14.477 1 67.75 156 ILE B CA 1
ATOM 2922 C C . ILE B 1 156 ? 17.438 -23.078 -13.375 1 67.75 156 ILE B C 1
ATOM 2924 O O . ILE B 1 156 ? 16.875 -22.359 -12.531 1 67.75 156 ILE B O 1
ATOM 2928 N N . HIS B 1 157 ? 17.297 -24.312 -13.453 1 62.28 157 HIS B N 1
ATOM 2929 C CA . HIS B 1 157 ? 16.531 -25.016 -12.43 1 62.28 157 HIS B CA 1
ATOM 2930 C C . HIS B 1 157 ? 17.312 -25.125 -11.133 1 62.28 157 HIS B C 1
ATOM 2932 O O . HIS B 1 157 ? 18.469 -25.578 -11.133 1 62.28 157 HIS B O 1
ATOM 2938 N N . VAL B 1 158 ? 16.844 -24.438 -10.141 1 55.03 158 VAL B N 1
ATOM 2939 C CA . VAL B 1 158 ? 17.516 -24.547 -8.844 1 55.03 158 VAL B CA 1
ATOM 2940 C C . VAL B 1 158 ? 16.844 -25.641 -8.016 1 55.03 158 VAL B C 1
ATOM 2942 O O . VAL B 1 158 ? 15.617 -25.672 -7.883 1 55.03 158 VAL B O 1
ATOM 2945 N N . ASN B 1 159 ? 17.5 -26.922 -7.957 1 46.88 159 ASN B N 1
ATOM 2946 C CA . ASN B 1 159 ? 17 -27.969 -7.07 1 46.88 159 ASN B CA 1
ATOM 2947 C C . ASN B 1 159 ? 16.891 -27.484 -5.633 1 46.88 159 ASN B C 1
ATOM 2949 O O . ASN B 1 159 ? 17.891 -27.125 -5.016 1 46.88 159 ASN B O 1
ATOM 2953 N N . LEU B 1 160 ? 15.898 -27 -5.305 1 46.69 160 LEU B N 1
ATOM 2954 C CA . LEU B 1 160 ? 15.625 -26.531 -3.947 1 46.69 160 LEU B CA 1
ATOM 2955 C C . LEU B 1 160 ? 15.781 -27.672 -2.941 1 46.69 160 LEU B C 1
ATOM 2957 O O . LEU B 1 160 ? 15.242 -27.609 -1.836 1 46.69 160 LEU B O 1
ATOM 2961 N N . GLN B 1 161 ? 16.188 -28.922 -3.324 1 42.06 161 GLN B N 1
ATOM 2962 C CA . GLN B 1 161 ? 16.281 -29.953 -2.303 1 42.06 161 GLN B CA 1
ATOM 2963 C C . GLN B 1 161 ? 16.906 -29.422 -1.023 1 42.06 161 GLN B C 1
ATOM 2965 O O . GLN B 1 161 ? 16.531 -29.812 0.079 1 42.06 161 GLN B O 1
ATOM 2970 N N . ASN B 1 162 ? 18.188 -29.109 -0.978 1 40.06 162 ASN B N 1
ATOM 2971 C CA . ASN B 1 162 ? 18.875 -28.859 0.285 1 40.06 162 ASN B CA 1
ATOM 2972 C C . ASN B 1 162 ? 18.312 -27.641 1.004 1 40.06 162 ASN B C 1
ATOM 2974 O O . ASN B 1 162 ? 18.875 -27.172 1.994 1 40.06 162 ASN B O 1
ATOM 2978 N N . ILE B 1 163 ? 17.938 -26.734 0.319 1 43.94 163 ILE B N 1
ATOM 2979 C CA . ILE B 1 163 ? 17.844 -25.453 1.034 1 43.94 163 ILE B CA 1
ATOM 2980 C C . ILE B 1 163 ? 16.828 -25.594 2.174 1 43.94 163 ILE B C 1
ATOM 2982 O O . ILE B 1 163 ? 15.953 -26.453 2.141 1 43.94 163 ILE B O 1
ATOM 2986 N N . HIS B 1 164 ? 16.078 -24.219 2.531 1 44.91 164 HIS B N 1
ATOM 2987 C CA . HIS B 1 164 ? 15.57 -23.625 3.766 1 44.91 164 HIS B CA 1
ATOM 2988 C C . HIS B 1 164 ? 14.344 -24.391 4.27 1 44.91 164 HIS B C 1
ATOM 2990 O O . HIS B 1 164 ? 13.672 -25.078 3.496 1 44.91 164 HIS B O 1
ATOM 2996 N N . ASP B 1 165 ? 14.266 -24.578 5.5 1 51.28 165 ASP B N 1
ATOM 2997 C CA . ASP B 1 165 ? 13.156 -24.953 6.363 1 51.28 165 ASP B CA 1
ATOM 2998 C C . ASP B 1 165 ? 11.82 -24.469 5.797 1 51.28 165 ASP B C 1
ATOM 3000 O O . ASP B 1 165 ? 11.555 -23.266 5.781 1 51.28 165 ASP B O 1
ATOM 3004 N N . ASP B 1 166 ? 11.227 -25.266 4.836 1 61 166 ASP B N 1
ATOM 3005 C CA . ASP B 1 166 ? 9.891 -25.094 4.277 1 61 166 ASP B CA 1
ATOM 3006 C C . ASP B 1 166 ? 8.922 -24.531 5.32 1 61 166 ASP B C 1
ATOM 3008 O O . ASP B 1 166 ? 7.875 -23.984 4.973 1 61 166 ASP B O 1
ATOM 3012 N N . ASN B 1 167 ? 9.438 -24.781 6.496 1 63.81 167 ASN B N 1
ATOM 3013 C CA . ASN B 1 167 ? 8.617 -24.266 7.582 1 63.81 167 ASN B CA 1
ATOM 3014 C C . ASN B 1 167 ? 9.25 -23.031 8.219 1 63.81 167 ASN B C 1
ATOM 3016 O O . ASN B 1 167 ? 10.461 -22.984 8.414 1 63.81 167 ASN B O 1
ATOM 3020 N N . PHE B 1 168 ? 8.594 -22.016 8.141 1 67.5 168 PHE B N 1
ATOM 3021 C CA . PHE B 1 168 ? 9.07 -20.828 8.836 1 67.5 168 PHE B CA 1
ATOM 3022 C C . PHE B 1 168 ? 8.102 -20.422 9.945 1 67.5 168 PHE B C 1
ATOM 3024 O O . PHE B 1 168 ? 6.887 -20.578 9.805 1 67.5 168 PHE B O 1
ATOM 3031 N N . LYS B 1 169 ? 8.734 -20.125 10.969 1 71.94 169 LYS B N 1
ATOM 3032 C CA . LYS B 1 169 ? 7.965 -19.719 12.141 1 71.94 169 LYS B CA 1
ATOM 3033 C C . LYS B 1 169 ? 7.523 -18.266 12.023 1 71.94 169 LYS B C 1
ATOM 3035 O O . LYS B 1 169 ? 8.344 -17.375 11.758 1 71.94 169 LYS B O 1
ATOM 3040 N N . LEU B 1 170 ? 6.223 -18.125 12.031 1 74.19 170 LEU B N 1
ATOM 3041 C CA . LEU B 1 170 ? 5.613 -16.797 12.141 1 74.19 170 LEU B CA 1
ATOM 3042 C C . LEU B 1 170 ? 5.312 -16.469 13.594 1 74.19 170 LEU B C 1
ATOM 3044 O O . LEU B 1 170 ? 5.66 -17.219 14.5 1 74.19 170 LEU B O 1
ATOM 3048 N N . GLU B 1 171 ? 4.969 -15.297 13.844 1 69.69 171 GLU B N 1
ATOM 3049 C CA . GLU B 1 171 ? 4.715 -14.844 15.203 1 69.69 171 GLU B CA 1
ATOM 3050 C C . GLU B 1 171 ? 3.662 -15.719 15.883 1 69.69 171 GLU B C 1
ATOM 3052 O O . GLU B 1 171 ? 3.779 -16.031 17.078 1 69.69 171 GLU B O 1
ATOM 3057 N N . GLU B 1 172 ? 2.666 -16.125 15.055 1 71.62 172 GLU B N 1
ATOM 3058 C CA . GLU B 1 172 ? 1.552 -16.812 15.703 1 71.62 172 GLU B CA 1
ATOM 3059 C C . GLU B 1 172 ? 1.326 -18.188 15.102 1 71.62 172 GLU B C 1
ATOM 3061 O O . GLU B 1 172 ? 0.631 -19.031 15.688 1 71.62 172 GLU B O 1
ATOM 3066 N N . PHE B 1 173 ? 1.81 -18.375 13.906 1 77.19 173 PHE B N 1
ATOM 3067 C CA . PHE B 1 173 ? 1.594 -19.656 13.266 1 77.19 173 PHE B CA 1
ATOM 3068 C C . PHE B 1 173 ? 2.812 -20.062 12.445 1 77.19 173 PHE B C 1
ATOM 3070 O O . PHE B 1 173 ? 3.754 -19.281 12.289 1 77.19 173 PHE B O 1
ATOM 3077 N N . ASN B 1 174 ? 2.746 -21.312 12.125 1 76 174 ASN B N 1
ATOM 3078 C CA . ASN B 1 174 ? 3.762 -21.812 11.203 1 76 174 ASN B CA 1
ATOM 3079 C C . ASN B 1 174 ? 3.295 -21.719 9.75 1 76 174 ASN B C 1
ATOM 3081 O O . ASN B 1 174 ? 2.102 -21.859 9.469 1 76 174 ASN B O 1
ATOM 3085 N N . CYS B 1 175 ? 4.25 -21.344 8.922 1 76.5 175 CYS B N 1
ATOM 3086 C CA . CYS B 1 175 ? 3.971 -21.266 7.496 1 76.5 175 CYS B CA 1
ATOM 3087 C C . CYS B 1 175 ? 4.844 -22.234 6.715 1 76.5 175 CYS B C 1
ATOM 3089 O O . CYS B 1 175 ? 5.957 -22.547 7.137 1 76.5 175 CYS B O 1
ATOM 3091 N N . SER B 1 176 ? 4.297 -22.812 5.738 1 77.12 176 SER B N 1
ATOM 3092 C CA . SER B 1 176 ? 5.035 -23.719 4.863 1 77.12 176 SER B CA 1
ATOM 3093 C C . SER B 1 176 ? 4.898 -23.312 3.4 1 77.12 176 SER B C 1
ATOM 3095 O O . SER B 1 176 ? 3.896 -22.703 3.01 1 77.12 176 SER B O 1
ATOM 3097 N N . ILE B 1 177 ? 5.895 -23.656 2.664 1 81.62 177 ILE B N 1
ATOM 3098 C CA . ILE B 1 177 ? 5.844 -23.422 1.225 1 81.62 177 ILE B CA 1
ATOM 3099 C C . ILE B 1 177 ? 4.773 -24.312 0.597 1 81.62 177 ILE B C 1
ATOM 3101 O O . ILE B 1 177 ? 4.668 -25.5 0.926 1 81.62 177 ILE B O 1
ATOM 3105 N N . ARG B 1 178 ? 4 -23.734 -0.175 1 88.31 178 ARG B N 1
ATOM 3106 C CA . ARG B 1 178 ? 2.906 -24.453 -0.82 1 88.31 178 ARG B CA 1
ATOM 3107 C C . ARG B 1 178 ? 3.41 -25.266 -2.002 1 88.31 178 ARG B C 1
ATOM 3109 O O . ARG B 1 178 ? 4.398 -24.906 -2.641 1 88.31 178 ARG B O 1
ATOM 3116 N N . SER B 1 179 ? 2.688 -26.344 -2.217 1 87.75 179 SER B N 1
ATOM 3117 C CA . SER B 1 179 ? 2.951 -27.125 -3.422 1 87.75 179 SER B CA 1
ATOM 3118 C C . SER B 1 179 ? 2.41 -26.422 -4.664 1 87.75 179 SER B C 1
ATOM 3120 O O . SER B 1 179 ? 1.549 -25.547 -4.562 1 87.75 179 SER B O 1
ATOM 3122 N N . MET B 1 180 ? 2.934 -26.844 -5.801 1 91.19 180 MET B N 1
ATOM 3123 C CA . MET B 1 180 ? 2.438 -26.297 -7.059 1 91.19 180 MET B CA 1
ATOM 3124 C C . MET B 1 180 ? 0.955 -26.594 -7.238 1 91.19 180 MET B C 1
ATOM 3126 O O . MET B 1 180 ? 0.201 -25.766 -7.734 1 91.19 180 MET B O 1
ATOM 3130 N N . GLU B 1 181 ? 0.529 -27.766 -6.785 1 94.62 181 GLU B N 1
ATOM 3131 C CA . GLU B 1 181 ? -0.868 -28.156 -6.906 1 94.62 181 GLU B CA 1
ATOM 3132 C C . GLU B 1 181 ? -1.778 -27.25 -6.086 1 94.62 181 GLU B C 1
ATOM 3134 O O . GLU B 1 181 ? -2.838 -26.844 -6.559 1 94.62 181 GLU B O 1
ATOM 3139 N N . GLU B 1 182 ? -1.386 -26.984 -4.902 1 94.56 182 GLU B N 1
ATOM 3140 C CA . GLU B 1 182 ? -2.146 -26.078 -4.047 1 94.56 182 GLU B CA 1
ATOM 3141 C C . GLU B 1 182 ? -2.242 -24.672 -4.668 1 94.56 182 GLU B C 1
ATOM 3143 O O . GLU B 1 182 ? -3.311 -24.062 -4.66 1 94.56 182 GLU B O 1
ATOM 3148 N N . MET B 1 183 ? -1.158 -24.219 -5.172 1 95.19 183 MET B N 1
ATOM 3149 C CA . MET B 1 183 ? -1.109 -22.891 -5.773 1 95.19 183 MET B CA 1
ATOM 3150 C C . MET B 1 183 ? -1.969 -22.828 -7.031 1 95.19 183 MET B C 1
ATOM 3152 O O . MET B 1 183 ? -2.713 -21.859 -7.234 1 95.19 183 MET B O 1
ATOM 3156 N N . GLU B 1 184 ? -1.867 -23.844 -7.801 1 96.38 184 GLU B N 1
ATOM 3157 C CA . GLU B 1 184 ? -2.672 -23.906 -9.016 1 96.38 184 GLU B CA 1
ATOM 3158 C C . GLU B 1 184 ? -4.164 -23.922 -8.695 1 96.38 184 GLU B C 1
ATOM 3160 O O . GLU B 1 184 ? -4.957 -23.281 -9.383 1 96.38 184 GLU B O 1
ATOM 3165 N N . LYS B 1 185 ? -4.523 -24.719 -7.707 1 97.88 185 LYS B N 1
ATOM 3166 C CA . LYS B 1 185 ? -5.922 -24.766 -7.293 1 97.88 185 LYS B CA 1
ATOM 3167 C C . LYS B 1 185 ? -6.441 -23.391 -6.902 1 97.88 185 LYS B C 1
ATOM 3169 O O . LYS B 1 185 ? -7.523 -22.984 -7.328 1 97.88 185 LYS B O 1
ATOM 3174 N N . GLU B 1 186 ? -5.715 -22.656 -6.105 1 97.75 186 GLU B N 1
ATOM 3175 C CA . GLU B 1 186 ? -6.125 -21.328 -5.68 1 97.75 186 GLU B CA 1
ATOM 3176 C C . GLU B 1 186 ? -6.168 -20.359 -6.855 1 97.75 186 GLU B C 1
ATOM 3178 O O . GLU B 1 186 ? -7.121 -19.594 -7 1 97.75 186 GLU B O 1
ATOM 3183 N N . ALA B 1 187 ? -5.137 -20.375 -7.68 1 97.25 187 ALA B N 1
ATOM 3184 C CA . ALA B 1 187 ? -5.086 -19.5 -8.844 1 97.25 187 ALA B CA 1
ATOM 3185 C C . ALA B 1 187 ? -6.27 -19.734 -9.773 1 97.25 187 ALA B C 1
ATOM 3187 O O . ALA B 1 187 ? -6.883 -18.797 -10.266 1 97.25 187 ALA B O 1
ATOM 3188 N N . THR B 1 188 ? -6.574 -21 -9.992 1 97.44 188 THR B N 1
ATOM 3189 C CA . THR B 1 188 ? -7.691 -21.375 -10.859 1 97.44 188 THR B CA 1
ATOM 3190 C C . THR B 1 188 ? -9.016 -20.891 -10.266 1 97.44 188 THR B C 1
ATOM 3192 O O . THR B 1 188 ? -9.891 -20.422 -11 1 97.44 188 THR B O 1
ATOM 3195 N N . MET B 1 189 ? -9.109 -21.047 -9 1 97.69 189 MET B N 1
ATOM 3196 C CA . MET B 1 189 ? -10.312 -20.562 -8.328 1 97.69 189 MET B CA 1
ATOM 3197 C C . MET B 1 189 ? -10.492 -19.062 -8.539 1 97.69 189 MET B C 1
ATOM 3199 O O . MET B 1 189 ? -11.586 -18.609 -8.883 1 97.69 189 MET B O 1
ATOM 3203 N N . ILE B 1 190 ? -9.469 -18.312 -8.352 1 97.62 190 ILE B N 1
ATOM 3204 C CA . ILE B 1 190 ? -9.508 -16.859 -8.508 1 97.62 190 ILE B CA 1
ATOM 3205 C C . ILE B 1 190 ? -9.82 -16.5 -9.961 1 97.62 190 ILE B C 1
ATOM 3207 O O . ILE B 1 190 ? -10.703 -15.68 -10.227 1 97.62 190 ILE B O 1
ATOM 3211 N N . LYS B 1 191 ? -9.141 -17.125 -10.844 1 95.56 191 LYS B N 1
ATOM 3212 C CA . LYS B 1 191 ? -9.344 -16.891 -12.273 1 95.56 191 LYS B CA 1
ATOM 3213 C C . LYS B 1 191 ? -10.781 -17.188 -12.68 1 95.56 191 LYS B C 1
ATOM 3215 O O . LYS B 1 191 ? -11.391 -16.422 -13.43 1 95.56 191 LYS B O 1
ATOM 3220 N N . SER B 1 192 ? -11.266 -18.312 -12.234 1 96 192 SER B N 1
ATOM 3221 C CA . SER B 1 192 ? -12.641 -18.703 -12.547 1 96 192 SER B CA 1
ATOM 3222 C C . SER B 1 192 ? -13.641 -17.672 -12.039 1 96 192 SER B C 1
ATOM 3224 O O . SER B 1 192 ? -14.617 -17.359 -12.719 1 96 192 SER B O 1
ATOM 3226 N N . PHE B 1 193 ? -13.398 -17.203 -10.891 1 96.25 193 PHE B N 1
ATOM 3227 C CA . PHE B 1 193 ? -14.281 -16.172 -10.352 1 96.25 193 PHE B CA 1
ATOM 3228 C C . PHE B 1 193 ? -14.258 -14.922 -11.227 1 96.25 193 PHE B C 1
ATOM 3230 O O . PHE B 1 193 ? -15.312 -14.367 -11.547 1 96.25 193 PHE B O 1
ATOM 3237 N N . ILE B 1 194 ? -13.07 -14.492 -11.594 1 94.69 194 ILE B N 1
ATOM 3238 C CA . ILE B 1 194 ? -12.898 -13.289 -12.414 1 94.69 194 ILE B CA 1
ATOM 3239 C C . ILE B 1 194 ? -13.602 -13.477 -13.758 1 94.69 194 ILE B C 1
ATOM 3241 O O . ILE B 1 194 ? -14.281 -12.562 -14.234 1 94.69 194 ILE B O 1
ATOM 3245 N N . ASP B 1 195 ? -13.484 -14.617 -14.328 1 91.62 195 ASP B N 1
ATOM 3246 C CA . ASP B 1 195 ? -14.039 -14.906 -15.641 1 91.62 195 ASP B CA 1
ATOM 3247 C C . ASP B 1 195 ? -15.57 -14.938 -15.594 1 91.62 195 ASP B C 1
ATOM 3249 O O . ASP B 1 195 ? -16.234 -14.703 -16.609 1 91.62 195 ASP B O 1
ATOM 3253 N N . ASN B 1 196 ? -16.141 -15.203 -14.445 1 91.69 196 ASN B N 1
ATOM 3254 C CA . ASN B 1 196 ? -17.578 -15.422 -14.359 1 91.69 196 ASN B CA 1
ATOM 3255 C C . ASN B 1 196 ? -18.281 -14.297 -13.594 1 91.69 196 ASN B C 1
ATOM 3257 O O . ASN B 1 196 ? -19.484 -14.344 -13.375 1 91.69 196 ASN B O 1
ATOM 3261 N N . ILE B 1 197 ? -17.438 -13.391 -13.219 1 88 197 ILE B N 1
ATOM 3262 C CA . ILE B 1 197 ? -18.031 -12.328 -12.406 1 88 197 ILE B CA 1
ATOM 3263 C C . ILE B 1 197 ? -18.969 -11.477 -13.266 1 88 197 ILE B C 1
ATOM 3265 O O . ILE B 1 197 ? -18.672 -11.211 -14.438 1 88 197 ILE B O 1
ATOM 3269 N N . ILE B 1 198 ? -20.125 -11.258 -12.797 1 82.75 198 ILE B N 1
ATOM 3270 C CA . ILE B 1 198 ? -21.094 -10.398 -13.484 1 82.75 198 ILE B CA 1
ATOM 3271 C C . ILE B 1 198 ? -20.953 -8.961 -12.977 1 82.75 198 ILE B C 1
ATOM 3273 O O . ILE B 1 198 ? -21.203 -8.68 -11.805 1 82.75 198 ILE B O 1
ATOM 3277 N N . LEU B 1 199 ? -20.406 -8.164 -13.852 1 82.12 199 LEU B N 1
ATOM 3278 C CA . LEU B 1 199 ? -20.156 -6.777 -13.469 1 82.12 199 LEU B CA 1
ATOM 3279 C C . LEU B 1 199 ? -21.125 -5.844 -14.195 1 82.12 199 LEU B C 1
ATOM 3281 O O . LEU B 1 199 ? -21.484 -6.078 -15.352 1 82.12 199 LEU B O 1
#

Solvent-accessible surface area (backbone atoms only — not comparable to full-atom values): 21396 Å² total; per-residue (Å²): 90,65,64,56,48,54,46,42,63,73,31,38,53,67,56,82,63,80,70,90,72,48,62,54,46,54,19,43,52,59,70,56,26,43,40,48,41,40,77,41,22,37,32,31,52,47,55,46,45,89,45,78,74,24,30,37,36,33,46,66,63,90,32,52,41,70,77,64,50,50,70,68,44,52,42,37,46,50,52,47,48,44,52,46,51,52,53,51,18,66,76,66,73,34,84,17,27,39,35,38,30,43,26,32,64,56,34,49,32,69,46,70,29,40,47,38,40,39,29,58,27,47,86,74,75,46,93,52,69,37,42,56,46,32,38,57,59,66,38,64,58,85,72,44,56,27,36,42,38,87,87,76,66,45,77,42,76,47,80,66,81,79,65,76,70,55,58,44,82,43,85,86,47,77,38,51,61,57,52,71,67,58,37,25,54,52,15,49,52,52,28,52,48,64,74,64,55,87,97,90,66,62,56,50,53,45,43,62,72,32,40,55,68,56,85,62,78,70,89,72,49,60,54,46,54,19,45,51,59,72,58,27,43,39,49,43,40,76,41,23,35,33,32,55,48,56,43,45,90,43,81,73,24,30,37,36,33,44,66,62,89,34,52,41,70,77,64,50,51,70,67,42,52,41,35,46,49,50,47,50,44,50,45,53,53,53,50,18,64,75,66,72,34,85,17,28,38,34,38,31,43,26,29,65,58,34,50,32,71,46,69,28,39,48,38,40,40,30,57,26,49,84,72,76,44,91,53,70,38,42,56,43,34,39,56,60,66,36,68,59,85,74,41,57,25,36,43,38,86,87,77,67,45,75,41,75,46,79,62,77,83,60,75,72,53,57,41,83,42,85,86,46,80,38,51,62,57,52,71,67,59,37,26,52,53,13,48,51,52,28,51,48,64,74,64,55,86,94

Foldseek 3Di:
DVLLVVLCVLFVKPPVPPPVWADWAQATDDPLQWQIDTPFKTKGAAQWALDPLKIKMFTRDFDQFPVSDDPSNVSNRVSVVVSSLVLSCVVVVANDWDKDWQGDVVSLDDTRGTMIIIDGDDPPPDPDPVQSVVCVSVRNPDHHCWGQDPVPRDTDGDPCVPDDDLWDDGPVDIIGGDDSVVSSVVSVVSNVCVVPPDD/DVLLVVLCVLFVKPPVPPPVWADWAQATDDPLQWQIDTPFKTKGAAQWALDPLKIKMFTRDFDQFPVSDDPSNVSNRVSVVVSSLVLSCVVVVANDWDKDWQGDVVSLDDTRGTMIIIDGDDPPPDPDPVQSVVCVSVRPPDGHCWGQDPVPRDTDGDPCVPDDDLWDDGPVDIIGGDDSVVSSVVSVVSNVCVVPPDD

Nearest PDB structures (foldseek):
  5cs2-assembly1_A-2  TM=9.760E-01  e=4.483E-19  Plasmodium falciparum 3D7
  7p8p-assembly1_D  TM=9.738E-01  e=2.149E-13  Homo sapiens
  7p8p-assembly2_B  TM=9.388E-01  e=6.392E-13  Homo sapiens
  1ems-assembly1_A  TM=8.727E-01  e=6.293E-11  Caenorhabditis elegans
  3fit-assembly1_A-2  TM=8.590E-01  e=6.665E-11  Homo sapiens

Secondary structure (DSSP, 8-state):
-HHHHHHHHHHTTT-----S-EEETTEEEPGGGEEEE-SSEEEEE-SS-SSTT-EEEEESS---SGGGS-HHHHHHHHHHHHHHHHHHHHHHT--EEEEEEEESGGGT--SSS-EEEEEEE-TTSSSSTTHHHHHHTTTS----SEEEPTTT--EEE--TTSSS-SEEE-SSSEEEPPPHHHHHHHHHHHHHHHHH---/-HHHHHHHHHHTTT-----S-EEETTEEEPGGGEEEE-SSEEEEE-SS-SSTT-EEEEESS---SGGGS-HHHHHHHHHHHHHHHHHHHHHHT--EEEEEEEESGGGT--SSS-EEEEEEE-TTSSSSTHHHHHHHTTTS----SEEEPTTT--EEE--TTSSS-SEEE-SSSEEEPPPHHHHHHHHHHHHHHHHH---

Organism: NCBI:txid1323249

Sequence (398 aa):
MEKYKKILERILVNKNIPCKRYEFGSYEIDKREIFITTSHSYGFVNNKPLLPGHILLTTQKKKKKYNDLDMDEIIDIHLLSNFMCYVMGQLFNTDNFSIAIQDGEYAGQTVDQLHIHIIPRIKGDYKNNDNIYKDLNKIDWGYGRNIICNSCNSSIHVNLQNIHDDNFKLEEFNCSIRSMEEMEKEATMIKSFIDNIILMEKYKKILERILVNKNIPCKRYEFGSYEIDKREIFITTSHSYGFVNNKPLLPGHILLTTQKKKKKYNDLDMDEIIDIHLLSNFMCYVMGQLFNTDNFSIAIQDGEYAGQTVDQLHIHIIPRIKGDYKNNDNIYKDLNKIDWGYGRNIICNSCNSSIHVNLQNIHDDNFKLEEFNCSIRSMEEMEKEATMIKSFIDNIIL

InterPro domains:
  IPR011146 HIT-like domain [PF01230] (32-122)
  IPR011146 HIT-like domain [PS51084] (20-128)
  IPR019808 Histidine triad, conserved site [PS00892] (102-120)
  IPR036265 HIT-like superfamily [G3DSA:3.30.428.10] (1-143)
  IPR036265 HIT-like superfamily [SSF54197] (16-194)
  IPR039383 FHIT family [cd01275] (22-140)
  IPR051884 Bis(5'-adenosyl)-triphosphatase activity regulators [PTHR46243] (14-194)